Protein 7UNH (pdb70)

Nearest PDB structures (foldseek):
  7unh-assembly1_A  TM=1.004E+00  e=1.248E-28  synthetic construct
  7uni-assembly2_D  TM=9.889E-01  e=2.325E-23  synthetic construct
  8glt-assembly1_1  TM=9.409E-01  e=2.536E-18  synthetic construct
  6xss-assembly1_A  TM=6.495E-01  e=1.409E-03  synthetic construct
  8f6r-assembly1_A  TM=4.201E-01  e=2.517E-03  synthetic construct

B-factor: mean 29.5, std 9.14, range [12.5, 75.9]

Sequence (491 aa):
SSDEEFKFLATEAKMLITAAERLAGTDPELQEMVALIKKELEQAERTFRNGDKSEAQRQLEFVLTAARAVMNVAAAANAAGTDPELIEMVLRILKQLKEAIRTFQNGDQEEAETQLRFVLRAAIAVAVVAAALVLAGTDPELQEMVKQILEELKQAIETFARGDKEKALTQLLFVAWAAHAVAMIAAAANLAGTDPRLQQQVKEILEKLKEAIETFQKGDEEQAFRRQLAEVLAEAALVALRAALTNSSDEEFKFLATEAKMLITAAERLAGTDPELQEMVALIKKELEQAERTFRNGDKSEAQRQLEFVLTAARAVMNVAAAANAAGTDPELIEMVLRILKQLKEAIRTFQNGDQEEAETQLRFVLRAAIAVAVVAAALVLAGTDPELQEMVKQILEELKQAIETFARGDKEKALTQLLFVAWAAHAVAMIAAAANLAGTDPRLQQQVKEILEKLKEAIETFQKGDEEQAFRQLAEVLAEAALVALRAALT

Solvent-accessible surface area: 20345 Å² total; per-residue (Å²): 111,46,80,66,40,6,78,27,17,10,41,4,0,104,3,1,5,22,0,0,60,94,6,5,41,137,59,95,83,4,63,98,5,1,53,33,1,77,68,24,6,61,74,0,43,124,34,32,131,106,46,84,75,67,77,1,12,82,26,0,74,10,2,20,49,2,0,63,0,0,27,21,0,0,30,0,29,51,18,8,44,128,29,104,55,0,84,52,3,11,104,75,2,8,150,28,0,80,47,1,3,102,32,13,77,127,51,78,34,97,55,0,63,56,33,3,93,0,1,39,58,1,0,52,1,0,16,25,0,0,40,0,32,29,39,8,45,125,50,98,81,4,60,64,13,0,64,65,1,0,83,23,0,57,40,0,14,62,12,10,88,175,51,76,67,44,64,0,23,23,22,1,1,4,2,5,15,1,0,73,0,0,15,76,0,0,25,0,17,60,20,8,45,139,47,102,95,17,57,132,54,4,67,57,14,18,80,78,0,53,73,0,2,53,24,28,103,92,52,49,68,102,82,0,9,116,62,0,0,72,5,21,0,54,0,21,31,0,12,28,92,0,9,116,85,104,105,54,76,81,34,8,115,16,11,8,36,2,0,94,3,1,4,24,0,0,64,63,8,10,39,138,46,110,95,3,58,94,4,2,52,57,1,87,99,25,4,76,53,0,50,179,41,39,201,143,45,89,90,62,85,0,16,96,22,0,78,9,2,22,37,2,0,64,0,0,27,21,0,0,31,0,26,54,19,8,45,128,32,97,81,0,73,65,5,10,91,70,2,9,96,26,0,84,96,0,2,44,33,13,89,129,53,73,37,65,73,0,60,57,25,3,100,1,1,36,59,1,0,56,2,0,14,24,0,0,43,0,38,18,42,9,34,128,50,83,106,4,72,106,9,3,49,47,2,7,81,8,0,69,71,0,12,59,13,12,87,167,50,64,66,97,112,0,25,27,18,0,0,2,1,7,13,1,0,80,0,0,17,67,0,0,24,0,19,39,34,9,42,142,45,98,173,6,49,109,44,6,126,104,20,16,93,68,0,49,82,0,0,93,22,21,97,89,54,67,70,108,76,0,10,118,22,0,0,56,6,20,0,49,0,23,20,0,8,37,96,0,20,118,116

Structure (mmCIF, N/CA/C/O backbone):
data_7UNH
#
_entry.id   7UNH
#
_cell.length_a   54.131
_cell.length_b   76.140
_cell.length_c   63.234
_cell.angle_alpha   90.000
_cell.angle_beta   99.060
_cell.angle_gamma   90.000
#
_symmetry.space_group_name_H-M   'P 1 21 1'
#
loop_
_entity.id
_entity.type
_entity.pdbx_description
1 polymer 'SP2 designed chlorophyll dimer protein'
2 non-polymer 1,2-ETHANEDIOL
3 water water
#
loop_
_atom_site.group_PDB
_atom_site.id
_atom_site.type_symbol
_atom_site.label_atom_id
_atom_site.label_alt_id
_atom_site.label_comp_id
_atom_site.label_asym_id
_atom_site.label_entity_id
_atom_site.label_seq_id
_atom_site.pdbx_PDB_ins_code
_atom_site.Cartn_x
_atom_site.Cartn_y
_atom_site.Cartn_z
_atom_site.occupancy
_atom_site.B_iso_or_equiv
_atom_site.auth_seq_id
_atom_site.auth_comp_id
_atom_site.auth_asym_id
_atom_site.auth_atom_id
_atom_site.pdbx_PDB_model_num
ATOM 1 N N . SER A 1 1 ? 1.697 22.737 35.112 1.00 55.77 -1 SER A N 1
ATOM 2 C CA . SER A 1 1 ? 0.599 23.067 34.211 1.00 59.72 -1 SER A CA 1
ATOM 3 C C . SER A 1 1 ? -0.557 22.083 34.371 1.00 60.28 -1 SER A C 1
ATOM 4 O O . SER A 1 1 ? -1.717 22.436 34.151 1.00 65.09 -1 SER A O 1
ATOM 7 N N . SER A 1 2 ? -0.230 20.850 34.759 1.00 52.94 0 SER A N 1
ATOM 8 C CA . SER A 1 2 ? -1.228 19.807 34.966 1.00 43.35 0 SER A CA 1
ATOM 9 C C . SER A 1 2 ? -0.625 18.628 35.720 1.00 41.04 0 SER A C 1
ATOM 10 O O . SER A 1 2 ? 0.452 18.143 35.360 1.00 42.18 0 SER A O 1
ATOM 13 N N . ASP A 1 3 ? -1.306 18.166 36.772 1.00 37.76 1 ASP A N 1
ATOM 14 C CA . ASP A 1 3 ? -0.822 17.003 37.512 1.00 38.51 1 ASP A CA 1
ATOM 15 C C . ASP A 1 3 ? -0.862 15.751 36.650 1.00 40.66 1 ASP A C 1
ATOM 16 O O . ASP A 1 3 ? -0.010 14.865 36.785 1.00 38.67 1 ASP A O 1
ATOM 21 N N . GLU A 1 4 ? -1.851 15.666 35.761 1.00 39.31 2 GLU A N 1
ATOM 22 C CA . GLU A 1 4 ? -2.018 14.484 34.928 1.00 40.62 2 GLU A CA 1
ATOM 23 C C . GLU A 1 4 ? -0.887 14.362 33.916 1.00 33.32 2 GLU A C 1
ATOM 24 O O . GLU A 1 4 ? -0.358 13.267 33.691 1.00 31.05 2 GLU A O 1
ATOM 27 N N . GLU A 1 5 ? -0.504 15.482 33.298 1.00 33.08 3 GLU A N 1
ATOM 28 C CA . GLU A 1 5 ? 0.599 15.471 32.347 1.00 31.16 3 GLU A CA 1
ATOM 29 C C . GLU A 1 5 ? 1.926 15.162 33.030 1.00 32.72 3 GLU A C 1
ATOM 30 O O . GLU A 1 5 ? 2.797 14.529 32.424 1.00 29.83 3 GLU A O 1
ATOM 34 N N . PHE A 1 6 ? 2.095 15.590 34.283 1.00 32.14 4 PHE A N 1
ATOM 35 C CA . PHE A 1 6 ? 3.342 15.323 34.995 1.00 32.60 4 PHE A CA 1
ATOM 36 C C . PHE A 1 6 ? 3.5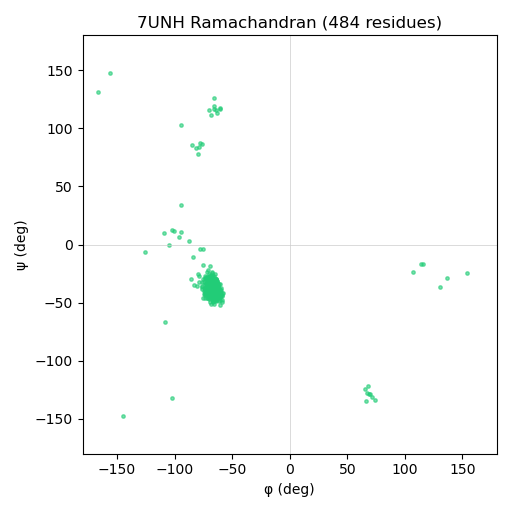41 13.827 35.209 1.00 28.70 4 PHE A C 1
ATOM 37 O O . PHE A 1 6 ? 4.621 13.288 34.936 1.00 26.37 4 PHE A O 1
ATOM 45 N N . LYS A 1 7 ? 2.507 13.139 35.701 1.00 30.13 5 LYS A N 1
ATOM 46 C CA . LYS A 1 7 ? 2.609 11.698 35.906 1.00 26.44 5 LYS A CA 1
ATOM 47 C C . LYS A 1 7 ? 2.841 10.968 34.589 1.00 25.63 5 LYS A C 1
ATOM 48 O O . LYS A 1 7 ? 3.603 9.995 34.535 1.00 26.43 5 LYS A O 1
ATOM 51 N N . PHE A 1 8 ? 2.193 11.427 33.515 1.00 24.26 6 PHE A N 1
ATOM 52 C CA . PHE A 1 8 ? 2.417 10.832 32.201 1.00 24.10 6 PHE A CA 1
ATOM 53 C C . PHE A 1 8 ? 3.856 11.036 31.745 1.00 26.77 6 PHE A C 1
ATOM 54 O O . PHE A 1 8 ? 4.486 10.110 31.220 1.00 25.11 6 PHE A O 1
ATOM 62 N N . LEU A 1 9 ? 4.394 12.242 31.940 1.00 27.07 7 LEU A N 1
ATOM 63 C CA . LEU A 1 9 ? 5.782 12.505 31.576 1.00 23.96 7 LEU A CA 1
ATOM 64 C C . LEU A 1 9 ? 6.742 11.721 32.460 1.00 22.84 7 LEU A C 1
ATOM 65 O O . LEU A 1 9 ? 7.767 11.222 31.983 1.00 21.08 7 LEU A O 1
ATOM 70 N N . ALA A 1 10 ? 6.426 11.602 33.753 1.00 22.03 8 ALA A N 1
ATOM 71 C CA . ALA A 1 10 ? 7.291 10.859 34.662 1.00 23.88 8 ALA A CA 1
ATOM 72 C C . ALA A 1 10 ? 7.314 9.373 34.330 1.00 26.74 8 ALA A C 1
ATOM 73 O O . ALA A 1 10 ? 8.343 8.714 34.518 1.00 23.99 8 ALA A O 1
ATOM 75 N N . THR A 1 11 ? 6.199 8.831 33.837 1.00 22.82 9 THR A N 1
ATOM 76 C CA . THR A 1 11 ? 6.150 7.413 33.498 1.00 22.95 9 THR A CA 1
ATOM 77 C C . THR A 1 11 ? 7.053 7.100 32.310 1.00 19.30 9 THR A C 1
ATOM 78 O O . THR A 1 11 ? 7.821 6.132 32.340 1.00 19.18 9 THR A O 1
ATOM 82 N N . GLU A 1 12 ? 6.977 7.913 31.253 1.00 18.16 10 GLU A N 1
ATOM 83 C CA . GLU A 1 12 ? 7.821 7.675 30.086 1.00 23.16 10 GLU A CA 1
ATOM 84 C C . GLU A 1 12 ? 9.284 7.988 30.376 1.00 19.94 10 GLU A C 1
ATOM 85 O O . GLU A 1 12 ? 10.176 7.329 29.830 1.00 17.51 10 GLU A O 1
ATOM 91 N N . ALA A 1 13 ? 9.549 8.983 31.226 1.00 20.04 11 ALA A N 1
ATOM 92 C CA . ALA A 1 13 ? 10.929 9.313 31.569 1.00 18.92 11 ALA A CA 1
ATOM 93 C C . ALA A 1 13 ? 11.608 8.155 32.289 1.00 18.92 11 ALA A C 1
ATOM 94 O O . ALA A 1 13 ? 12.762 7.822 31.994 1.00 18.14 11 ALA A O 1
ATOM 96 N N . LYS A 1 14 ? 10.909 7.532 33.240 1.00 20.00 12 LYS A N 1
ATOM 97 C CA . LYS A 1 14 ? 11.462 6.363 33.915 1.00 21.33 12 LYS A CA 1
ATOM 98 C C . LYS A 1 14 ? 11.637 5.198 32.954 1.00 20.98 12 LYS A C 1
ATOM 99 O O . LYS A 1 14 ? 12.534 4.368 33.142 1.00 24.47 12 LYS A O 1
ATOM 105 N N . MET A 1 15 ? 10.792 5.123 31.924 1.00 16.72 13 MET A N 1
ATOM 106 C CA . MET A 1 15 ? 10.886 4.026 30.970 1.00 17.85 13 MET A CA 1
ATOM 107 C C . MET A 1 15 ? 12.143 4.170 30.126 1.00 19.32 13 MET A C 1
ATOM 108 O O . MET A 1 15 ? 12.852 3.188 29.876 1.00 18.21 13 MET A O 1
ATOM 113 N N . LEU A 1 16 ? 12.433 5.398 29.683 1.00 21.97 14 LEU A N 1
ATOM 114 C CA . LEU A 1 16 ? 13.651 5.665 28.928 1.00 21.62 14 LEU A CA 1
ATOM 115 C C . LEU A 1 16 ? 14.891 5.431 29.779 1.00 17.49 14 LEU A C 1
ATOM 116 O O . LEU A 1 16 ? 15.913 4.954 29.274 1.00 14.73 14 LEU A O 1
ATOM 121 N N . ILE A 1 17 ? 14.821 5.760 31.070 1.00 19.70 15 ILE A N 1
ATOM 122 C CA . ILE A 1 17 ? 15.963 5.546 31.953 1.00 20.18 15 ILE A CA 1
ATOM 123 C C . ILE A 1 17 ? 16.185 4.057 32.189 1.00 19.70 15 ILE A C 1
ATOM 124 O O . ILE A 1 17 ? 17.325 3.575 32.171 1.00 23.21 15 ILE A O 1
ATOM 129 N N . THR A 1 18 ? 15.103 3.305 32.408 1.00 19.17 16 THR A N 1
ATOM 130 C CA . THR A 1 18 ? 15.226 1.867 32.627 1.00 22.35 16 THR A CA 1
ATOM 131 C C . THR A 1 18 ? 15.886 1.183 31.436 1.00 19.32 16 THR A C 1
ATOM 132 O O . THR A 1 18 ? 16.766 0.331 31.608 1.00 17.62 16 THR A O 1
ATOM 136 N N . ALA A 1 19 ? 15.482 1.553 30.219 1.00 16.46 17 ALA A N 1
ATOM 137 C CA . ALA A 1 19 ? 16.107 0.983 29.031 1.00 20.59 17 ALA A CA 1
ATOM 138 C C . ALA A 1 19 ? 17.536 1.483 28.866 1.00 18.53 17 ALA A C 1
ATOM 139 O O . ALA A 1 19 ? 18.414 0.735 28.421 1.00 18.06 17 ALA A O 1
ATOM 141 N N . ALA A 1 20 ? 17.789 2.746 29.224 1.00 18.05 18 ALA A N 1
ATOM 142 C CA . ALA A 1 20 ? 19.137 3.293 29.106 1.00 15.30 18 ALA A CA 1
ATOM 143 C C . ALA A 1 20 ? 20.095 2.620 30.080 1.00 17.67 18 ALA A C 1
ATOM 144 O O . ALA A 1 20 ? 21.257 2.369 29.740 1.00 18.20 18 ALA A O 1
ATOM 146 N N . GLU A 1 21 ? 19.627 2.324 31.296 1.00 17.80 19 GLU A N 1
ATOM 147 C CA . GLU A 1 21 ? 20.471 1.640 32.271 1.00 22.76 19 GLU A CA 1
ATOM 148 C C . GLU A 1 21 ? 20.911 0.275 31.759 1.00 18.31 19 GLU A C 1
ATOM 149 O O . GLU A 1 21 ? 22.059 -0.136 31.968 1.00 20.74 19 GLU A O 1
ATOM 155 N N . ARG A 1 22 ? 20.012 -0.440 31.081 1.00 15.27 20 ARG A N 1
ATOM 156 C CA . ARG A 1 22 ? 20.359 -1.753 30.550 1.00 22.26 20 ARG A CA 1
ATOM 157 C C . ARG A 1 22 ? 21.267 -1.634 29.331 1.00 20.81 20 ARG A C 1
ATOM 158 O O . ARG A 1 22 ? 22.251 -2.373 29.209 1.00 19.65 20 ARG A O 1
ATOM 166 N N . LEU A 1 23 ? 20.954 -0.708 28.420 1.00 19.40 21 LEU A N 1
ATOM 167 C CA . LEU A 1 23 ? 21.772 -0.545 27.223 1.00 21.12 21 LEU A CA 1
ATOM 168 C C . LEU A 1 23 ? 23.157 -0.003 27.553 1.00 24.13 21 LEU A C 1
ATOM 169 O O . LEU A 1 23 ? 24.118 -0.290 26.831 1.00 24.08 21 LEU A O 1
ATOM 174 N N . ALA A 1 24 ? 23.278 0.780 28.629 1.00 23.18 22 ALA A N 1
ATOM 175 C CA . ALA A 1 24 ? 24.581 1.316 29.009 1.00 21.77 22 ALA A CA 1
ATOM 176 C C . ALA A 1 24 ? 25.571 0.205 29.332 1.00 25.04 22 ALA A C 1
ATOM 177 O O . ALA A 1 24 ? 26.771 0.349 29.070 1.00 27.90 22 ALA A O 1
ATOM 179 N N . GLY A 1 25 ? 25.093 -0.900 29.893 1.00 26.21 23 GLY A N 1
ATOM 180 C CA . GLY A 1 25 ? 25.964 -2.031 30.163 1.00 22.81 23 GLY A CA 1
ATOM 181 C C . GLY A 1 25 ? 27.012 -1.686 31.202 1.00 28.49 23 GLY A C 1
ATOM 182 O O . GLY A 1 25 ? 26.700 -1.246 32.316 1.00 26.90 23 GLY A O 1
ATOM 183 N N . THR A 1 26 ? 28.279 -1.879 30.838 1.00 30.73 24 THR A N 1
ATOM 184 C CA . THR A 1 26 ? 29.400 -1.634 31.734 1.00 34.25 24 THR A CA 1
ATOM 185 C C . THR A 1 26 ? 30.161 -0.358 31.405 1.00 27.46 24 THR A C 1
ATOM 186 O O . THR A 1 26 ? 31.131 -0.038 32.099 1.00 30.22 24 THR A O 1
ATOM 190 N N . ASP A 1 27 ? 29.756 0.372 30.373 1.00 29.44 25 ASP A N 1
ATOM 191 C CA . ASP A 1 27 ? 30.451 1.593 29.986 1.00 35.71 25 ASP A CA 1
ATOM 192 C C . ASP A 1 27 ? 30.309 2.640 31.086 1.00 34.13 25 ASP A C 1
ATOM 193 O O . ASP A 1 27 ? 29.180 3.032 31.415 1.00 31.85 25 ASP A O 1
ATOM 198 N N . PRO A 1 28 ? 31.410 3.108 31.681 1.00 32.52 26 PRO A N 1
ATOM 199 C CA . PRO A 1 28 ? 31.284 4.093 32.768 1.00 36.17 26 PRO A CA 1
ATOM 200 C C . PRO A 1 28 ? 30.752 5.438 32.306 1.00 29.78 26 PRO A C 1
ATOM 201 O O . PRO A 1 28 ? 30.064 6.114 33.080 1.00 31.40 26 PRO A O 1
ATOM 205 N N . GLU A 1 29 ? 31.048 5.850 31.071 1.00 29.31 27 GLU A N 1
ATOM 206 C CA . GLU A 1 29 ? 30.550 7.133 30.586 1.00 29.52 27 GLU A CA 1
ATOM 207 C C . GLU A 1 29 ? 29.043 7.093 30.364 1.00 27.08 27 GLU A C 1
ATOM 208 O O . GLU A 1 29 ? 28.332 8.037 30.726 1.00 18.81 27 GLU A O 1
ATOM 214 N N . LEU A 1 30 ? 28.537 6.010 29.767 1.00 26.70 28 LEU A N 1
ATOM 215 C CA . LEU A 1 30 ? 27.096 5.879 29.580 1.00 24.48 28 LEU A CA 1
ATOM 216 C C . LEU A 1 30 ? 26.376 5.760 30.917 1.00 24.03 28 LEU A C 1
ATOM 217 O O . LEU A 1 30 ? 25.289 6.321 31.095 1.00 25.84 28 LEU A O 1
ATOM 222 N N . GLN A 1 31 ? 26.968 5.036 31.870 1.00 24.45 29 GLN A N 1
ATOM 223 C CA . GLN A 1 31 ? 26.356 4.904 33.189 1.00 25.87 29 GLN A CA 1
ATOM 224 C C . GLN A 1 31 ? 26.342 6.238 33.927 1.00 26.13 29 GLN A C 1
ATOM 225 O O . GLN A 1 31 ? 25.382 6.547 34.642 1.00 26.23 29 GLN A O 1
ATOM 231 N N . GLU A 1 32 ? 27.399 7.040 33.764 1.00 25.90 30 GLU A N 1
ATOM 232 C CA . GLU A 1 32 ? 27.448 8.347 34.412 1.00 27.53 30 GLU A CA 1
ATOM 233 C C . GLU A 1 32 ? 26.356 9.267 33.881 1.00 22.65 30 GLU A C 1
ATOM 234 O O . GLU A 1 32 ? 25.692 9.966 34.655 1.00 19.41 30 GLU A O 1
ATOM 240 N N . MET A 1 33 ? 26.162 9.284 32.560 1.00 16.65 31 MET A N 1
ATOM 241 C CA . MET A 1 33 ? 25.145 10.148 31.970 1.00 20.29 31 MET A CA 1
ATOM 242 C C . MET A 1 33 ? 23.745 9.726 32.396 1.00 20.89 31 MET A C 1
ATOM 243 O O . MET A 1 33 ? 22.897 10.576 32.690 1.00 19.86 31 MET A O 1
ATOM 248 N N . VAL A 1 34 ? 23.484 8.418 32.435 1.00 19.20 32 VAL A N 1
ATOM 249 C CA . VAL A 1 34 ? 22.162 7.936 32.827 1.00 20.68 32 VAL A CA 1
ATOM 250 C C . VAL A 1 34 ? 21.871 8.296 34.278 1.00 20.57 32 VAL A C 1
ATOM 251 O O . VAL A 1 34 ? 20.768 8.745 34.613 1.00 20.08 32 VAL A O 1
ATOM 255 N N . ALA A 1 35 ? 22.855 8.111 35.162 1.00 18.71 33 ALA A N 1
ATOM 256 C CA . ALA A 1 35 ? 22.660 8.458 36.566 1.00 19.95 33 ALA A CA 1
ATOM 257 C C . ALA A 1 35 ? 22.468 9.959 36.740 1.00 20.13 33 ALA A C 1
ATOM 258 O O . ALA A 1 35 ? 21.688 10.398 37.594 1.00 22.46 33 ALA A O 1
ATOM 260 N N . LEU A 1 36 ? 23.168 10.763 35.936 1.00 20.06 34 LEU A N 1
ATOM 261 C CA . LEU A 1 36 ? 23.010 12.213 36.009 1.00 18.51 34 LEU A CA 1
ATOM 262 C C . LEU A 1 36 ? 21.602 12.630 35.605 1.00 21.58 34 LEU A C 1
ATOM 263 O O . LEU A 1 36 ? 20.975 13.468 36.263 1.00 21.74 34 LEU A O 1
ATOM 268 N N . ILE A 1 37 ? 21.088 12.052 34.518 1.00 20.35 35 ILE A N 1
ATOM 269 C CA . ILE A 1 37 ? 19.733 12.365 34.080 1.00 18.10 35 ILE A CA 1
ATOM 270 C C . ILE A 1 37 ? 18.712 11.794 35.056 1.00 21.66 35 ILE A C 1
ATOM 271 O O . ILE A 1 37 ? 17.678 12.416 35.328 1.00 21.20 35 ILE A O 1
ATOM 276 N N . LYS A 1 38 ? 18.988 10.606 35.602 1.00 22.43 36 LYS A N 1
ATOM 277 C CA . LYS A 1 38 ? 18.075 10.004 36.569 1.00 20.29 36 LYS A CA 1
ATOM 278 C C . LYS A 1 38 ? 17.934 10.874 37.812 1.00 22.73 36 LYS A C 1
ATOM 279 O O . LYS A 1 38 ? 16.832 11.022 38.352 1.00 20.09 36 LYS A O 1
ATOM 285 N N . LYS A 1 39 ? 19.040 11.462 38.279 1.00 23.89 37 LYS A N 1
ATOM 286 C CA . LYS A 1 39 ? 18.974 12.340 39.443 1.00 23.32 37 LYS A CA 1
ATOM 287 C C . LYS A 1 39 ? 18.223 13.628 39.134 1.00 21.63 37 LYS A C 1
ATOM 288 O O . LYS A 1 39 ? 17.629 14.228 40.037 1.00 21.88 37 LYS A O 1
ATOM 291 N N . GLU A 1 40 ? 18.241 14.072 37.875 1.00 21.17 38 GLU A N 1
ATOM 292 C CA . GLU A 1 40 ? 17.430 15.222 37.492 1.00 26.28 38 GLU A CA 1
ATOM 293 C C . GLU A 1 40 ? 15.949 14.868 37.446 1.00 26.03 38 GLU A C 1
ATOM 294 O O . GLU A 1 40 ? 15.101 15.718 37.741 1.00 22.06 38 GLU A O 1
ATOM 300 N N . LEU A 1 41 ? 15.623 13.626 37.078 1.00 24.89 39 LEU A N 1
ATOM 301 C CA . LEU A 1 41 ? 14.235 13.173 37.113 1.00 27.08 39 LEU A CA 1
ATOM 302 C C . LEU A 1 41 ? 13.703 13.172 38.540 1.00 25.70 39 LEU A C 1
ATOM 303 O O . LEU A 1 41 ? 12.600 13.666 38.805 1.00 28.60 39 LEU A O 1
ATOM 308 N N . GLU A 1 42 ? 14.480 12.625 39.475 1.00 23.71 40 GLU A N 1
ATOM 309 C CA . GLU A 1 42 ? 14.040 12.570 40.865 1.00 32.04 40 GLU A CA 1
ATOM 310 C C . GLU A 1 42 ? 14.009 13.954 41.503 1.00 33.55 40 GLU A C 1
ATOM 311 O O . GLU A 1 42 ? 13.231 14.186 42.435 1.00 34.08 40 GLU A O 1
ATOM 317 N N . GLN A 1 43 ? 14.836 14.883 41.017 1.00 30.70 41 GLN A N 1
ATOM 318 C CA . GLN A 1 43 ? 14.778 16.253 41.518 1.00 30.83 41 GLN A CA 1
ATOM 319 C C . GLN A 1 43 ? 13.491 16.942 41.083 1.00 32.44 41 GLN A C 1
ATOM 320 O O . GLN A 1 43 ? 12.889 17.694 41.860 1.00 32.49 41 GLN A O 1
ATOM 326 N N . ALA A 1 44 ? 13.049 16.695 39.847 1.00 31.34 42 ALA A N 1
ATOM 327 C CA . ALA A 1 44 ? 11.791 17.269 39.384 1.00 32.11 42 ALA A CA 1
ATOM 328 C C . ALA A 1 44 ? 10.601 16.698 40.142 1.00 31.25 42 ALA A C 1
ATOM 329 O O . ALA A 1 44 ? 9.582 17.380 40.298 1.00 34.21 42 ALA A O 1
ATOM 331 N N . GLU A 1 45 ? 10.708 15.457 40.624 1.00 30.32 43 GLU A N 1
ATOM 332 C CA . GLU A 1 45 ? 9.609 14.864 41.378 1.00 33.35 43 GLU A CA 1
ATOM 333 C C . GLU A 1 45 ? 9.499 15.473 42.770 1.00 35.13 43 GLU A C 1
ATOM 334 O O . GLU A 1 45 ? 8.389 15.669 43.279 1.00 39.40 43 GLU A O 1
ATOM 340 N N . ARG A 1 46 ? 10.635 15.776 43.403 1.00 35.24 44 ARG A N 1
ATOM 341 C CA . ARG A 1 46 ? 10.597 16.413 44.716 1.00 39.07 44 ARG A CA 1
ATOM 342 C C . ARG A 1 46 ? 10.022 17.821 44.629 1.00 38.89 44 ARG A C 1
ATOM 343 O O . ARG A 1 46 ? 9.260 18.241 45.507 1.00 43.27 44 ARG A O 1
ATOM 351 N N . THR A 1 47 ? 10.379 18.565 43.579 1.00 36.67 45 THR A N 1
ATOM 352 C CA . THR A 1 47 ? 9.830 19.905 43.401 1.00 37.93 45 THR A CA 1
ATOM 353 C C . THR A 1 47 ? 8.326 19.853 43.162 1.00 43.12 45 THR A C 1
ATOM 354 O O . THR A 1 47 ? 7.588 20.743 43.600 1.00 40.71 45 THR A O 1
ATOM 358 N N . PHE A 1 48 ? 7.854 18.813 42.471 1.00 41.97 46 PHE A N 1
ATOM 359 C CA . PHE A 1 48 ? 6.420 18.660 42.246 1.00 43.15 46 PHE A CA 1
ATOM 360 C C . PHE A 1 48 ? 5.685 18.381 43.550 1.00 41.94 46 PHE A C 1
ATOM 361 O O . PHE A 1 48 ? 4.569 18.872 43.757 1.00 46.10 46 PHE A O 1
ATOM 369 N N . ARG A 1 49 ? 6.293 17.598 44.441 1.00 44.09 47 ARG A N 1
ATOM 370 C CA . ARG A 1 49 ? 5.657 17.283 45.714 1.00 47.09 47 ARG A CA 1
ATOM 371 C C . ARG A 1 49 ? 5.775 18.424 46.715 1.00 47.50 47 ARG A C 1
ATOM 372 O O . ARG A 1 49 ? 4.916 18.562 47.593 1.00 53.58 47 ARG A O 1
ATOM 376 N N . ASN A 1 50 ? 6.817 19.248 46.602 1.00 50.94 48 ASN A N 1
ATOM 377 C CA . ASN A 1 50 ? 7.103 20.283 47.589 1.00 50.66 48 ASN A CA 1
ATOM 378 C C . ASN A 1 50 ? 6.801 21.676 47.043 1.00 50.40 48 ASN A C 1
ATOM 379 O O . ASN A 1 50 ? 5.887 22.343 47.532 1.00 58.64 48 ASN A O 1
ATOM 382 N N . GLY A 1 51 ? 7.545 22.136 46.040 1.00 47.57 49 GLY A N 1
ATOM 383 C CA . GLY A 1 51 ? 7.431 23.512 45.595 1.00 45.24 49 GLY A CA 1
ATOM 384 C C . GLY A 1 51 ? 6.627 23.725 44.330 1.00 46.70 49 GLY A C 1
ATOM 385 O O . GLY A 1 51 ? 5.513 23.209 44.193 1.00 47.87 49 GLY A O 1
ATOM 386 N N . ASP A 1 52 ? 7.187 24.496 43.399 1.00 45.50 50 ASP A N 1
ATOM 387 C CA . ASP A 1 52 ? 6.479 24.849 42.175 1.00 43.83 50 ASP A CA 1
ATOM 388 C C . ASP A 1 52 ? 6.244 23.609 41.321 1.00 47.32 50 ASP A C 1
ATOM 389 O O . ASP A 1 52 ? 7.184 22.879 40.990 1.00 46.73 50 ASP A O 1
ATOM 394 N N . LYS A 1 53 ? 4.980 23.375 40.961 1.00 56.06 51 LYS A N 1
ATOM 395 C CA . LYS A 1 53 ? 4.647 22.264 40.079 1.00 54.10 51 LYS A CA 1
ATOM 396 C C . LYS A 1 53 ? 4.852 22.622 38.613 1.00 50.65 51 LYS A C 1
ATOM 397 O O . LYS A 1 53 ? 5.247 21.760 37.820 1.00 48.41 51 LYS A O 1
ATOM 402 N N . SER A 1 54 ? 4.588 23.877 38.237 1.00 48.15 52 SER A N 1
ATOM 403 C CA . SER A 1 54 ? 4.803 24.294 36.855 1.00 45.88 52 SER A CA 1
ATOM 404 C C . SER A 1 54 ? 6.285 24.345 36.508 1.00 40.82 52 SER A C 1
ATOM 405 O O . SER A 1 54 ? 6.657 24.110 35.352 1.00 35.87 52 SER A O 1
ATOM 408 N N . GLU A 1 55 ? 7.140 24.655 37.483 1.00 42.08 53 GLU A N 1
ATOM 409 C CA . GLU A 1 55 ? 8.578 24.634 37.240 1.00 39.87 53 GLU A CA 1
ATOM 410 C C . GLU A 1 55 ? 9.115 23.209 37.219 1.00 34.90 53 GLU A C 1
ATOM 411 O O . GLU A 1 55 ? 10.024 22.897 36.441 1.00 33.79 53 GLU A O 1
ATOM 417 N N . ALA A 1 56 ? 8.566 22.334 38.065 1.00 33.19 54 ALA A N 1
ATOM 418 C CA . ALA A 1 56 ? 8.975 20.934 38.045 1.00 35.65 54 ALA A CA 1
ATOM 419 C C . ALA A 1 56 ? 8.604 20.264 36.730 1.00 36.30 54 ALA A C 1
ATOM 420 O O . ALA A 1 56 ? 9.307 19.353 36.277 1.00 26.42 54 ALA A O 1
ATOM 422 N N . GLN A 1 57 ? 7.510 20.701 36.102 1.00 33.73 55 GLN A N 1
ATOM 423 C CA . GLN A 1 57 ? 7.114 20.124 34.821 1.00 33.95 55 GLN A CA 1
ATOM 424 C C . GLN A 1 57 ? 8.084 20.515 33.715 1.00 30.83 55 GLN A C 1
ATOM 425 O O . GLN A 1 57 ? 8.451 19.679 32.881 1.00 29.62 55 GLN A O 1
ATOM 431 N N . ARG A 1 58 ? 8.508 21.782 33.686 1.00 30.05 56 ARG A N 1
ATOM 432 C CA . ARG A 1 58 ? 9.481 22.207 32.685 1.00 30.75 56 ARG A CA 1
ATOM 433 C C . ARG A 1 58 ? 10.799 21.463 32.850 1.00 27.21 56 ARG A C 1
ATOM 434 O O . ARG A 1 58 ? 11.444 21.098 31.859 1.00 27.60 56 ARG A O 1
ATOM 442 N N . GLN A 1 59 ? 11.215 21.227 34.095 1.00 27.96 57 GLN A N 1
ATOM 443 C CA . GLN A 1 59 ? 12.406 20.419 34.329 1.00 26.72 57 GLN A CA 1
ATOM 444 C C . GLN A 1 59 ? 12.184 18.978 33.887 1.00 26.01 57 GLN A C 1
ATOM 445 O O . GLN A 1 59 ? 13.094 18.341 33.345 1.00 25.39 57 GLN A O 1
ATOM 451 N N . LEU A 1 60 ? 10.973 18.454 34.096 1.00 25.18 58 LEU A N 1
ATOM 452 C CA . LEU A 1 60 ? 10.671 17.090 33.674 1.00 22.34 58 LEU A CA 1
ATOM 453 C C . LEU A 1 60 ? 10.650 16.969 32.156 1.00 22.96 58 LEU A C 1
ATOM 454 O O . LEU A 1 60 ? 11.149 15.983 31.601 1.00 21.33 58 LEU A O 1
ATOM 459 N N . GLU A 1 61 ? 10.077 17.959 31.466 1.00 25.38 59 GLU A N 1
ATOM 460 C CA . GLU A 1 61 ? 10.046 17.918 30.008 1.00 26.04 59 GLU A CA 1
ATOM 461 C C . GLU A 1 61 ? 11.453 17.970 29.426 1.00 21.43 59 GLU A C 1
ATOM 462 O O . GLU A 1 61 ? 11.733 17.344 28.397 1.00 23.20 59 GLU A O 1
ATOM 468 N N . PHE A 1 62 ? 12.354 18.711 30.075 1.00 24.75 60 PHE A N 1
ATOM 469 C CA . PHE A 1 62 ? 13.754 18.706 29.667 1.00 21.74 60 PHE A CA 1
ATOM 470 C C . PHE A 1 62 ? 14.408 17.365 29.976 1.00 20.40 60 PHE A C 1
ATOM 471 O O . PHE A 1 62 ? 15.196 16.851 29.174 1.00 19.08 60 PHE A O 1
ATOM 479 N N . VAL A 1 63 ? 14.088 16.784 31.135 1.00 20.34 61 VAL A N 1
ATOM 480 C CA . VAL A 1 63 ? 14.655 15.491 31.513 1.00 19.83 61 VAL A CA 1
ATOM 481 C C . VAL A 1 63 ? 14.201 14.406 30.544 1.00 21.87 61 VAL A C 1
ATOM 482 O O . VAL A 1 63 ? 14.966 13.492 30.209 1.00 21.19 61 VAL A O 1
ATOM 486 N N . LEU A 1 64 ? 12.957 14.499 30.068 1.00 18.65 62 LEU A N 1
ATOM 487 C CA . LEU A 1 64 ? 12.435 13.499 29.143 1.00 16.82 62 LEU A CA 1
ATOM 488 C C . LEU A 1 64 ? 13.244 13.467 27.852 1.00 17.30 62 LEU A C 1
ATOM 489 O O . LEU A 1 64 ? 13.646 12.396 27.383 1.00 19.31 62 LEU A O 1
ATOM 494 N N . THR A 1 65 ? 13.495 14.639 27.260 1.00 18.85 63 THR A N 1
ATOM 495 C CA . THR A 1 65 ? 14.261 14.689 26.018 1.00 19.51 63 THR A CA 1
ATOM 496 C C . THR A 1 65 ? 15.705 14.251 26.229 1.00 16.27 63 THR A C 1
ATOM 497 O O . THR A 1 65 ? 16.314 13.673 25.322 1.00 16.54 63 THR A O 1
ATOM 501 N N . ALA A 1 66 ? 16.269 14.517 27.410 1.00 17.39 64 ALA A N 1
ATOM 502 C CA . ALA A 1 66 ? 17.617 14.045 27.701 1.00 15.98 64 ALA A CA 1
ATOM 503 C C . ALA A 1 66 ? 17.649 12.534 27.887 1.00 18.59 64 ALA A C 1
ATOM 504 O O . ALA A 1 66 ? 18.634 11.886 27.516 1.00 15.99 64 ALA A O 1
ATOM 506 N N . ALA A 1 67 ? 16.585 11.958 28.453 1.00 15.85 65 ALA A N 1
ATOM 507 C CA . ALA A 1 67 ? 16.536 10.512 28.633 1.00 18.35 65 ALA A CA 1
ATOM 508 C C . ALA A 1 67 ? 16.436 9.792 27.294 1.00 17.60 65 ALA A C 1
ATOM 509 O O . ALA A 1 67 ? 17.110 8.778 27.075 1.00 13.14 65 ALA A O 1
ATOM 511 N N . ARG A 1 68 ? 15.598 10.299 26.386 1.00 18.10 66 ARG A N 1
ATOM 512 C CA . ARG A 1 68 ? 15.513 9.706 25.057 1.00 18.69 66 ARG A CA 1
ATOM 513 C C . ARG A 1 68 ? 16.832 9.840 24.308 1.00 16.87 66 ARG A C 1
ATOM 514 O O . ARG A 1 68 ? 17.207 8.944 23.542 1.00 17.13 66 ARG A O 1
ATOM 522 N N . ALA A 1 69 ? 17.556 10.940 24.526 1.00 14.61 67 ALA A N 1
ATOM 523 C CA . ALA A 1 69 ? 18.850 11.117 23.878 1.00 14.29 67 ALA A CA 1
ATOM 524 C C . ALA A 1 69 ? 19.863 10.095 24.380 1.00 15.58 67 ALA A C 1
ATOM 525 O O . ALA A 1 69 ? 20.543 9.439 23.582 1.00 16.77 67 ALA A O 1
ATOM 527 N N . VAL A 1 70 ? 19.972 9.937 25.702 1.00 13.76 68 VAL A N 1
ATOM 528 C CA . VAL A 1 70 ? 20.979 9.033 26.248 1.00 15.09 68 VAL A CA 1
ATOM 529 C C . VAL A 1 70 ? 20.640 7.581 25.932 1.00 18.73 68 VAL A C 1
ATOM 530 O O . VAL A 1 70 ? 21.540 6.738 25.823 1.00 23.10 68 VAL A O 1
ATOM 534 N N . MET A 1 71 ? 19.354 7.259 25.766 1.00 17.12 69 MET A N 1
ATOM 535 C CA . MET A 1 71 ? 18.986 5.893 25.404 1.00 16.95 69 MET A CA 1
ATOM 536 C C . MET A 1 71 ? 19.396 5.580 23.971 1.00 16.00 69 MET A C 1
ATOM 537 O O . MET A 1 71 ? 19.863 4.473 23.680 1.00 17.47 69 MET A O 1
ATOM 542 N N . ASN A 1 72 ? 19.233 6.546 23.064 1.00 15.23 70 ASN A N 1
ATOM 543 C CA . ASN A 1 72 ? 19.675 6.349 21.688 1.00 16.20 70 ASN A CA 1
ATOM 544 C C . ASN A 1 72 ? 21.194 6.284 21.601 1.00 17.53 70 ASN A C 1
ATOM 545 O O . ASN A 1 72 ? 21.743 5.483 20.834 1.00 19.21 70 ASN A O 1
ATOM 550 N N . VAL A 1 73 ? 21.891 7.119 22.376 1.00 14.50 71 VAL A N 1
ATOM 551 C CA . VAL A 1 73 ? 23.351 7.061 22.413 1.00 19.21 71 VAL A CA 1
ATOM 552 C C . VAL A 1 73 ? 23.818 5.708 22.935 1.00 18.06 71 VAL A C 1
ATOM 553 O O . VAL A 1 73 ? 24.742 5.099 22.383 1.00 19.37 71 VAL A O 1
ATOM 557 N N . ALA A 1 74 ? 23.187 5.217 24.005 1.00 14.54 72 ALA A N 1
ATOM 558 C CA . ALA A 1 74 ? 23.552 3.908 24.538 1.00 16.46 72 ALA A CA 1
ATOM 559 C C . ALA A 1 74 ? 23.286 2.807 23.520 1.00 18.72 72 ALA A C 1
ATOM 560 O O . ALA A 1 74 ? 24.117 1.911 23.334 1.00 22.00 72 ALA A O 1
ATOM 562 N N . ALA A 1 75 ? 22.132 2.858 22.850 1.00 17.87 73 ALA A N 1
ATOM 563 C CA . ALA A 1 75 ? 21.848 1.888 21.798 1.00 18.56 73 ALA A CA 1
ATOM 564 C C . ALA A 1 75 ? 22.842 2.017 20.651 1.00 21.33 73 ALA A C 1
ATOM 565 O O . ALA A 1 75 ? 23.248 1.012 20.055 1.00 19.88 73 ALA A O 1
ATOM 567 N N . ALA A 1 76 ? 23.247 3.248 20.330 1.00 17.86 74 ALA A N 1
ATOM 568 C CA . ALA A 1 76 ? 24.250 3.450 19.291 1.00 19.35 74 ALA A CA 1
ATOM 569 C C . ALA A 1 76 ? 25.597 2.872 19.705 1.00 22.19 74 ALA A C 1
ATOM 570 O O . ALA A 1 76 ? 26.305 2.284 18.880 1.00 18.80 74 ALA A O 1
ATOM 572 N N . ALA A 1 77 ? 25.966 3.028 20.980 1.00 20.22 75 ALA A N 1
ATOM 573 C CA . ALA A 1 77 ? 27.249 2.513 21.448 1.00 21.80 75 ALA A CA 1
ATOM 574 C C . ALA A 1 77 ? 27.305 0.994 21.350 1.00 20.65 75 ALA A C 1
ATOM 575 O O . ALA A 1 77 ? 28.364 0.421 21.070 1.00 23.20 75 ALA A O 1
ATOM 577 N N . ASN A 1 78 ? 26.174 0.324 21.577 1.00 22.87 76 ASN A N 1
ATOM 578 C CA . ASN A 1 78 ? 26.138 -1.130 21.462 1.00 22.14 76 ASN A CA 1
ATOM 579 C C . ASN A 1 78 ? 26.310 -1.569 20.013 1.00 22.86 76 ASN A C 1
ATOM 580 O O . ASN A 1 78 ? 27.163 -2.409 19.704 1.00 24.95 76 ASN A O 1
ATOM 585 N N . ALA A 1 79 ? 25.508 -1.005 19.107 1.00 24.27 77 ALA A N 1
ATOM 586 C CA . ALA A 1 79 ? 25.588 -1.391 17.703 1.00 23.56 77 ALA A CA 1
ATOM 587 C C . ALA A 1 79 ? 26.899 -0.948 17.066 1.00 26.06 77 ALA A C 1
ATOM 588 O O . ALA A 1 79 ? 27.351 -1.563 16.093 1.00 20.81 77 ALA A O 1
ATOM 590 N N . ALA A 1 80 ? 27.521 0.109 17.595 1.00 25.60 78 ALA A N 1
ATOM 591 C CA . ALA A 1 80 ? 28.780 0.583 17.029 1.00 24.91 78 ALA A CA 1
ATOM 592 C C . ALA A 1 80 ? 29.884 -0.456 17.165 1.00 28.75 78 ALA A C 1
ATOM 593 O O . ALA A 1 80 ? 30.750 -0.559 16.289 1.00 26.91 78 ALA A O 1
ATOM 595 N N . GLY A 1 81 ? 29.868 -1.231 18.240 1.00 25.33 79 GLY A N 1
ATOM 596 C CA . GLY A 1 81 ? 30.879 -2.260 18.413 1.00 26.41 79 GLY A CA 1
ATOM 597 C C . GLY A 1 81 ? 32.237 -1.636 18.649 1.00 34.15 79 GLY A C 1
ATOM 598 O O . GLY A 1 81 ? 32.434 -0.862 19.594 1.00 36.71 79 GLY A O 1
ATOM 599 N N . THR A 1 82 ? 33.191 -1.959 17.777 1.00 31.18 80 THR A N 1
ATOM 600 C CA . THR A 1 82 ? 34.554 -1.459 17.889 1.00 32.17 80 THR A CA 1
ATOM 601 C C . THR A 1 82 ? 34.902 -0.446 16.804 1.00 28.88 80 THR A C 1
ATOM 602 O O . THR A 1 82 ? 36.073 -0.078 16.671 1.00 33.88 80 THR A O 1
ATOM 606 N N . ASP A 1 83 ? 33.923 0.007 16.030 1.00 29.25 81 ASP A N 1
ATOM 607 C CA . ASP A 1 83 ? 34.174 0.986 14.981 1.00 29.74 81 ASP A CA 1
ATOM 608 C C . ASP A 1 83 ? 34.616 2.306 15.603 1.00 27.09 81 ASP A C 1
ATOM 609 O O . ASP A 1 83 ? 33.834 2.927 16.338 1.00 23.90 81 ASP A O 1
ATOM 614 N N . PRO A 1 84 ? 35.841 2.770 15.339 1.00 29.08 82 PRO A N 1
ATOM 615 C CA . PRO A 1 84 ? 36.305 3.999 16.006 1.00 27.41 82 PRO A CA 1
ATOM 616 C C . PRO A 1 84 ? 35.539 5.238 15.586 1.00 29.73 82 PRO A C 1
ATOM 617 O O . PRO A 1 84 ? 35.316 6.130 16.415 1.00 24.59 82 PRO A O 1
ATOM 621 N N . GLU A 1 85 ? 35.126 5.323 14.318 1.00 27.32 83 GLU A N 1
ATOM 622 C CA . GLU A 1 85 ? 34.407 6.506 13.855 1.00 26.76 83 GLU A CA 1
ATOM 623 C C . GLU A 1 85 ? 33.059 6.643 14.554 1.00 31.10 83 GLU A C 1
ATOM 624 O O . GLU A 1 85 ? 32.656 7.750 14.930 1.00 27.21 83 GLU A O 1
ATOM 628 N N . LEU A 1 86 ? 32.349 5.528 14.741 1.00 26.59 84 LEU A N 1
ATOM 629 C CA . LEU A 1 86 ? 31.082 5.575 15.464 1.00 27.64 84 LEU A CA 1
ATOM 630 C C . LEU A 1 86 ? 31.301 5.842 16.947 1.00 26.40 84 LEU A C 1
ATOM 631 O O . LEU A 1 86 ? 30.552 6.611 17.562 1.00 25.49 84 LEU A O 1
ATOM 636 N N . ILE A 1 87 ? 32.319 5.211 17.540 1.00 24.80 85 ILE A N 1
ATOM 637 C CA . ILE A 1 87 ? 32.621 5.438 18.952 1.00 25.49 85 ILE A CA 1
ATOM 638 C C . ILE A 1 87 ? 32.977 6.899 19.192 1.00 25.57 85 ILE A C 1
ATOM 639 O O . ILE A 1 87 ? 32.556 7.501 20.189 1.00 22.91 85 ILE A O 1
ATOM 644 N N . GLU A 1 88 ? 33.751 7.495 18.281 1.00 25.41 86 GLU A N 1
ATOM 645 C CA . GLU A 1 88 ? 34.113 8.901 18.427 1.00 25.84 86 GLU A CA 1
ATOM 646 C C . GLU A 1 88 ? 32.877 9.791 18.405 1.00 31.04 86 GLU A C 1
ATOM 647 O O . GLU A 1 88 ? 32.754 10.711 19.220 1.00 26.75 86 GLU A O 1
ATOM 653 N N . MET A 1 89 ? 31.940 9.516 17.492 1.00 30.64 87 MET A N 1
ATOM 654 C CA . MET A 1 89 ? 30.717 10.312 17.415 1.00 25.60 87 MET A CA 1
ATOM 655 C C . MET A 1 89 ? 29.885 10.180 18.683 1.00 23.62 87 MET A C 1
ATOM 656 O O . MET A 1 89 ? 29.270 11.153 19.135 1.00 24.44 87 MET A O 1
ATOM 661 N N . VAL A 1 90 ? 29.841 8.978 19.260 1.00 24.18 88 VAL A N 1
ATOM 662 C CA . VAL A 1 90 ? 29.115 8.775 20.510 1.00 25.84 88 VAL A CA 1
ATOM 663 C C . VAL A 1 90 ? 29.692 9.660 21.608 1.00 22.74 88 VAL A C 1
ATOM 664 O O . VAL A 1 90 ? 28.956 10.217 22.431 1.00 20.87 88 VAL A O 1
ATOM 668 N N . LEU A 1 91 ? 31.017 9.827 21.619 1.00 23.93 89 LEU A N 1
ATOM 669 C CA . LEU A 1 91 ? 31.649 10.662 22.635 1.00 23.87 89 LEU A CA 1
ATOM 670 C C . LEU A 1 91 ? 31.314 12.136 22.433 1.00 22.46 89 LEU A C 1
ATOM 671 O O . LEU A 1 91 ? 31.048 12.853 23.405 1.00 24.26 89 LEU A O 1
ATOM 676 N N . ARG A 1 92 ? 31.323 12.608 21.183 1.00 19.50 90 ARG A N 1
ATOM 677 C CA . ARG A 1 92 ? 31.010 14.011 20.918 1.00 22.16 90 ARG A CA 1
ATOM 678 C C . ARG A 1 92 ? 29.576 14.338 21.315 1.00 25.52 90 ARG A C 1
ATOM 679 O O . ARG A 1 92 ? 29.312 15.374 21.938 1.00 26.13 90 ARG A O 1
ATOM 687 N N . ILE A 1 93 ? 28.632 13.465 20.956 1.00 21.53 91 ILE A N 1
ATOM 688 C CA . ILE A 1 93 ? 27.233 13.703 21.296 1.00 18.33 91 ILE A CA 1
ATOM 689 C C . ILE A 1 93 ? 27.032 13.635 22.806 1.00 20.87 91 ILE A C 1
ATOM 690 O O . ILE A 1 93 ? 26.235 14.392 23.374 1.00 20.69 91 ILE A O 1
ATOM 695 N N . LEU A 1 94 ? 27.759 12.741 23.481 1.00 21.71 92 LEU A N 1
ATOM 696 C CA . LEU A 1 94 ? 27.649 12.641 24.933 1.00 18.84 92 LEU A CA 1
ATOM 697 C C . LEU A 1 94 ? 28.133 13.915 25.613 1.00 20.91 92 LEU A C 1
ATOM 698 O O . LEU A 1 94 ? 27.505 14.398 26.563 1.00 22.65 92 LEU A O 1
ATOM 703 N N . LYS A 1 95 ? 29.251 14.473 25.142 1.00 20.72 93 LYS A N 1
ATOM 704 C CA . LYS A 1 95 ? 29.785 15.686 25.752 1.00 23.60 93 LYS A CA 1
ATOM 705 C C . LYS A 1 95 ? 28.831 16.861 25.577 1.00 23.17 93 LYS A C 1
ATOM 706 O O . LYS A 1 95 ? 28.601 17.630 26.518 1.00 27.40 93 LYS A O 1
ATOM 712 N N . GLN A 1 96 ? 28.261 17.014 24.379 1.00 19.02 94 GLN A N 1
ATOM 713 C CA . GLN A 1 96 ? 27.309 18.096 24.153 1.00 21.78 94 GLN A CA 1
ATOM 714 C C . GLN A 1 96 ? 26.039 17.903 24.974 1.00 24.43 94 GLN A C 1
ATOM 715 O O . GLN A 1 96 ? 25.418 18.886 25.394 1.00 22.45 94 GLN A O 1
ATOM 721 N N . LEU A 1 97 ? 25.639 16.651 25.213 1.00 18.71 95 LEU A N 1
ATOM 722 C CA . LEU A 1 97 ? 24.488 16.396 26.073 1.00 20.47 95 LEU A CA 1
ATOM 723 C C . LEU A 1 97 ? 24.793 16.764 27.520 1.00 19.73 95 LEU A C 1
ATOM 724 O O . LEU A 1 97 ? 23.947 17.344 28.210 1.00 16.80 95 LEU A O 1
ATOM 729 N N . LYS A 1 98 ? 25.999 16.436 27.993 1.00 19.85 96 LYS A N 1
ATOM 730 C CA . LYS A 1 98 ? 26.386 16.796 29.354 1.00 20.10 96 LYS A CA 1
ATOM 731 C C . LYS A 1 98 ? 26.430 18.309 29.533 1.00 21.71 96 LYS A C 1
ATOM 732 O O . LYS A 1 98 ? 25.991 18.832 30.564 1.00 21.67 96 LYS A O 1
ATOM 738 N N . GLU A 1 99 ? 26.953 19.029 28.537 1.00 17.58 97 GLU A N 1
ATOM 739 C CA . GLU A 1 99 ? 27.010 20.485 28.628 1.00 20.83 97 GLU A CA 1
ATOM 740 C C . GLU A 1 99 ? 25.613 21.092 28.654 1.00 22.32 97 GLU A C 1
ATOM 741 O O . GLU A 1 99 ? 25.371 22.083 29.353 1.00 24.68 97 GLU A O 1
ATOM 743 N N . ALA A 1 100 ? 24.678 20.510 27.898 1.00 19.47 98 ALA A N 1
ATOM 744 C CA . ALA A 1 100 ? 23.311 21.021 27.891 1.00 22.27 98 ALA A CA 1
ATOM 745 C C . ALA A 1 100 ? 22.633 20.804 29.238 1.00 19.82 98 ALA A C 1
ATOM 746 O O . ALA A 1 100 ? 21.857 21.654 29.692 1.00 20.55 98 ALA A O 1
ATOM 748 N N . ILE A 1 101 ? 22.913 19.675 29.892 1.00 22.89 99 ILE A N 1
ATOM 749 C CA . ILE A 1 101 ? 22.335 19.417 31.207 1.00 19.30 99 ILE A CA 1
ATOM 750 C C . ILE A 1 101 ? 22.887 20.398 32.234 1.00 24.25 99 ILE A C 1
ATOM 751 O O . ILE A 1 101 ? 22.151 20.896 33.094 1.00 22.36 99 ILE A O 1
ATOM 756 N N . ARG A 1 102 ? 24.187 20.696 32.159 1.00 18.72 100 ARG A N 1
ATOM 757 C CA . ARG A 1 102 ? 24.767 21.693 33.054 1.00 23.58 100 ARG A CA 1
ATOM 758 C C . ARG A 1 102 ? 24.159 23.067 32.807 1.00 22.28 100 ARG A C 1
ATOM 759 O O . ARG A 1 102 ? 23.890 23.816 33.755 1.00 20.52 100 ARG A O 1
ATOM 767 N N . THR A 1 103 ? 23.931 23.414 31.538 1.00 24.48 101 THR A N 1
ATOM 768 C CA . THR A 1 103 ? 23.342 24.708 31.209 1.00 22.40 101 THR A CA 1
ATOM 769 C C . THR A 1 103 ? 21.914 24.822 31.731 1.00 23.25 101 THR A C 1
ATOM 770 O O . THR A 1 103 ? 21.484 25.913 32.125 1.00 24.66 101 THR A O 1
ATOM 774 N N . PHE A 1 104 ? 21.170 23.713 31.760 1.00 24.30 102 PHE A N 1
ATOM 775 C CA . PHE A 1 104 ? 19.829 23.744 32.337 1.00 23.43 102 PHE A CA 1
ATOM 776 C C . PHE A 1 104 ? 19.884 23.902 33.851 1.00 21.02 102 PHE A C 1
ATOM 777 O O . PHE A 1 104 ? 19.103 24.668 34.428 1.00 24.52 102 PHE A O 1
ATOM 785 N N . GLN A 1 105 ? 20.794 23.182 34.511 1.00 22.92 103 GLN A N 1
ATOM 786 C CA . GLN A 1 105 ? 20.940 23.322 35.957 1.00 21.70 103 GLN A CA 1
ATOM 787 C C . GLN A 1 105 ? 21.391 24.727 36.331 1.00 23.03 103 GLN A C 1
ATOM 788 O O . GLN A 1 105 ? 20.988 25.261 37.372 1.00 26.86 103 GLN A O 1
ATOM 794 N N . ASN A 1 106 ? 22.227 25.344 35.493 1.00 24.70 104 ASN A N 1
ATOM 795 C CA . ASN A 1 106 ? 22.722 26.684 35.780 1.00 24.20 104 ASN A CA 1
ATOM 796 C C . ASN A 1 106 ? 21.633 27.743 35.678 1.00 24.01 104 ASN A C 1
ATOM 797 O O . ASN A 1 106 ? 21.802 28.841 36.219 1.00 23.53 104 ASN A O 1
ATOM 802 N N . GLY A 1 107 ? 20.526 27.444 35.001 1.00 23.99 105 GLY A N 1
ATOM 803 C CA . GLY A 1 107 ? 19.405 28.357 34.877 1.00 24.36 105 GLY A CA 1
ATOM 804 C C . GLY A 1 107 ? 19.121 28.818 33.463 1.00 27.11 105 GLY A C 1
ATOM 805 O O . GLY A 1 107 ? 18.024 29.330 33.199 1.00 28.94 105 GLY A O 1
ATOM 806 N N . ASP A 1 108 ? 20.072 28.658 32.541 1.00 25.59 106 ASP A N 1
ATOM 807 C CA . ASP A 1 108 ? 19.888 29.070 31.149 1.00 29.34 106 ASP A CA 1
ATOM 808 C C . ASP A 1 108 ? 19.073 27.993 30.436 1.00 27.31 106 ASP A C 1
ATOM 809 O O . ASP A 1 108 ? 19.586 27.166 29.678 1.00 26.70 106 ASP A O 1
ATOM 814 N N . GLN A 1 109 ? 17.761 28.017 30.688 1.00 26.62 107 GLN A N 1
ATOM 815 C CA . GLN A 1 109 ? 16.891 26.946 30.211 1.00 33.17 107 GLN A CA 1
ATOM 816 C C . GLN A 1 109 ? 16.663 27.030 28.706 1.00 27.97 107 GLN A C 1
ATOM 817 O O . GLN A 1 109 ? 16.611 25.998 28.026 1.00 23.87 107 GLN A O 1
ATOM 823 N N . GLU A 1 110 ? 16.516 28.243 28.169 1.00 29.25 108 GLU A N 1
ATOM 824 C CA . GLU A 1 110 ? 16.286 28.397 26.734 1.00 28.36 108 GLU A CA 1
ATOM 825 C C . GLU A 1 110 ? 17.460 27.854 25.929 1.00 27.05 108 GLU A C 1
ATOM 826 O O . GLU A 1 110 ? 17.272 27.123 24.949 1.00 26.04 108 GLU A O 1
ATOM 830 N N . GLU A 1 111 ? 18.684 28.205 26.330 1.00 26.35 109 GLU A N 1
ATOM 831 C CA . GLU A 1 111 ? 19.866 27.698 25.640 1.00 24.77 109 GLU A CA 1
ATOM 832 C C . GLU A 1 111 ? 19.962 26.181 25.750 1.00 26.38 109 GLU A C 1
ATOM 833 O O . GLU A 1 111 ? 20.258 25.497 24.763 1.00 21.43 109 GLU A O 1
ATOM 839 N N . ALA A 1 112 ? 19.702 25.636 26.942 1.00 23.66 110 ALA A N 1
ATOM 840 C CA . ALA A 1 112 ? 19.785 24.191 27.130 1.00 24.11 110 ALA A CA 1
ATOM 841 C C . ALA A 1 112 ? 18.745 23.461 26.288 1.00 22.30 110 ALA A C 1
ATOM 842 O O . ALA A 1 112 ? 19.043 22.426 25.681 1.00 20.48 110 ALA A O 1
ATOM 844 N N . GLU A 1 113 ? 17.517 23.983 26.242 1.00 22.27 111 GLU A N 1
ATOM 845 C CA . GLU A 1 113 ? 16.483 23.360 25.422 1.00 25.67 111 GLU A CA 1
ATOM 846 C C . GLU A 1 113 ? 16.809 23.485 23.939 1.00 20.04 111 GLU A C 1
ATOM 847 O O . GLU A 1 113 ? 16.525 22.571 23.157 1.00 21.58 111 GLU A O 1
ATOM 853 N N . THR A 1 114 ? 17.409 24.608 23.536 1.00 21.35 112 THR A N 1
ATOM 854 C CA . THR A 1 114 ? 17.872 24.744 22.159 1.00 21.61 112 THR A CA 1
ATOM 855 C C . THR A 1 114 ? 18.979 23.741 21.857 1.00 25.40 112 THR A C 1
ATOM 856 O O . THR A 1 114 ? 19.029 23.169 20.761 1.00 26.35 112 THR A O 1
ATOM 860 N N . GLN A 1 115 ? 19.865 23.500 22.826 1.00 19.43 113 GLN A N 1
ATOM 861 C CA . GLN A 1 115 ? 20.941 22.534 22.628 1.00 24.59 113 GLN A CA 1
ATOM 862 C C . GLN A 1 115 ? 20.396 21.115 22.507 1.00 21.69 113 GLN A C 1
ATOM 863 O O . GLN A 1 115 ? 20.800 20.360 21.615 1.00 22.91 113 GLN A O 1
ATOM 869 N N . LEU A 1 116 ? 19.474 20.731 23.396 1.00 21.87 114 LEU A N 1
ATOM 870 C CA . LEU A 1 116 ? 18.972 19.359 23.378 1.00 21.34 114 LEU A CA 1
ATOM 871 C C . LEU A 1 116 ? 18.143 19.063 22.136 1.00 18.66 114 LEU A C 1
ATOM 872 O O . LEU A 1 116 ? 18.060 17.903 21.715 1.00 20.57 114 LEU A O 1
ATOM 877 N N . ARG A 1 117 ? 17.514 20.081 21.545 1.00 23.96 115 ARG A N 1
ATOM 878 C CA . ARG A 1 117 ? 16.811 19.866 20.284 1.00 23.16 115 ARG A CA 1
ATOM 879 C C . ARG A 1 117 ? 17.772 19.372 19.212 1.00 19.60 115 ARG A C 1
ATOM 880 O O . ARG A 1 117 ? 17.426 18.501 18.406 1.00 21.37 115 ARG A O 1
ATOM 888 N N . PHE A 1 118 ? 18.991 19.913 19.198 1.00 18.29 116 PHE A N 1
ATOM 889 C CA . PHE A 1 118 ? 20.023 19.440 18.284 1.00 21.27 116 PHE A CA 1
ATOM 890 C C . PHE A 1 118 ? 20.623 18.122 18.761 1.00 20.84 116 PHE A C 1
ATOM 891 O O . PHE A 1 118 ? 20.912 17.238 17.946 1.00 18.70 116 PHE A O 1
ATOM 899 N N . VAL A 1 119 ? 20.809 17.974 20.075 1.00 17.36 117 VAL A N 1
ATOM 900 C CA . VAL A 1 119 ? 21.445 16.776 20.615 1.00 18.30 117 VAL A CA 1
ATOM 901 C C . VAL A 1 119 ? 20.561 15.553 20.406 1.00 17.91 117 VAL A C 1
ATOM 902 O O . VAL A 1 119 ? 21.048 14.473 20.049 1.00 16.47 117 VAL A O 1
ATOM 906 N N . LEU A 1 120 ? 19.251 15.699 20.623 1.00 14.43 118 LEU A N 1
ATOM 907 C CA . LEU A 1 120 ? 18.344 14.565 20.476 1.00 15.48 118 LEU A CA 1
ATOM 908 C C . LEU A 1 120 ? 18.317 14.059 19.039 1.00 16.05 118 LEU A C 1
ATOM 909 O O . LEU A 1 120 ? 18.317 12.846 18.800 1.00 17.81 118 LEU A O 1
ATOM 914 N N . ARG A 1 121 ? 18.292 14.974 18.068 1.00 18.39 119 ARG A N 1
ATOM 915 C CA . ARG A 1 121 ? 18.276 14.561 16.669 1.00 19.33 119 ARG A CA 1
ATOM 916 C C . ARG A 1 121 ? 19.596 13.910 16.273 1.00 18.13 119 ARG A C 1
ATOM 917 O O . ARG A 1 121 ? 19.615 12.959 15.482 1.00 17.47 119 ARG A O 1
ATOM 925 N N . ALA A 1 122 ? 20.711 14.402 16.818 1.00 15.06 120 ALA A N 1
ATOM 926 C CA . ALA A 1 122 ? 22.003 13.787 16.531 1.00 15.34 120 ALA A CA 1
ATOM 927 C C . ALA A 1 122 ? 22.122 12.419 17.191 1.00 17.04 120 ALA A C 1
ATOM 928 O O . ALA A 1 122 ? 22.724 11.500 16.623 1.00 17.90 120 ALA A O 1
ATOM 930 N N . ALA A 1 123 ? 21.550 12.264 18.388 1.00 13.71 121 ALA A N 1
ATOM 931 C CA . ALA A 1 123 ? 21.604 10.979 19.077 1.00 16.79 121 ALA A CA 1
ATOM 932 C C . ALA A 1 123 ? 20.810 9.916 18.328 1.00 17.08 121 ALA A C 1
ATOM 933 O O . ALA A 1 123 ? 21.237 8.759 18.242 1.00 14.09 121 ALA A O 1
ATOM 935 N N . ILE A 1 124 ? 19.651 10.289 17.786 1.00 16.62 122 ILE A N 1
ATOM 936 C CA . ILE A 1 124 ? 18.853 9.339 17.019 1.00 16.07 122 ILE A CA 1
ATOM 937 C C . ILE A 1 124 ? 19.554 8.988 15.713 1.00 15.92 122 ILE A C 1
ATOM 938 O O . ILE A 1 124 ? 19.548 7.829 15.281 1.00 20.07 122 ILE A O 1
ATOM 943 N N . ALA A 1 125 ? 20.190 9.975 15.077 1.00 16.38 123 ALA A N 1
ATOM 944 C CA . ALA A 1 125 ? 20.845 9.732 13.796 1.00 16.31 123 ALA A CA 1
ATOM 945 C C . ALA A 1 125 ? 22.030 8.784 13.942 1.00 22.57 123 ALA A C 1
ATOM 946 O O . ALA A 1 125 ? 22.236 7.909 13.094 1.00 20.21 123 ALA A O 1
ATOM 948 N N . VAL A 1 126 ? 22.823 8.938 15.007 1.00 17.75 124 VAL A N 1
ATOM 949 C CA . VAL A 1 126 ? 23.968 8.050 15.185 1.00 18.13 124 VAL A CA 1
ATOM 950 C C . VAL A 1 126 ? 23.506 6.640 15.534 1.00 19.94 124 VAL A C 1
ATOM 951 O O . VAL A 1 126 ? 24.184 5.659 15.206 1.00 18.52 124 VAL A O 1
ATOM 955 N N . ALA A 1 127 ? 22.346 6.507 16.182 1.00 16.96 125 ALA A N 1
ATOM 956 C CA . ALA A 1 127 ? 21.803 5.180 16.452 1.00 19.40 125 ALA A CA 1
ATOM 957 C C . ALA A 1 127 ? 21.330 4.512 15.169 1.00 20.04 125 ALA A C 1
ATOM 958 O O . ALA A 1 127 ? 21.560 3.315 14.962 1.00 20.57 125 ALA A O 1
ATOM 960 N N . VAL A 1 128 ? 20.671 5.273 14.294 1.00 19.01 126 VAL A N 1
ATOM 961 C CA . VAL A 1 128 ? 20.212 4.724 13.023 1.00 21.56 126 VAL A CA 1
ATOM 962 C C . VAL A 1 128 ? 21.399 4.402 12.122 1.00 18.78 126 VAL A C 1
ATOM 963 O O . VAL A 1 128 ? 21.412 3.374 11.434 1.00 18.58 126 VAL A O 1
ATOM 967 N N . VAL A 1 129 ? 22.416 5.268 12.118 1.00 16.89 127 VAL A N 1
ATOM 968 C CA . VAL A 1 129 ? 23.615 5.012 11.321 1.00 19.64 127 VAL A CA 1
ATOM 969 C C . VAL A 1 129 ? 24.331 3.762 11.819 1.00 20.72 127 VAL A C 1
ATOM 970 O O . VAL A 1 129 ? 24.795 2.936 11.023 1.00 18.58 127 VAL A O 1
ATOM 974 N N . ALA A 1 130 ? 24.427 3.600 13.141 1.00 22.74 128 ALA A N 1
ATOM 975 C CA . ALA A 1 130 ? 25.097 2.428 13.693 1.00 23.75 128 ALA A CA 1
ATOM 976 C C . ALA A 1 130 ? 24.358 1.147 13.329 1.00 19.10 128 ALA A C 1
ATOM 977 O O . ALA A 1 130 ? 24.983 0.131 13.005 1.00 23.06 128 ALA A O 1
ATOM 979 N N . ALA A 1 131 ? 23.023 1.177 13.376 1.00 21.97 129 ALA A N 1
ATOM 980 C CA . ALA A 1 131 ? 22.246 0.010 12.976 1.00 21.29 129 ALA A CA 1
ATOM 981 C C . ALA A 1 131 ? 22.381 -0.267 11.485 1.00 22.61 129 ALA A C 1
ATOM 982 O O . ALA A 1 131 ? 22.368 -1.430 11.069 1.00 25.96 129 ALA A O 1
ATOM 984 N N . ALA A 1 132 ? 22.516 0.783 10.670 1.00 21.30 130 ALA A N 1
ATOM 985 C CA . ALA A 1 132 ? 22.663 0.592 9.231 1.00 22.06 130 ALA A CA 1
ATOM 986 C C . ALA A 1 132 ? 23.971 -0.114 8.897 1.00 24.55 130 ALA A C 1
ATOM 987 O O . ALA A 1 132 ? 24.000 -1.017 8.052 1.00 23.91 130 ALA A O 1
ATOM 989 N N . LEU A 1 133 ? 25.066 0.288 9.549 1.00 22.83 131 LEU A N 1
ATOM 990 C CA . LEU A 1 133 ? 26.357 -0.341 9.289 1.00 23.83 131 LEU A CA 1
ATOM 991 C C . LEU A 1 133 ? 26.340 -1.815 9.671 1.00 26.28 131 LEU A C 1
ATOM 992 O O . LEU A 1 133 ? 26.934 -2.650 8.980 1.00 30.29 131 LEU A O 1
ATOM 997 N N . VAL A 1 134 ? 25.664 -2.153 10.771 1.00 25.52 132 VAL A N 1
ATOM 998 C CA . VAL A 1 134 ? 25.531 -3.554 11.163 1.00 28.76 132 VAL A CA 1
ATOM 999 C C . VAL A 1 134 ? 24.716 -4.316 10.125 1.00 31.23 132 VAL A C 1
ATOM 1000 O O . VAL A 1 134 ? 25.093 -5.413 9.694 1.00 33.34 132 VAL A O 1
ATOM 1004 N N . LEU A 1 135 ? 23.588 -3.738 9.701 1.00 26.20 133 LEU A N 1
ATOM 1005 C CA . LEU A 1 135 ? 22.762 -4.379 8.682 1.00 31.90 133 LEU A CA 1
ATOM 1006 C C . LEU A 1 135 ? 23.482 -4.462 7.343 1.00 31.48 133 LEU A C 1
ATOM 1007 O O . LEU A 1 135 ? 23.220 -5.379 6.557 1.00 29.80 133 LEU A O 1
ATOM 1012 N N . ALA A 1 136 ? 24.386 -3.519 7.067 1.00 29.11 134 ALA A N 1
ATOM 1013 C CA . ALA A 1 136 ? 25.125 -3.544 5.809 1.00 31.78 134 ALA A CA 1
ATOM 1014 C C . ALA A 1 136 ? 26.007 -4.780 5.700 1.00 41.90 134 ALA A C 1
ATOM 1015 O O . ALA A 1 136 ? 26.258 -5.268 4.591 1.00 41.30 134 ALA A O 1
ATOM 1017 N N . GLY A 1 137 ? 26.482 -5.297 6.828 1.00 39.78 135 GLY A N 1
ATOM 1018 C CA . GLY A 1 137 ? 27.317 -6.486 6.791 1.00 36.70 135 GLY A CA 1
ATOM 1019 C C . GLY A 1 137 ? 28.662 -6.181 6.164 1.00 45.91 135 GLY A C 1
ATOM 1020 O O . GLY A 1 137 ? 29.354 -5.232 6.549 1.00 46.18 135 GLY A O 1
ATOM 1021 N N . THR A 1 138 ? 29.041 -6.992 5.179 1.00 51.13 136 THR A N 1
ATOM 1022 C CA . THR A 1 138 ? 30.313 -6.849 4.487 1.00 50.85 136 THR A CA 1
ATOM 1023 C C . THR A 1 138 ? 30.169 -6.200 3.114 1.00 50.77 136 THR A C 1
ATOM 1024 O O . THR A 1 138 ? 31.124 -6.214 2.330 1.00 57.78 136 THR A O 1
ATOM 1028 N N . ASP A 1 139 ? 29.011 -5.626 2.814 1.00 49.96 137 ASP A N 1
ATOM 1029 C CA . ASP A 1 139 ? 28.799 -4.967 1.530 1.00 50.33 137 ASP A CA 1
ATOM 1030 C C . ASP A 1 139 ? 29.621 -3.686 1.468 1.00 47.60 137 ASP A C 1
ATOM 1031 O O . ASP A 1 139 ? 29.368 -2.763 2.253 1.00 49.07 137 ASP A O 1
ATOM 1036 N N . PRO A 1 140 ? 30.599 -3.580 0.564 1.00 49.01 138 PRO A N 1
ATOM 1037 C CA . PRO A 1 140 ? 31.439 -2.370 0.549 1.00 47.72 138 PRO A CA 1
ATOM 1038 C C . PRO A 1 140 ? 30.685 -1.118 0.141 1.00 48.61 138 PRO A C 1
ATOM 1039 O O . PRO A 1 140 ? 30.936 -0.042 0.698 1.00 48.87 138 PRO A O 1
ATOM 1043 N N . GLU A 1 141 ? 29.768 -1.224 -0.825 1.00 48.05 139 GLU A N 1
ATOM 1044 C CA . GLU A 1 141 ? 29.020 -0.050 -1.264 1.00 45.43 139 GLU A CA 1
ATOM 1045 C C . GLU A 1 141 ? 28.141 0.495 -0.146 1.00 47.58 139 GLU A C 1
ATOM 1046 O O . GLU A 1 141 ? 27.996 1.714 0.003 1.00 42.89 139 GLU A O 1
ATOM 1049 N N . LEU A 1 142 ? 27.548 -0.393 0.654 1.00 47.59 140 LEU A N 1
ATOM 1050 C CA . LEU A 1 142 ? 26.704 0.056 1.756 1.00 44.20 140 LEU A CA 1
ATOM 1051 C C . LEU A 1 142 ? 27.534 0.680 2.872 1.00 43.32 140 LEU A C 1
ATOM 1052 O O . LEU A 1 142 ? 27.143 1.704 3.443 1.00 41.76 140 LEU A O 1
ATOM 1057 N N . GLN A 1 143 ? 28.682 0.078 3.196 1.00 43.52 141 GLN A N 1
ATOM 1058 C CA . GLN A 1 143 ? 29.545 0.639 4.232 1.00 47.76 141 GLN A CA 1
ATOM 1059 C C . GLN A 1 143 ? 30.071 2.010 3.831 1.00 40.83 141 GLN A C 1
ATOM 1060 O O . GLN A 1 143 ? 30.216 2.900 4.678 1.00 37.34 141 GLN A O 1
ATOM 1066 N N . GLU A 1 144 ? 30.371 2.197 2.543 1.00 44.67 142 GLU A N 1
ATOM 1067 C CA . GLU A 1 144 ? 30.873 3.486 2.081 1.00 43.42 142 GLU A CA 1
ATOM 1068 C C . GLU A 1 144 ? 29.827 4.579 2.256 1.00 40.49 142 GLU A C 1
ATOM 1069 O O . GLU A 1 144 ? 30.155 5.708 2.638 1.00 37.01 142 GLU A O 1
ATOM 1071 N N . MET A 1 145 ? 28.559 4.261 1.986 1.00 38.68 143 MET A N 1
ATOM 1072 C CA . MET A 1 145 ? 27.504 5.253 2.157 1.00 37.51 143 MET A CA 1
ATOM 1073 C C . MET A 1 145 ? 27.285 5.577 3.629 1.00 35.72 143 MET A C 1
ATOM 1074 O O . MET A 1 145 ? 27.148 6.750 3.996 1.00 32.35 143 MET A O 1
ATOM 1079 N N . VAL A 1 146 ? 27.252 4.552 4.485 1.00 36.08 144 VAL A N 1
ATOM 1080 C CA . VAL A 1 146 ? 27.097 4.778 5.921 1.00 34.76 144 VAL A CA 1
ATOM 1081 C C . VAL A 1 146 ? 28.233 5.645 6.448 1.00 37.33 144 VAL A C 1
ATOM 1082 O O . VAL A 1 146 ? 28.018 6.555 7.258 1.00 38.72 144 VAL A O 1
ATOM 1086 N N . LYS A 1 147 ? 29.459 5.383 5.990 1.00 35.28 145 LYS A N 1
ATOM 1087 C CA . LYS A 1 147 ? 30.588 6.220 6.380 1.00 35.53 145 LYS A CA 1
ATOM 1088 C C . LYS A 1 147 ? 30.461 7.628 5.814 1.00 33.37 145 LYS A C 1
ATOM 1089 O O . LYS A 1 147 ? 30.938 8.588 6.429 1.00 33.01 145 LYS A O 1
ATOM 1095 N N . GLN A 1 148 ? 29.822 7.771 4.650 1.00 32.05 146 GLN A N 1
ATOM 1096 C CA . GLN A 1 148 ? 29.625 9.097 4.074 1.00 31.96 146 GLN A CA 1
ATOM 1097 C C . GLN A 1 148 ? 28.618 9.905 4.884 1.00 33.66 146 GLN A C 1
ATOM 1098 O O . GLN A 1 148 ? 28.782 11.119 5.054 1.00 32.39 146 GLN A O 1
ATOM 1104 N N . ILE A 1 149 ? 27.571 9.250 5.393 1.00 30.69 147 ILE A N 1
ATOM 1105 C CA . ILE A 1 149 ? 26.611 9.941 6.247 1.00 31.74 147 ILE A CA 1
ATOM 1106 C C . ILE A 1 149 ? 27.257 10.320 7.573 1.00 32.50 147 ILE A C 1
ATOM 1107 O O . ILE A 1 149 ? 26.974 11.384 8.137 1.00 28.24 147 ILE A O 1
ATOM 1112 N N . LEU A 1 150 ? 28.136 9.456 8.088 1.00 32.14 148 LEU A N 1
ATOM 1113 C CA . LEU A 1 150 ? 28.769 9.713 9.377 1.00 33.02 148 LEU A CA 1
ATOM 1114 C C . LEU A 1 150 ? 29.571 11.007 9.352 1.00 31.58 148 LEU A C 1
ATOM 1115 O O . LEU A 1 150 ? 29.487 11.816 10.284 1.00 30.70 148 LEU A O 1
ATOM 1120 N N . GLU A 1 151 ? 30.351 11.227 8.291 1.00 27.63 149 GLU A N 1
ATOM 1121 C CA . GLU A 1 151 ? 31.145 12.447 8.213 1.00 33.17 149 GLU A CA 1
ATOM 1122 C C . GLU A 1 151 ? 30.262 13.679 8.060 1.00 31.87 149 GLU A C 1
ATOM 1123 O O . GLU A 1 151 ? 30.586 14.742 8.603 1.00 37.85 149 GLU A O 1
ATOM 1129 N N . GLU A 1 152 ? 29.142 13.556 7.342 1.00 34.29 150 GLU A N 1
ATOM 1130 C CA . GLU A 1 152 ? 28.201 14.668 7.247 1.00 34.87 150 GLU A CA 1
ATOM 1131 C C . GLU A 1 152 ? 27.647 15.035 8.618 1.00 31.35 150 GLU A C 1
ATOM 1132 O O . GLU A 1 152 ? 27.509 16.219 8.945 1.00 28.50 150 GLU A O 1
ATOM 1138 N N . LEU A 1 153 ? 27.323 14.027 9.434 1.00 30.48 151 LEU A N 1
ATOM 1139 C CA . LEU A 1 153 ? 26.903 14.288 10.807 1.00 28.24 151 LEU A CA 1
ATOM 1140 C C . LEU A 1 153 ? 28.026 14.917 11.620 1.00 29.11 151 LEU A C 1
ATOM 1141 O O . LEU A 1 153 ? 27.768 15.747 12.499 1.00 27.36 151 LEU A O 1
ATOM 1146 N N . LYS A 1 154 ? 29.276 14.540 11.337 1.00 32.14 152 LYS A N 1
ATOM 1147 C CA . LYS A 1 154 ? 30.412 15.138 12.029 1.00 33.49 152 LYS A CA 1
ATOM 1148 C C . LYS A 1 154 ? 30.542 16.620 11.698 1.00 31.33 152 LYS A C 1
ATOM 1149 O O . LYS A 1 154 ? 30.811 17.439 12.586 1.00 28.81 152 LYS A O 1
ATOM 1155 N N . GLN A 1 155 ? 30.350 16.984 10.428 1.00 29.27 153 GLN A N 1
ATOM 1156 C CA . GLN A 1 155 ? 30.419 18.390 10.044 1.00 29.72 153 GLN A CA 1
ATOM 1157 C C . GLN A 1 155 ? 29.278 19.187 10.662 1.00 29.82 153 GLN A C 1
ATOM 1158 O O . GLN A 1 155 ? 29.456 20.355 11.027 1.00 29.11 153 GLN A O 1
ATOM 1161 N N . ALA A 1 156 ? 28.098 18.574 10.790 1.00 26.72 154 ALA A N 1
ATOM 1162 C CA . ALA A 1 156 ? 26.971 19.265 11.406 1.00 30.54 154 ALA A CA 1
ATOM 1163 C C . ALA A 1 156 ? 27.228 19.533 12.884 1.00 31.21 154 ALA A C 1
ATOM 1164 O O . ALA A 1 156 ? 26.902 20.613 13.390 1.00 29.32 154 ALA A O 1
ATOM 1166 N N . ILE A 1 157 ? 27.810 18.563 13.591 1.00 27.85 155 ILE A N 1
ATOM 1167 C CA . ILE A 1 157 ? 28.134 18.763 14.999 1.00 30.45 155 ILE A CA 1
ATOM 1168 C C . ILE A 1 157 ? 29.213 19.829 15.153 1.00 29.60 155 ILE A C 1
ATOM 1169 O O . ILE A 1 157 ? 29.136 20.685 16.043 1.00 30.12 155 ILE A O 1
ATOM 1174 N N . GLU A 1 158 ? 30.227 19.804 14.285 1.00 30.10 156 GLU A N 1
ATOM 1175 C CA . GLU A 1 158 ? 31.296 20.795 14.368 1.00 31.34 156 GLU A CA 1
ATOM 1176 C C . GLU A 1 158 ? 30.792 22.187 14.007 1.00 33.72 156 GLU A C 1
ATOM 1177 O O . GLU A 1 158 ? 31.175 23.175 14.645 1.00 33.86 156 GLU A O 1
ATOM 1183 N N . THR A 1 159 ? 29.936 22.286 12.986 1.00 31.40 157 THR A N 1
ATOM 1184 C CA . THR A 1 159 ? 29.374 23.581 12.614 1.00 34.06 157 THR A CA 1
ATOM 1185 C C . THR A 1 159 ? 28.534 24.158 13.747 1.00 31.02 157 THR A C 1
ATOM 1186 O O . THR A 1 159 ? 28.527 25.375 13.971 1.00 35.08 157 THR A O 1
ATOM 1190 N N . PHE A 1 160 ? 27.829 23.295 14.483 1.00 29.02 158 PHE A N 1
ATOM 1191 C CA . PHE A 1 160 ? 27.052 23.758 15.628 1.00 31.11 158 PHE A CA 1
ATOM 1192 C C . PHE A 1 160 ? 27.956 24.317 16.718 1.00 30.07 158 PHE A C 1
ATOM 1193 O O . PHE A 1 160 ? 27.654 25.359 17.311 1.00 29.90 158 PHE A O 1
ATOM 1201 N N . ALA A 1 161 ? 29.072 23.638 16.995 1.00 28.77 159 ALA A N 1
ATOM 1202 C CA . ALA A 1 161 ? 29.997 24.120 18.014 1.00 34.08 159 ALA A CA 1
ATOM 1203 C C . ALA A 1 161 ? 30.697 25.400 17.580 1.00 36.61 159 ALA A C 1
ATOM 1204 O O . ALA A 1 161 ? 31.070 26.218 18.428 1.00 33.63 159 ALA A O 1
ATOM 1206 N N . ARG A 1 162 ? 30.883 25.592 16.271 1.00 36.78 160 ARG A N 1
ATOM 1207 C CA . ARG A 1 162 ? 31.538 26.802 15.789 1.00 41.36 160 ARG A CA 1
ATOM 1208 C C . ARG A 1 162 ? 30.693 28.043 16.048 1.00 41.31 160 ARG A C 1
ATOM 1209 O O . ARG A 1 162 ? 31.242 29.130 16.261 1.00 46.34 160 ARG A O 1
ATOM 1217 N N . GLY A 1 163 ? 29.369 27.905 16.037 1.00 43.34 161 GLY A N 1
ATOM 1218 C CA . GLY A 1 163 ? 28.500 29.024 16.338 1.00 43.30 161 GLY A CA 1
ATOM 1219 C C . GLY A 1 163 ? 27.304 29.148 15.417 1.00 45.08 161 GLY A C 1
ATOM 1220 O O . GLY A 1 163 ? 26.256 29.662 15.819 1.00 45.74 161 GLY A O 1
ATOM 1221 N N . ASP A 1 164 ? 27.445 28.683 14.175 1.00 49.05 162 ASP A N 1
ATOM 1222 C CA . ASP A 1 164 ? 26.377 28.789 13.182 1.00 49.21 162 ASP A CA 1
ATOM 1223 C C . ASP A 1 164 ? 25.396 27.643 13.420 1.00 44.43 162 ASP A C 1
ATOM 1224 O O . ASP A 1 164 ? 25.441 26.589 12.780 1.00 44.65 162 ASP A O 1
ATOM 1229 N N . LYS A 1 165 ? 24.485 27.867 14.371 1.00 35.63 163 LYS A N 1
ATOM 1230 C CA . LYS A 1 165 ? 23.523 26.833 14.736 1.00 38.63 163 LYS A CA 1
ATOM 1231 C C . LYS A 1 165 ? 22.498 26.608 13.631 1.00 33.25 163 LYS A C 1
ATOM 1232 O O . LYS A 1 165 ? 22.047 25.476 13.418 1.00 29.75 163 LYS A O 1
ATOM 1238 N N . GLU A 1 166 ? 22.119 27.672 12.918 1.00 34.25 164 GLU A N 1
ATOM 1239 C CA . GLU A 1 166 ? 21.101 27.546 11.879 1.00 35.41 164 GLU A CA 1
ATOM 1240 C C . GLU A 1 166 ? 21.581 26.650 10.744 1.00 34.84 164 GLU A C 1
ATOM 1241 O O . GLU A 1 166 ? 20.852 25.761 10.289 1.00 30.04 164 GLU A O 1
ATOM 1243 N N . LYS A 1 167 ? 22.810 26.871 10.271 1.00 35.47 165 LYS A N 1
ATOM 1244 C CA . LYS A 1 167 ? 23.348 26.039 9.199 1.00 36.21 165 LYS A CA 1
ATOM 1245 C C . LYS A 1 167 ? 23.535 24.599 9.659 1.00 32.24 165 LYS A C 1
ATOM 1246 O O . LYS A 1 167 ? 23.287 23.657 8.897 1.00 30.21 165 LYS A O 1
ATOM 1249 N N . ALA A 1 168 ? 23.970 24.408 10.906 1.00 30.96 166 ALA A N 1
ATOM 1250 C CA . ALA A 1 168 ? 24.148 23.056 11.427 1.00 30.99 166 ALA A CA 1
ATOM 1251 C C . ALA A 1 168 ? 22.811 22.342 11.575 1.00 27.25 166 ALA A C 1
ATOM 1252 O O . ALA A 1 168 ? 22.720 21.130 11.344 1.00 27.43 166 ALA A O 1
ATOM 1254 N N . LEU A 1 169 ? 21.765 23.075 11.963 1.00 24.98 167 LEU A N 1
ATOM 1255 C CA . LEU A 1 169 ? 20.438 22.478 12.071 1.00 27.78 167 LEU A CA 1
ATOM 1256 C C . LEU A 1 169 ? 19.946 21.978 10.719 1.00 23.69 167 LEU A C 1
ATOM 1257 O O . LEU A 1 169 ? 19.396 20.875 10.619 1.00 21.29 167 LEU A O 1
ATOM 1262 N N . THR A 1 170 ? 20.134 22.779 9.667 1.00 28.66 168 THR A N 1
ATOM 1263 C CA . THR A 1 170 ? 19.720 22.362 8.331 1.00 27.34 168 THR A CA 1
ATOM 1264 C C . THR A 1 170 ? 20.486 21.125 7.880 1.00 25.37 168 THR A C 1
ATOM 1265 O O . THR A 1 170 ? 19.908 20.212 7.277 1.00 25.54 168 THR A O 1
ATOM 1269 N N . GLN A 1 171 ? 21.787 21.071 8.172 1.00 25.51 169 GLN A N 1
ATOM 1270 C CA . GLN A 1 171 ? 22.580 19.906 7.796 1.00 23.50 169 GLN A CA 1
ATOM 1271 C C . GLN A 1 171 ? 22.173 18.676 8.597 1.00 22.75 169 GLN A C 1
ATOM 1272 O O . GLN A 1 171 ? 22.128 17.565 8.056 1.00 22.64 169 GLN A O 1
ATOM 1278 N N . LEU A 1 172 ? 21.868 18.851 9.887 1.00 19.60 170 LEU A N 1
ATOM 1279 C CA . LEU A 1 172 ? 21.455 17.714 10.704 1.00 22.37 170 LEU A CA 1
ATOM 1280 C C . LEU A 1 172 ? 20.114 17.152 10.248 1.00 21.28 170 LEU A C 1
ATOM 1281 O O . LEU A 1 172 ? 19.896 15.938 10.327 1.00 21.76 170 LEU A O 1
ATOM 1286 N N . LEU A 1 173 ? 19.206 18.011 9.778 1.00 23.44 171 LEU A N 1
ATOM 1287 C CA . LEU A 1 173 ? 17.952 17.524 9.213 1.00 24.45 171 LEU A CA 1
ATOM 1288 C C . LEU A 1 173 ? 18.214 16.621 8.014 1.00 22.13 171 LEU A C 1
ATOM 1289 O O . LEU A 1 173 ? 17.620 15.543 7.890 1.00 23.10 171 LEU A O 1
ATOM 1294 N N . PHE A 1 174 ? 19.110 17.049 7.121 1.00 22.77 172 PHE A N 1
ATOM 1295 C CA . PHE A 1 174 ? 19.477 16.222 5.977 1.00 22.54 172 PHE A CA 1
ATOM 1296 C C . PHE A 1 174 ? 20.140 14.925 6.424 1.00 22.06 172 PHE A C 1
ATOM 1297 O O . PHE A 1 174 ? 19.876 13.857 5.859 1.00 21.52 172 PHE A O 1
ATOM 1305 N N . VAL A 1 175 ? 21.004 15.000 7.439 1.00 20.57 173 VAL A N 1
ATOM 1306 C CA . VAL A 1 175 ? 21.689 13.807 7.929 1.00 20.16 173 VAL A CA 1
ATOM 1307 C C . VAL A 1 175 ? 20.691 12.823 8.526 1.00 20.27 173 VAL A C 1
ATOM 1308 O O . VAL A 1 175 ? 20.791 11.608 8.314 1.00 17.70 173 VAL A O 1
ATOM 1312 N N . ALA A 1 176 ? 19.704 13.333 9.269 1.00 19.64 174 ALA A N 1
ATOM 1313 C CA . ALA A 1 176 ? 18.739 12.457 9.928 1.00 20.62 174 ALA A CA 1
ATOM 1314 C C . ALA A 1 176 ? 17.941 11.642 8.917 1.00 23.57 174 ALA A C 1
ATOM 1315 O O . ALA A 1 176 ? 17.715 10.443 9.116 1.00 22.36 174 ALA A O 1
ATOM 1317 N N . TRP A 1 177 ? 17.507 12.274 7.824 1.00 22.59 175 TRP A N 1
ATOM 1318 C CA . TRP A 1 177 ? 16.730 11.553 6.821 1.00 19.97 175 TRP A CA 1
ATOM 1319 C C . TRP A 1 177 ? 17.611 10.616 6.005 1.00 22.95 175 TRP A C 1
ATOM 1320 O O . TRP A 1 177 ? 17.208 9.489 5.695 1.00 23.84 175 TRP A O 1
ATOM 1331 N N . ALA A 1 178 ? 18.817 11.065 5.645 1.00 22.99 176 ALA A N 1
ATOM 1332 C CA . ALA A 1 178 ? 19.734 10.201 4.911 1.00 20.97 176 ALA A CA 1
ATOM 1333 C C . ALA A 1 178 ? 20.141 8.991 5.739 1.00 20.85 176 ALA A C 1
ATOM 1334 O O . ALA A 1 178 ? 20.404 7.917 5.185 1.00 23.40 176 ALA A O 1
ATOM 1336 N N . ALA A 1 179 ? 20.196 9.143 7.064 1.00 21.60 177 ALA A N 1
ATOM 1337 C CA . ALA A 1 179 ? 20.467 8.003 7.933 1.00 21.62 177 ALA A CA 1
ATOM 1338 C C . ALA A 1 179 ? 19.302 7.023 7.925 1.00 23.16 177 ALA A C 1
ATOM 1339 O O . ALA A 1 179 ? 19.499 5.807 7.823 1.00 22.86 177 ALA A O 1
ATOM 1341 N N . HIS A 1 180 ? 18.074 7.539 8.036 1.00 21.79 178 HIS A N 1
ATOM 1342 C CA . HIS A 1 180 ? 16.900 6.674 7.989 1.00 23.85 178 HIS A CA 1
ATOM 1343 C C . HIS A 1 180 ? 16.766 5.988 6.637 1.00 18.76 178 HIS A C 1
ATOM 1344 O O . HIS A 1 180 ? 16.241 4.871 6.557 1.00 18.26 178 HIS A O 1
ATOM 1351 N N . ALA A 1 181 ? 17.239 6.631 5.568 1.00 19.95 179 ALA A N 1
ATOM 1352 C CA . ALA A 1 181 ? 17.148 6.031 4.241 1.00 20.81 179 ALA A CA 1
ATOM 1353 C C . ALA A 1 181 ? 18.147 4.891 4.081 1.00 24.42 179 ALA A C 1
ATOM 1354 O O . ALA A 1 181 ? 17.795 3.810 3.595 1.00 25.49 179 ALA A O 1
ATOM 1356 N N . VAL A 1 182 ? 19.399 5.112 4.490 1.00 21.84 180 VAL A N 1
ATOM 1357 C CA . VAL A 1 182 ? 20.422 4.086 4.310 1.00 22.18 180 VAL A CA 1
ATOM 1358 C C . VAL A 1 182 ? 20.159 2.887 5.215 1.00 24.79 180 VAL A C 1
ATOM 1359 O O . VAL A 1 182 ? 20.517 1.753 4.871 1.00 25.16 180 VAL A O 1
ATOM 1363 N N . ALA A 1 183 ? 19.521 3.102 6.368 1.00 22.55 181 ALA A N 1
ATOM 1364 C CA . ALA A 1 183 ? 19.195 1.981 7.243 1.00 20.66 181 ALA A CA 1
ATOM 1365 C C . ALA A 1 183 ? 18.131 1.086 6.626 1.00 25.07 181 ALA A C 1
ATOM 1366 O O . ALA A 1 183 ? 18.145 -0.132 6.839 1.00 27.04 181 ALA A O 1
ATOM 1368 N N . MET A 1 184 ? 17.206 1.666 5.860 1.00 27.16 182 MET A N 1
ATOM 1369 C CA . MET A 1 184 ? 16.194 0.867 5.181 1.00 25.88 182 MET A CA 1
ATOM 1370 C C . MET A 1 184 ? 16.742 0.213 3.921 1.00 25.49 182 MET A C 1
ATOM 1371 O O . MET A 1 184 ? 16.317 -0.894 3.570 1.00 27.59 182 MET A O 1
ATOM 1376 N N . ILE A 1 185 ? 17.680 0.870 3.233 1.00 26.00 183 ILE A N 1
ATOM 1377 C CA . ILE A 1 185 ? 18.336 0.242 2.091 1.00 28.82 183 ILE A CA 1
ATOM 1378 C C . ILE A 1 185 ? 19.175 -0.945 2.549 1.00 30.81 183 ILE A C 1
ATOM 1379 O O . ILE A 1 185 ? 19.177 -2.005 1.911 1.00 27.84 183 ILE A O 1
ATOM 1384 N N . ALA A 1 186 ? 19.897 -0.788 3.661 1.00 31.09 184 ALA A N 1
ATOM 1385 C CA . ALA A 1 186 ? 20.690 -1.891 4.191 1.00 29.84 184 ALA A CA 1
ATOM 1386 C C . ALA A 1 186 ? 19.799 -3.038 4.649 1.00 25.52 184 ALA A C 1
ATOM 1387 O O . ALA A 1 186 ? 20.116 -4.210 4.415 1.00 28.30 184 ALA A O 1
ATOM 1389 N N . ALA A 1 187 ? 18.680 -2.721 5.305 1.00 25.90 185 ALA A N 1
ATOM 1390 C CA . ALA A 1 187 ? 17.732 -3.761 5.690 1.00 27.89 185 ALA A CA 1
ATOM 1391 C C . ALA A 1 187 ? 17.128 -4.430 4.464 1.00 31.99 185 ALA A C 1
ATOM 1392 O O . ALA A 1 187 ? 16.873 -5.640 4.469 1.00 31.19 185 ALA A O 1
ATOM 1394 N N . ALA A 1 188 ? 16.898 -3.658 3.399 1.00 30.73 186 ALA A N 1
ATOM 1395 C CA . ALA A 1 188 ? 16.369 -4.231 2.166 1.00 27.16 186 ALA A CA 1
ATOM 1396 C C . ALA A 1 188 ? 17.360 -5.209 1.548 1.00 32.88 186 ALA A C 1
ATOM 1397 O O . ALA A 1 188 ? 16.990 -6.320 1.151 1.00 33.79 186 ALA A O 1
ATOM 1399 N N . ALA A 1 189 ? 18.632 -4.809 1.458 1.00 32.26 187 ALA A N 1
ATOM 1400 C CA . ALA A 1 189 ? 19.648 -5.698 0.905 1.00 35.24 187 ALA A CA 1
ATOM 1401 C C . ALA A 1 189 ? 19.827 -6.943 1.763 1.00 31.43 187 ALA A C 1
ATOM 1402 O O . ALA A 1 189 ? 20.152 -8.016 1.241 1.00 32.77 187 ALA A O 1
ATOM 1404 N N . ASN A 1 190 ? 19.621 -6.821 3.075 1.00 30.06 188 ASN A N 1
ATOM 1405 C CA . ASN A 1 190 ? 19.703 -7.984 3.950 1.00 31.55 188 ASN A CA 1
ATOM 1406 C C . ASN A 1 190 ? 18.518 -8.914 3.720 1.00 36.64 188 ASN A C 1
ATOM 1407 O O . ASN A 1 190 ? 18.686 -10.133 3.588 1.00 35.06 188 ASN A O 1
ATOM 1412 N N . LEU A 1 191 ? 17.308 -8.353 3.651 1.00 36.82 189 LEU A N 1
ATOM 1413 C CA . LEU A 1 191 ? 16.114 -9.159 3.426 1.00 35.53 189 LEU A CA 1
ATOM 1414 C C . LEU A 1 191 ? 16.033 -9.698 2.004 1.00 37.19 189 LEU A C 1
ATOM 1415 O O . LEU A 1 191 ? 15.370 -10.716 1.779 1.00 33.10 189 LEU A O 1
ATOM 1420 N N . ALA A 1 192 ? 16.689 -9.043 1.043 1.00 36.70 190 ALA A N 1
ATOM 1421 C CA . ALA A 1 192 ? 16.635 -9.504 -0.341 1.00 34.62 190 ALA A CA 1
ATOM 1422 C C . ALA A 1 192 ? 17.330 -10.850 -0.500 1.00 41.34 190 ALA A C 1
ATOM 1423 O O . ALA A 1 192 ? 16.798 -11.764 -1.142 1.00 43.54 190 ALA A O 1
ATOM 1425 N N . GLY A 1 193 ? 18.519 -10.991 0.076 1.00 44.48 191 GLY A N 1
ATOM 1426 C CA . GLY A 1 193 ? 19.240 -12.249 -0.045 1.00 42.40 191 GLY A CA 1
ATOM 1427 C C . GLY A 1 193 ? 19.813 -12.408 -1.438 1.00 44.58 191 GLY A C 1
ATOM 1428 O O . GLY A 1 193 ? 20.412 -11.483 -1.998 1.00 43.62 191 GLY A O 1
ATOM 1429 N N . THR A 1 194 ? 19.626 -13.593 -2.014 1.00 47.90 192 THR A N 1
ATOM 1430 C CA . THR A 1 194 ? 20.140 -13.903 -3.341 1.00 50.38 192 THR A CA 1
ATOM 1431 C C . THR A 1 194 ? 19.185 -13.507 -4.459 1.00 54.25 192 THR A C 1
ATOM 1432 O O . THR A 1 194 ? 19.485 -13.769 -5.628 1.00 57.35 192 THR A O 1
ATOM 1436 N N . ASP A 1 195 ? 18.053 -12.891 -4.135 1.00 55.03 193 ASP A N 1
ATOM 1437 C CA . ASP A 1 195 ? 17.090 -12.476 -5.146 1.00 50.27 193 ASP A CA 1
ATOM 1438 C C . ASP A 1 195 ? 17.714 -11.413 -6.044 1.00 44.89 193 ASP A C 1
ATOM 1439 O O . ASP A 1 195 ? 18.045 -10.319 -5.560 1.00 41.33 193 ASP A O 1
ATOM 1444 N N . PRO A 1 196 ? 17.897 -11.682 -7.339 1.00 49.23 194 PRO A N 1
ATOM 1445 C CA . PRO A 1 196 ? 18.549 -10.681 -8.198 1.00 47.73 194 PRO A CA 1
ATOM 1446 C C . PRO A 1 196 ? 17.657 -9.497 -8.516 1.00 44.61 194 PRO A C 1
ATOM 1447 O O . PRO A 1 196 ? 18.172 -8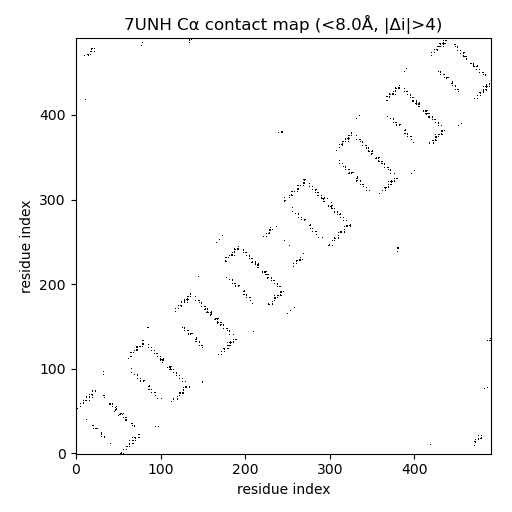.401 -8.774 1.00 44.02 194 PRO A O 1
ATOM 1451 N N . ARG A 1 197 ? 16.335 -9.683 -8.513 1.00 47.61 195 ARG A N 1
ATOM 1452 C CA . ARG A 1 197 ? 15.431 -8.583 -8.832 1.00 45.30 195 ARG A CA 1
ATOM 1453 C C . ARG A 1 197 ? 15.482 -7.501 -7.761 1.00 42.78 195 ARG A C 1
ATOM 1454 O O . ARG A 1 197 ? 15.614 -6.310 -8.070 1.00 36.68 195 ARG A O 1
ATOM 1457 N N . LEU A 1 198 ? 15.381 -7.897 -6.490 1.00 42.25 196 LEU A N 1
ATOM 1458 C CA . LEU A 1 198 ? 15.398 -6.917 -5.410 1.00 40.21 196 LEU A CA 1
ATOM 1459 C C . LEU A 1 198 ? 16.791 -6.332 -5.214 1.00 42.98 196 LEU A C 1
ATOM 1460 O O . LEU A 1 198 ? 16.931 -5.147 -4.891 1.00 37.94 196 LEU A O 1
ATOM 1465 N N . GLN A 1 199 ? 17.833 -7.146 -5.407 1.00 41.04 197 GLN A N 1
ATOM 1466 C CA . GLN A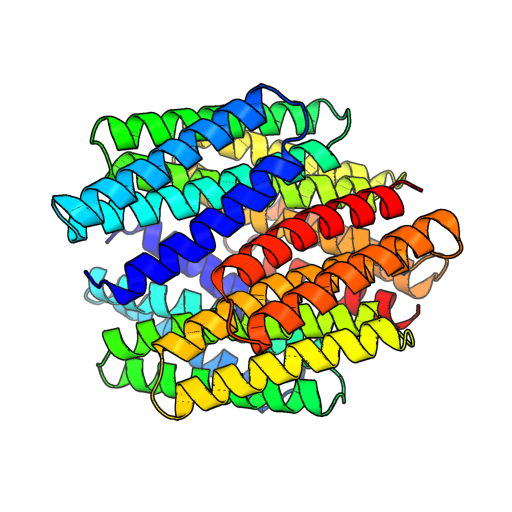 1 199 ? 19.196 -6.653 -5.235 1.00 42.93 197 GLN A CA 1
ATOM 1467 C C . GLN A 1 199 ? 19.551 -5.607 -6.284 1.00 40.36 197 GLN A C 1
ATOM 1468 O O . GLN A 1 199 ? 20.406 -4.749 -6.037 1.00 40.07 197 GLN A O 1
ATOM 1474 N N . GLN A 1 200 ? 18.912 -5.660 -7.455 1.00 39.89 198 GLN A N 1
ATOM 1475 C CA . GLN A 1 200 ? 19.131 -4.626 -8.460 1.00 41.35 198 GLN A CA 1
ATOM 1476 C C . GLN A 1 200 ? 18.426 -3.332 -8.078 1.00 39.82 198 GLN A C 1
ATOM 1477 O O . GLN A 1 200 ? 18.977 -2.240 -8.260 1.00 41.92 198 GLN A O 1
ATOM 1483 N N . GLN A 1 201 ? 17.205 -3.433 -7.545 1.00 38.46 199 GLN A N 1
ATOM 1484 C CA . GLN A 1 201 ? 16.488 -2.246 -7.098 1.00 40.92 199 GLN A CA 1
ATOM 1485 C C . GLN A 1 201 ? 17.183 -1.565 -5.926 1.00 37.85 199 GLN A C 1
ATOM 1486 O O . GLN A 1 201 ? 17.007 -0.358 -5.731 1.00 37.84 199 GLN A O 1
ATOM 1489 N N . VAL A 1 202 ? 17.968 -2.310 -5.147 1.00 37.76 200 VAL A N 1
ATOM 1490 C CA . VAL A 1 202 ? 18.693 -1.709 -4.032 1.00 38.52 200 VAL A CA 1
ATOM 1491 C C . VAL A 1 202 ? 19.821 -0.821 -4.545 1.00 39.34 200 VAL A C 1
ATOM 1492 O O . VAL A 1 202 ? 20.032 0.289 -4.042 1.00 36.76 200 VAL A O 1
ATOM 1496 N N . LYS A 1 203 ? 20.555 -1.289 -5.558 1.00 36.13 201 LYS A N 1
ATOM 1497 C CA . LYS A 1 203 ? 21.645 -0.491 -6.113 1.00 35.17 201 LYS A CA 1
ATOM 1498 C C . LYS A 1 203 ? 21.122 0.785 -6.760 1.00 38.29 201 LYS A C 1
ATOM 1499 O O . LYS A 1 203 ? 21.741 1.849 -6.639 1.00 41.10 201 LYS A O 1
ATOM 1502 N N . GLU A 1 204 ? 19.982 0.700 -7.450 1.00 37.56 202 GLU A N 1
ATOM 1503 C CA . GLU A 1 204 ? 19.427 1.874 -8.117 1.00 36.38 202 GLU A CA 1
ATOM 1504 C C . GLU A 1 204 ? 19.012 2.936 -7.105 1.00 34.47 202 GLU A C 1
ATOM 1505 O O . GLU A 1 204 ? 19.293 4.127 -7.285 1.00 36.47 202 GLU A O 1
ATOM 1507 N N . ILE A 1 205 ? 18.338 2.522 -6.030 1.00 34.67 203 ILE A N 1
ATOM 1508 C CA . ILE A 1 205 ? 17.938 3.470 -4.994 1.00 33.73 203 ILE A CA 1
ATOM 1509 C C . ILE A 1 205 ? 19.162 3.998 -4.255 1.00 36.19 203 ILE A C 1
ATOM 1510 O O . ILE A 1 205 ? 19.212 5.173 -3.869 1.00 32.56 203 ILE A O 1
ATOM 1515 N N . LEU A 1 206 ? 20.171 3.146 -4.054 1.00 34.26 204 LEU A N 1
ATOM 1516 C CA . LEU A 1 206 ? 21.403 3.597 -3.414 1.00 35.47 204 LEU A CA 1
ATOM 1517 C C . LEU A 1 206 ? 22.113 4.653 -4.251 1.00 37.91 204 LEU A C 1
ATOM 1518 O O . LEU A 1 206 ? 22.764 5.547 -3.698 1.00 38.55 204 LEU A O 1
ATOM 1523 N N . GLU A 1 207 ? 21.998 4.572 -5.579 1.00 35.95 205 GLU A N 1
ATOM 1524 C CA . GLU A 1 207 ? 22.572 5.608 -6.431 1.00 35.81 205 GLU A CA 1
ATOM 1525 C C . GLU A 1 207 ? 21.798 6.914 -6.306 1.00 35.82 205 GLU A C 1
ATOM 1526 O O . GLU A 1 207 ? 22.393 7.998 -6.330 1.00 34.90 205 GLU A O 1
ATOM 1529 N N . LYS A 1 208 ? 20.471 6.832 -6.172 1.00 34.69 206 LYS A N 1
ATOM 1530 C CA . LYS A 1 208 ? 19.668 8.039 -6.006 1.00 36.00 206 LYS A CA 1
ATOM 1531 C C . LYS A 1 208 ? 19.977 8.742 -4.691 1.00 33.91 206 LYS A C 1
ATOM 1532 O O . LYS A 1 208 ? 19.889 9.973 -4.612 1.00 35.09 206 LYS A O 1
ATOM 1536 N N . LEU A 1 209 ? 20.335 7.984 -3.651 1.00 31.72 207 LEU A N 1
ATOM 1537 C CA . LEU A 1 209 ? 20.700 8.600 -2.380 1.00 33.05 207 LEU A CA 1
ATOM 1538 C C . LEU A 1 209 ? 22.006 9.376 -2.500 1.00 37.23 207 LEU A C 1
ATOM 1539 O O . LEU A 1 209 ? 22.131 10.479 -1.955 1.00 36.46 207 LEU A O 1
ATOM 1544 N N . LYS A 1 210 ? 22.990 8.815 -3.209 1.00 36.52 208 LYS A N 1
ATOM 1545 C CA . LYS A 1 210 ? 24.256 9.515 -3.400 1.00 36.23 208 LYS A CA 1
ATOM 1546 C C . LYS A 1 210 ? 24.064 10.789 -4.212 1.00 35.43 208 LYS A C 1
ATOM 1547 O O . LYS A 1 210 ? 24.723 11.804 -3.957 1.00 35.57 208 LYS A O 1
ATOM 1550 N N . GLU A 1 211 ? 23.161 10.757 -5.196 1.00 33.22 209 GLU A N 1
ATOM 1551 C CA . GLU A 1 211 ? 22.879 11.956 -5.978 1.00 36.49 209 GLU A CA 1
ATOM 1552 C C . GLU A 1 211 ? 22.222 13.031 -5.120 1.00 36.91 209 GLU A C 1
ATOM 1553 O O . GLU A 1 211 ? 22.495 14.225 -5.294 1.00 33.70 209 GLU A O 1
ATOM 1556 N N . ALA A 1 212 ? 21.353 12.628 -4.190 1.00 32.57 210 ALA A N 1
ATOM 1557 C CA . ALA A 1 212 ? 20.729 13.597 -3.295 1.00 31.26 210 ALA A CA 1
ATOM 1558 C C . ALA A 1 212 ? 21.761 14.248 -2.384 1.00 35.41 210 ALA A C 1
ATOM 1559 O O . ALA A 1 212 ? 21.672 15.445 -2.087 1.00 30.83 210 ALA A O 1
ATOM 1561 N N . ILE A 1 213 ? 22.750 13.475 -1.929 1.00 32.13 211 ILE A N 1
ATOM 1562 C CA . ILE A 1 213 ? 23.820 14.042 -1.114 1.00 32.19 211 ILE A CA 1
ATOM 1563 C C . ILE A 1 213 ? 24.652 15.017 -1.936 1.00 36.56 211 ILE A C 1
ATOM 1564 O O . ILE A 1 213 ? 24.997 16.109 -1.467 1.00 33.64 211 ILE A O 1
ATOM 1569 N N . GLU A 1 214 ? 24.978 14.644 -3.178 1.00 35.38 212 GLU A N 1
ATOM 1570 C CA . GLU A 1 214 ? 25.762 15.526 -4.036 1.00 32.66 212 GLU A CA 1
ATOM 1571 C C . GLU A 1 214 ? 25.017 16.819 -4.342 1.00 37.63 212 GLU A C 1
ATOM 1572 O O . GLU A 1 214 ? 25.642 17.876 -4.477 1.00 44.30 212 GLU A O 1
ATOM 1574 N N . THR A 1 215 ? 23.688 16.756 -4.458 1.00 35.62 213 THR A N 1
ATOM 1575 C CA . THR A 1 215 ? 22.907 17.969 -4.679 1.00 39.75 213 THR A CA 1
ATOM 1576 C C . THR A 1 215 ? 22.986 18.900 -3.474 1.00 38.52 213 THR A C 1
ATOM 1577 O O . THR A 1 215 ? 23.068 20.124 -3.631 1.00 41.27 213 THR A O 1
ATOM 1581 N N . PHE A 1 216 ? 22.974 18.336 -2.264 1.00 33.80 214 PHE A N 1
ATOM 1582 C CA . PHE A 1 216 ? 23.076 19.158 -1.062 1.00 39.29 214 PHE A CA 1
ATOM 1583 C C . PHE A 1 216 ? 24.454 19.795 -0.943 1.00 42.93 214 PHE A C 1
ATOM 1584 O O . PHE A 1 216 ? 24.574 20.954 -0.528 1.00 44.44 214 PHE A O 1
ATOM 1592 N N . GLN A 1 217 ? 25.505 19.055 -1.302 1.00 38.84 215 GLN A N 1
ATOM 1593 C CA . GLN A 1 217 ? 26.856 19.595 -1.205 1.00 46.55 215 GLN A CA 1
ATOM 1594 C C . GLN A 1 217 ? 27.115 20.660 -2.262 1.00 51.08 215 GLN A C 1
ATOM 1595 O O . GLN A 1 217 ? 27.916 21.574 -2.035 1.00 48.48 215 GLN A O 1
ATOM 1601 N N . LYS A 1 218 ? 26.451 20.563 -3.416 1.00 60.96 216 LYS A N 1
ATOM 1602 C CA . LYS A 1 218 ? 26.659 21.544 -4.477 1.00 60.96 216 LYS A CA 1
ATOM 1603 C C . LYS A 1 218 ? 26.100 22.907 -4.083 1.00 70.27 216 LYS A C 1
ATOM 1604 O O . LYS A 1 218 ? 26.785 23.929 -4.205 1.00 70.11 216 LYS A O 1
ATOM 1606 N N . GLY A 1 219 ? 24.856 22.943 -3.610 1.00 75.90 217 GLY A N 1
ATOM 1607 C CA . GLY A 1 219 ? 24.264 24.192 -3.172 1.00 73.25 217 GLY A CA 1
ATOM 1608 C C . GLY A 1 219 ? 22.752 24.235 -3.253 1.00 71.35 217 GLY A C 1
ATOM 1609 O O . GLY A 1 219 ? 22.111 25.008 -2.535 1.00 72.19 217 GLY A O 1
ATOM 1610 N N . ASP A 1 220 ? 22.167 23.414 -4.123 1.00 55.49 218 ASP A N 1
ATOM 1611 C CA . ASP A 1 220 ? 20.717 23.390 -4.316 1.00 50.56 218 ASP A CA 1
ATOM 1612 C C . ASP A 1 220 ? 20.082 22.661 -3.138 1.00 45.13 218 ASP A C 1
ATOM 1613 O O . ASP A 1 220 ? 19.838 21.455 -3.180 1.00 41.43 218 ASP A O 1
ATOM 1615 N N . GLU A 1 221 ? 19.803 23.411 -2.069 1.00 42.43 219 GLU A N 1
ATOM 1616 C CA . GLU A 1 221 ? 19.226 22.806 -0.872 1.00 38.93 219 GLU A CA 1
ATOM 1617 C C . GLU A 1 221 ? 17.782 22.379 -1.104 1.00 36.70 219 GLU A C 1
ATOM 1618 O O . GLU A 1 221 ? 17.381 21.284 -0.692 1.00 29.45 219 GLU A O 1
ATOM 1624 N N . GLU A 1 222 ? 16.988 23.228 -1.762 1.00 38.50 220 GLU A N 1
ATOM 1625 C CA . GLU A 1 222 ? 15.572 22.928 -1.952 1.00 33.52 220 GLU A CA 1
ATOM 1626 C C . GLU A 1 222 ? 15.377 21.654 -2.764 1.00 35.31 220 GLU A C 1
ATOM 1627 O O . GLU A 1 222 ? 14.523 20.822 -2.432 1.00 34.40 220 GLU A O 1
ATOM 1630 N N . GLN A 1 223 ? 16.160 21.479 -3.830 1.00 34.93 221 GLN A N 1
ATOM 1631 C CA . GLN A 1 223 ? 16.049 20.265 -4.629 1.00 36.32 221 GLN A CA 1
ATOM 1632 C C . GLN A 1 223 ? 16.629 19.058 -3.903 1.00 31.50 221 GLN A C 1
ATOM 1633 O O . GLN A 1 223 ? 16.127 17.940 -4.065 1.00 33.55 221 GLN A O 1
ATOM 1639 N N . ALA A 1 224 ? 17.676 19.262 -3.102 1.00 32.47 222 ALA A N 1
ATOM 1640 C CA . ALA A 1 224 ? 18.280 18.147 -2.380 1.00 29.42 222 ALA A CA 1
ATOM 1641 C C . ALA A 1 224 ? 17.317 17.568 -1.353 1.00 27.71 222 ALA A C 1
ATOM 1642 O O . ALA A 1 224 ? 17.198 16.344 -1.225 1.00 30.37 222 ALA A O 1
ATOM 1644 N N . PHE A 1 225 ? 16.622 18.432 -0.608 1.00 24.62 223 PHE A N 1
ATOM 1645 C CA . PHE A 1 225 ? 15.676 17.946 0.391 1.00 28.80 223 PHE A CA 1
ATOM 1646 C C . PHE A 1 225 ? 14.520 17.203 -0.261 1.00 27.40 223 PHE A C 1
ATOM 1647 O O . PHE A 1 225 ? 14.005 16.225 0.296 1.00 25.23 223 PHE A O 1
ATOM 1655 N N A ARG A 1 226 ? 14.094 17.647 -1.447 0.50 31.24 224 ARG A N 1
ATOM 1656 N N B ARG A 1 226 ? 14.089 17.653 -1.443 0.50 31.07 224 ARG A N 1
ATOM 1657 C CA A ARG A 1 226 ? 13.036 16.939 -2.159 0.50 30.03 224 ARG A CA 1
ATOM 1658 C CA B ARG A 1 226 ? 13.038 16.944 -2.164 0.50 30.78 224 ARG A CA 1
ATOM 1659 C C A ARG A 1 226 ? 13.519 15.581 -2.653 0.50 28.60 224 ARG A C 1
ATOM 1660 C C B ARG A 1 226 ? 13.522 15.582 -2.646 0.50 29.23 224 ARG A C 1
ATOM 1661 O O A ARG A 1 226 ? 12.780 14.592 -2.588 0.50 30.32 224 ARG A O 1
ATOM 1662 O O B ARG A 1 226 ? 12.786 14.592 -2.569 0.50 29.93 224 ARG A O 1
ATOM 1677 N N . GLN A 1 227 ? 14.759 15.514 -3.146 1.00 29.16 225 GLN A N 1
ATOM 1678 C CA . GLN A 1 227 ? 15.300 14.243 -3.615 1.00 33.76 225 GLN A CA 1
ATOM 1679 C C . GLN A 1 227 ? 15.450 13.250 -2.470 1.00 30.30 225 GLN A C 1
ATOM 1680 O O . GLN A 1 227 ? 15.179 12.055 -2.635 1.00 26.18 225 GLN A O 1
ATOM 1686 N N . LEU A 1 228 ? 15.871 13.729 -1.296 1.00 27.02 226 LEU A N 1
ATOM 1687 C CA . LEU A 1 228 ? 16.052 12.838 -0.154 1.00 25.40 226 LEU A CA 1
ATOM 1688 C C . LEU A 1 228 ? 14.718 12.277 0.327 1.00 23.45 226 LEU A C 1
ATOM 1689 O O . LEU A 1 228 ? 14.621 11.088 0.654 1.00 22.78 226 LEU A O 1
ATOM 1694 N N . ALA A 1 229 ? 13.681 13.119 0.382 1.00 24.50 227 ALA A N 1
ATOM 1695 C CA . ALA A 1 229 ? 12.365 12.640 0.790 1.00 25.13 227 ALA A CA 1
ATOM 1696 C C . ALA A 1 229 ? 11.845 11.564 -0.154 1.00 27.61 227 ALA A C 1
ATOM 1697 O O . ALA A 1 229 ? 11.153 10.638 0.282 1.00 20.24 227 ALA A O 1
ATOM 1699 N N . GLU A 1 230 ? 12.170 11.665 -1.445 1.00 23.86 228 GLU A N 1
ATOM 1700 C CA . GLU A 1 230 ? 11.778 10.624 -2.389 1.00 26.41 228 GLU A CA 1
ATOM 1701 C C . GLU A 1 230 ? 12.585 9.350 -2.173 1.00 22.63 228 GLU A C 1
ATOM 1702 O O . GLU A 1 230 ? 12.044 8.242 -2.275 1.00 25.04 228 GLU A O 1
ATOM 1708 N N . VAL A 1 231 ? 13.880 9.487 -1.877 1.00 24.43 229 VAL A N 1
ATOM 1709 C CA . VAL A 1 231 ? 14.723 8.316 -1.650 1.00 24.92 229 VAL A CA 1
ATOM 1710 C C . VAL A 1 231 ? 14.253 7.547 -0.422 1.00 24.46 229 VAL A C 1
ATOM 1711 O O . VAL A 1 231 ? 14.216 6.310 -0.422 1.00 25.84 229 VAL A O 1
ATOM 1715 N N . LEU A 1 232 ? 13.877 8.264 0.640 1.00 21.44 230 LEU A N 1
ATOM 1716 C CA . LEU A 1 232 ? 13.426 7.599 1.858 1.00 25.45 230 LEU A CA 1
ATOM 1717 C C . LEU A 1 232 ? 12.153 6.798 1.613 1.00 22.49 230 LEU A C 1
ATOM 1718 O O . LEU A 1 232 ? 11.993 5.694 2.147 1.00 19.11 230 LEU A O 1
ATOM 1723 N N . ALA A 1 233 ? 11.235 7.339 0.809 1.00 22.49 231 ALA A N 1
ATOM 1724 C CA . ALA A 1 233 ? 10.010 6.610 0.497 1.00 25.23 231 ALA A CA 1
ATOM 1725 C C . ALA A 1 233 ? 10.311 5.349 -0.303 1.00 24.56 231 ALA A C 1
ATOM 1726 O O . ALA A 1 233 ? 9.748 4.282 -0.031 1.00 23.44 231 ALA A O 1
ATOM 1728 N N . GLU A 1 234 ? 11.200 5.451 -1.294 1.00 23.05 232 GLU A N 1
ATOM 1729 C CA . GLU A 1 234 ? 11.556 4.282 -2.092 1.00 25.11 232 GLU A CA 1
ATOM 1730 C C . GLU A 1 234 ? 12.311 3.253 -1.260 1.00 27.22 232 GLU A C 1
ATOM 1731 O O . GLU A 1 234 ? 12.130 2.044 -1.444 1.00 25.72 232 GLU A O 1
ATOM 1737 N N . ALA A 1 235 ? 13.162 3.715 -0.340 1.00 24.80 233 ALA A N 1
ATOM 1738 C CA . ALA A 1 235 ? 13.901 2.793 0.515 1.00 25.64 233 ALA A CA 1
ATOM 1739 C C . ALA A 1 235 ? 12.962 2.007 1.420 1.00 24.17 233 ALA A C 1
ATOM 1740 O O . ALA A 1 235 ? 13.188 0.820 1.682 1.00 24.99 233 ALA A O 1
ATOM 1742 N N . ALA A 1 236 ? 11.903 2.653 1.911 1.00 22.38 234 ALA A N 1
ATOM 1743 C CA . ALA A 1 236 ? 10.929 1.949 2.737 1.00 26.52 234 ALA A CA 1
ATOM 1744 C C . ALA A 1 236 ? 10.137 0.940 1.916 1.00 24.85 234 ALA A C 1
ATOM 1745 O O . ALA A 1 236 ? 9.814 -0.150 2.403 1.00 21.50 234 ALA A O 1
ATOM 1747 N N . LEU A 1 237 ? 9.819 1.284 0.667 1.00 23.05 235 LEU A N 1
ATOM 1748 C CA . LEU A 1 237 ? 9.032 0.381 -0.166 1.00 27.87 235 LEU A CA 1
ATOM 1749 C C . LEU A 1 237 ? 9.852 -0.826 -0.605 1.00 29.66 235 LEU A C 1
ATOM 1750 O O . LEU A 1 237 ? 9.333 -1.947 -0.658 1.00 26.14 235 LEU A O 1
ATOM 1755 N N . VAL A 1 238 ? 11.133 -0.621 -0.921 1.00 26.87 236 VAL A N 1
ATOM 1756 C CA . VAL A 1 238 ? 11.968 -1.749 -1.322 1.00 28.67 236 VAL A CA 1
ATOM 1757 C C . VAL A 1 238 ? 12.277 -2.639 -0.123 1.00 28.25 236 VAL A C 1
ATOM 1758 O O . VAL A 1 238 ? 12.467 -3.853 -0.275 1.00 28.98 236 VAL A O 1
ATOM 1762 N N . ALA A 1 239 ? 12.318 -2.067 1.083 1.00 25.38 237 ALA A N 1
ATOM 1763 C CA . ALA A 1 239 ? 12.481 -2.886 2.278 1.00 26.62 237 ALA A CA 1
ATOM 1764 C C . ALA A 1 239 ? 11.216 -3.684 2.565 1.00 30.06 237 ALA A C 1
ATOM 1765 O O . ALA A 1 239 ? 11.287 -4.831 3.020 1.00 23.34 237 ALA A O 1
ATOM 1767 N N . LEU A 1 240 ? 10.050 -3.090 2.302 1.00 27.47 238 LEU A N 1
ATOM 1768 C CA . LEU A 1 240 ? 8.795 -3.818 2.451 1.00 29.64 238 LEU A CA 1
ATOM 1769 C C . LEU A 1 240 ? 8.699 -4.958 1.445 1.00 27.49 238 LEU A C 1
ATOM 1770 O O . LEU A 1 240 ? 8.271 -6.065 1.791 1.00 32.71 238 LEU A O 1
ATOM 1775 N N . ARG A 1 241 ? 9.098 -4.706 0.195 1.00 25.32 239 ARG A N 1
ATOM 1776 C CA . ARG A 1 241 ? 9.050 -5.749 -0.825 1.00 29.01 239 ARG A CA 1
ATOM 1777 C C . ARG A 1 241 ? 9.974 -6.908 -0.474 1.00 31.08 239 ARG A C 1
ATOM 1778 O O . ARG A 1 241 ? 9.600 -8.078 -0.624 1.00 30.39 239 ARG A O 1
ATOM 1784 N N . ALA A 1 242 ? 11.186 -6.603 -0.007 1.00 29.96 240 ALA A N 1
ATOM 1785 C CA . ALA A 1 242 ? 12.138 -7.658 0.325 1.00 30.13 240 ALA A CA 1
ATOM 1786 C C . ALA A 1 242 ? 11.672 -8.468 1.529 1.00 34.02 240 ALA A C 1
ATOM 1787 O O . ALA A 1 242 ? 11.849 -9.691 1.566 1.00 36.11 240 ALA A O 1
ATOM 1789 N N . ALA A 1 243 ? 11.072 -7.805 2.521 1.00 31.32 241 ALA A N 1
ATOM 1790 C CA . ALA A 1 243 ? 10.604 -8.514 3.706 1.00 31.25 241 ALA A CA 1
ATOM 1791 C C . ALA A 1 243 ? 9.448 -9.453 3.385 1.00 33.02 241 ALA A C 1
ATOM 1792 O O . ALA A 1 243 ? 9.282 -10.480 4.053 1.00 35.61 241 ALA A O 1
ATOM 1794 N N . LEU A 1 244 ? 8.644 -9.124 2.371 1.00 35.28 242 LEU A N 1
ATOM 1795 C CA . LEU A 1 244 ? 7.507 -9.966 2.019 1.00 33.50 242 LEU A CA 1
ATOM 1796 C C . LEU A 1 244 ? 7.932 -11.283 1.384 1.00 38.56 242 LEU A C 1
ATOM 1797 O O . LEU A 1 244 ? 7.158 -12.246 1.411 1.00 36.64 242 LEU A O 1
ATOM 1802 N N . THR A 1 245 ? 9.140 -11.352 0.818 1.00 37.40 243 THR A N 1
ATOM 1803 C CA . THR A 1 245 ? 9.598 -12.598 0.213 1.00 42.52 243 THR A CA 1
ATOM 1804 C C . THR A 1 245 ? 9.972 -1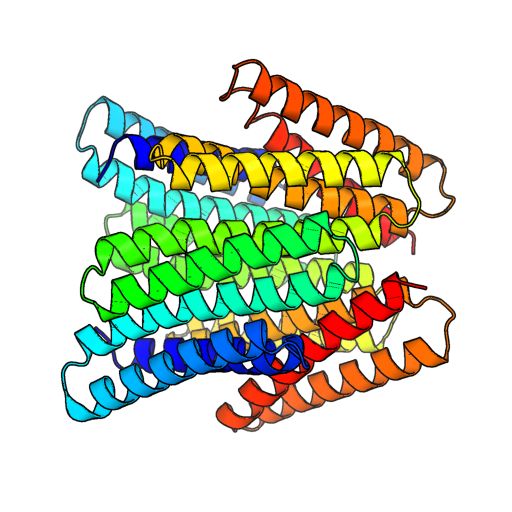3.633 1.267 1.00 43.18 243 THR A C 1
ATOM 1805 O O . THR A 1 245 ? 9.844 -14.838 1.022 1.00 44.58 243 THR A O 1
ATOM 1809 N N . ASN A 1 246 ? 10.432 -13.190 2.433 1.00 41.30 244 ASN A N 1
ATOM 1810 C CA . ASN A 1 246 ? 10.811 -14.104 3.504 1.00 47.54 244 ASN A CA 1
ATOM 1811 C C . ASN A 1 246 ? 9.583 -14.764 4.123 1.00 49.40 244 ASN A C 1
ATOM 1812 O O . ASN A 1 246 ? 9.687 -15.804 4.773 1.00 54.74 244 ASN A O 1
ATOM 1817 N N . SER B 1 1 ? 8.998 32.675 17.848 1.00 36.88 -1 SER B N 1
ATOM 1818 C CA . SER B 1 1 ? 8.852 33.180 16.488 1.00 34.31 -1 SER B CA 1
ATOM 1819 C C . SER B 1 1 ? 10.208 33.526 15.885 1.00 40.66 -1 SER B C 1
ATOM 1820 O O . SER B 1 1 ? 10.947 34.347 16.428 1.00 48.34 -1 SER B O 1
ATOM 1822 N N . SER B 1 2 ? 10.530 32.897 14.757 1.00 39.10 0 SER B N 1
ATOM 1823 C CA . SER B 1 2 ? 11.803 33.132 14.092 1.00 37.23 0 SER B CA 1
ATOM 1824 C C . SER B 1 2 ? 11.665 32.789 12.617 1.00 34.48 0 SER B C 1
ATOM 1825 O O . SER B 1 2 ? 10.913 31.886 12.244 1.00 33.87 0 SER B O 1
ATOM 1828 N N . ASP B 1 3 ? 12.405 33.524 11.784 1.00 34.20 1 ASP B N 1
ATOM 1829 C CA . ASP B 1 3 ? 12.388 33.255 10.350 1.00 34.39 1 ASP B CA 1
ATOM 1830 C C . ASP B 1 3 ? 13.163 31.987 10.016 1.00 36.60 1 ASP B C 1
ATOM 1831 O O . ASP B 1 3 ? 12.720 31.181 9.189 1.00 35.93 1 ASP B O 1
ATOM 1836 N N . GLU B 1 4 ? 14.325 31.795 10.646 1.00 32.42 2 GLU B N 1
ATOM 1837 C CA . GLU B 1 4 ? 15.112 30.592 10.394 1.00 36.18 2 GLU B CA 1
ATOM 1838 C C . GLU B 1 4 ? 14.377 29.345 10.868 1.00 32.16 2 GLU B C 1
ATOM 1839 O O . GLU B 1 4 ? 14.462 28.286 10.235 1.00 30.73 2 GLU B O 1
ATOM 1843 N N . GLU B 1 5 ? 13.648 29.451 11.982 1.00 31.31 3 GLU B N 1
ATOM 1844 C CA . GLU B 1 5 ? 12.870 28.316 12.464 1.00 32.43 3 GLU B CA 1
ATOM 1845 C C . GLU B 1 5 ? 11.711 28.004 11.526 1.00 32.60 3 GLU B C 1
ATOM 1846 O O . GLU B 1 5 ? 11.418 26.832 11.262 1.00 27.40 3 GLU B O 1
ATOM 1852 N N . PHE B 1 6 ? 11.043 29.039 11.008 1.00 29.02 4 PHE B N 1
ATOM 1853 C CA . PHE B 1 6 ? 9.951 28.814 10.067 1.00 29.88 4 PHE B CA 1
ATOM 1854 C C . PHE B 1 6 ? 10.453 28.145 8.794 1.00 31.10 4 PHE B C 1
ATOM 1855 O O . PHE B 1 6 ? 9.819 27.216 8.280 1.00 22.31 4 PHE B O 1
ATOM 1863 N N . LYS B 1 7 ? 11.589 28.609 8.267 1.00 29.47 5 LYS B N 1
ATOM 1864 C CA . LYS B 1 7 ? 12.163 27.985 7.080 1.00 26.85 5 LYS B CA 1
ATOM 1865 C C . LYS B 1 7 ? 12.586 26.548 7.359 1.00 27.73 5 LYS B C 1
ATOM 1866 O O . LYS B 1 7 ? 12.459 25.682 6.485 1.00 30.19 5 LYS B O 1
ATOM 1872 N N . PHE B 1 8 ? 13.072 26.273 8.571 1.00 26.98 6 PHE B N 1
ATOM 1873 C CA . PHE B 1 8 ? 13.444 24.910 8.934 1.00 26.68 6 PHE B CA 1
ATOM 1874 C C . PHE B 1 8 ? 12.216 24.009 9.012 1.00 22.52 6 PHE B C 1
ATOM 1875 O O . PHE B 1 8 ? 12.224 22.885 8.497 1.00 23.29 6 PHE B O 1
ATOM 1883 N N . LEU B 1 9 ? 11.150 24.488 9.656 1.00 21.11 7 LEU B N 1
ATOM 1884 C CA . LEU B 1 9 ? 9.934 23.690 9.778 1.00 21.68 7 LEU B CA 1
ATOM 1885 C C . LEU B 1 9 ? 9.280 23.465 8.420 1.00 21.80 7 LEU B C 1
ATOM 1886 O O . LEU B 1 9 ? 8.743 22.384 8.157 1.00 18.05 7 LEU B O 1
ATOM 1891 N N . ALA B 1 10 ? 9.317 24.474 7.546 1.00 20.56 8 ALA B N 1
ATOM 1892 C CA . ALA B 1 10 ? 8.696 24.340 6.232 1.00 23.06 8 ALA B CA 1
ATOM 1893 C C . ALA B 1 10 ? 9.428 23.315 5.375 1.00 22.19 8 ALA B C 1
ATOM 1894 O O . ALA B 1 10 ? 8.793 22.528 4.662 1.00 20.40 8 ALA B O 1
ATOM 1896 N N . THR B 1 11 ? 10.761 23.309 5.428 1.00 23.70 9 THR B N 1
ATOM 1897 C CA . THR B 1 11 ? 11.533 22.337 4.660 1.00 24.46 9 THR B CA 1
ATOM 1898 C C . THR B 1 11 ? 11.240 20.917 5.129 1.00 22.96 9 THR B C 1
ATOM 1899 O O . THR B 1 11 ? 11.015 20.014 4.315 1.00 21.04 9 THR B O 1
ATOM 1903 N N . GLU B 1 12 ? 11.227 20.705 6.447 1.00 21.14 10 GLU B N 1
ATOM 1904 C CA . GLU B 1 12 ? 10.947 19.376 6.982 1.00 23.71 10 GLU B CA 1
ATOM 1905 C C . GLU B 1 12 ? 9.509 18.956 6.707 1.00 21.15 10 GLU B C 1
ATOM 1906 O O . GLU B 1 12 ? 9.243 17.784 6.419 1.00 21.05 10 GLU B O 1
ATOM 1912 N N . ALA B 1 13 ? 8.566 19.897 6.794 1.00 20.95 11 ALA B N 1
ATOM 1913 C CA . ALA B 1 13 ? 7.164 19.557 6.573 1.00 22.07 11 ALA B CA 1
ATOM 1914 C C . ALA B 1 13 ? 6.910 19.165 5.123 1.00 20.98 11 ALA B C 1
ATOM 1915 O O . ALA B 1 13 ? 6.088 18.283 4.848 1.00 18.39 11 ALA B O 1
ATOM 1917 N N . LYS B 1 14 ? 7.605 19.807 4.181 1.00 19.93 12 LYS B N 1
ATOM 1918 C CA . LYS B 1 14 ? 7.484 19.407 2.783 1.00 22.94 12 LYS B CA 1
ATOM 1919 C C . LYS B 1 14 ? 8.095 18.034 2.541 1.00 23.46 12 LYS B C 1
ATOM 1920 O O . LYS B 1 14 ? 7.625 17.294 1.669 1.00 24.09 12 LYS B O 1
ATOM 1926 N N . MET B 1 15 ? 9.141 17.679 3.294 1.00 21.31 13 MET B N 1
ATOM 1927 C CA . MET B 1 15 ? 9.718 16.343 3.178 1.00 22.94 13 MET B CA 1
ATOM 1928 C C . MET B 1 15 ? 8.712 15.276 3.587 1.00 22.32 13 MET B C 1
ATOM 1929 O O . MET B 1 15 ? 8.596 14.234 2.930 1.00 21.05 13 MET B O 1
ATOM 1934 N N . LEU B 1 16 ? 7.976 15.518 4.675 1.00 18.10 14 LEU B N 1
ATOM 1935 C CA . LEU B 1 16 ? 6.979 14.554 5.127 1.00 18.41 14 LEU B CA 1
ATOM 1936 C C . LEU B 1 16 ? 5.833 14.436 4.131 1.00 20.57 14 LEU B C 1
ATOM 1937 O O . LEU B 1 16 ? 5.320 13.336 3.894 1.00 20.14 14 LEU B O 1
ATOM 1942 N N . ILE B 1 17 ? 5.416 15.559 3.540 1.00 21.53 15 ILE B N 1
ATOM 1943 C CA . ILE B 1 17 ? 4.348 15.523 2.545 1.00 19.07 15 ILE B CA 1
ATOM 1944 C C . ILE B 1 17 ? 4.799 14.745 1.315 1.00 21.67 15 ILE B C 1
ATOM 1945 O O . ILE B 1 17 ? 4.070 13.890 0.800 1.00 20.94 15 ILE B O 1
ATOM 1950 N N . THR B 1 18 ? 6.017 15.020 0.840 1.00 20.58 16 THR B N 1
ATOM 1951 C CA . THR B 1 18 ? 6.538 14.330 -0.338 1.00 23.43 16 THR B CA 1
ATOM 1952 C C . THR B 1 18 ? 6.583 12.822 -0.119 1.00 23.14 16 THR B C 1
ATOM 1953 O O . THR B 1 18 ? 6.137 12.045 -0.972 1.00 22.02 16 THR B O 1
ATOM 1957 N N . ALA B 1 19 ? 7.117 12.390 1.026 1.00 21.05 17 ALA B N 1
ATOM 1958 C CA . ALA B 1 19 ? 7.198 10.961 1.309 1.00 23.02 17 ALA B CA 1
ATOM 1959 C C . ALA B 1 19 ? 5.813 10.349 1.470 1.00 20.40 17 ALA B C 1
ATOM 1960 O O . ALA B 1 19 ? 5.585 9.203 1.064 1.00 21.95 17 ALA B O 1
ATOM 1962 N N . ALA B 1 20 ? 4.873 11.098 2.052 1.00 19.43 18 ALA B N 1
ATOM 1963 C CA . ALA B 1 20 ? 3.526 10.572 2.248 1.00 20.02 18 ALA B CA 1
ATOM 1964 C C . ALA B 1 20 ? 2.808 10.366 0.919 1.00 25.81 18 ALA B C 1
ATOM 1965 O O . ALA B 1 20 ? 2.017 9.426 0.777 1.00 24.01 18 ALA B O 1
ATOM 1967 N N . GLU B 1 21 ? 3.069 11.233 -0.064 1.00 21.60 19 GLU B N 1
ATOM 1968 C CA . GLU B 1 21 ? 2.429 11.086 -1.369 1.00 27.28 19 GLU B CA 1
ATOM 1969 C C . GLU B 1 21 ? 2.833 9.779 -2.040 1.00 27.81 19 GLU B C 1
ATOM 1970 O O . GLU B 1 21 ? 1.996 9.100 -2.646 1.00 24.72 19 GLU B O 1
ATOM 1976 N N . ARG B 1 22 ? 4.111 9.408 -1.939 1.00 23.41 20 ARG B N 1
ATOM 1977 C CA . ARG B 1 22 ? 4.571 8.174 -2.569 1.00 24.40 20 ARG B CA 1
ATOM 1978 C C . ARG B 1 22 ? 4.072 6.947 -1.816 1.00 28.05 20 ARG B C 1
ATOM 1979 O O . ARG B 1 22 ? 3.670 5.954 -2.433 1.00 27.83 20 ARG B O 1
ATOM 1984 N N . LEU B 1 23 ? 4.090 6.998 -0.481 1.00 26.56 21 LEU B N 1
ATOM 1985 C CA . LEU B 1 23 ? 3.658 5.851 0.311 1.00 28.16 21 LEU B CA 1
ATOM 1986 C C . LEU B 1 23 ? 2.164 5.592 0.168 1.00 25.11 21 LEU B C 1
ATOM 1987 O O . LEU B 1 23 ? 1.729 4.437 0.231 1.00 26.86 21 LEU B O 1
ATOM 1992 N N . ALA B 1 24 ? 1.367 6.646 -0.023 1.00 28.48 22 ALA B N 1
ATOM 1993 C CA . ALA B 1 24 ? -0.080 6.474 -0.102 1.00 29.97 22 ALA B CA 1
ATOM 1994 C C . ALA B 1 24 ? -0.496 5.737 -1.368 1.00 28.12 22 ALA B C 1
ATOM 1995 O O . ALA B 1 24 ? -1.535 5.067 -1.379 1.00 35.18 22 ALA B O 1
ATOM 1997 N N . GLY B 1 25 ? 0.294 5.842 -2.432 1.00 25.42 23 GLY B N 1
ATOM 1998 C CA . GLY B 1 25 ? -0.050 5.157 -3.666 1.00 33.94 23 GLY B CA 1
ATOM 1999 C C . GLY B 1 25 ? -1.318 5.726 -4.271 1.00 39.21 23 GLY B C 1
ATOM 2000 O O . GLY B 1 25 ? -1.506 6.945 -4.348 1.00 39.39 23 GLY B O 1
ATOM 2001 N N . THR B 1 26 ? -2.207 4.834 -4.705 1.00 34.31 24 THR B N 1
ATOM 2002 C CA . THR B 1 26 ? -3.477 5.218 -5.303 1.00 39.50 24 THR B CA 1
ATOM 2003 C C . THR B 1 26 ? -4.621 5.262 -4.295 1.00 37.94 24 THR B C 1
ATOM 2004 O O . THR B 1 26 ? -5.783 5.361 -4.701 1.00 46.82 24 THR B O 1
ATOM 2008 N N . ASP B 1 27 ? -4.321 5.183 -3.003 1.00 40.49 25 ASP B N 1
ATOM 2009 C CA . ASP B 1 27 ? -5.346 5.274 -1.971 1.00 43.70 25 ASP B CA 1
ATOM 2010 C C . ASP B 1 27 ? -6.048 6.625 -2.067 1.00 48.82 25 ASP B C 1
ATOM 2011 O O . ASP B 1 27 ? -5.396 7.666 -1.894 1.00 49.49 25 ASP B O 1
ATOM 2016 N N . PRO B 1 28 ? -7.355 6.661 -2.340 1.00 42.62 26 PRO B N 1
ATOM 2017 C CA . PRO B 1 28 ? -8.033 7.954 -2.503 1.00 40.67 26 PRO B CA 1
ATOM 2018 C C . PRO B 1 28 ? -8.266 8.665 -1.179 1.00 37.90 26 PRO B C 1
ATOM 2019 O O . PRO B 1 28 ? -8.300 9.899 -1.132 1.00 39.68 26 PRO B O 1
ATOM 2023 N N . GLU B 1 29 ? -8.427 7.901 -0.098 1.00 36.11 27 GLU B N 1
ATOM 2024 C CA . GLU B 1 29 ? -8.608 8.510 1.215 1.00 38.07 27 GLU B CA 1
ATOM 2025 C C . GLU B 1 29 ? -7.297 9.033 1.786 1.00 39.13 27 GLU B C 1
ATOM 2026 O O . GLU B 1 29 ? -7.296 10.039 2.504 1.00 35.61 27 GLU B O 1
ATOM 2032 N N . LEU B 1 30 ? -6.179 8.372 1.481 1.00 35.25 28 LEU B N 1
ATOM 2033 C CA . LEU B 1 30 ? -4.887 8.836 1.974 1.00 34.50 28 LEU B CA 1
ATOM 2034 C C . LEU B 1 30 ? -4.415 10.062 1.201 1.00 36.08 28 LEU B C 1
ATOM 2035 O O . LEU B 1 30 ? -3.963 11.047 1.797 1.00 32.53 28 LEU B O 1
ATOM 2040 N N . GLN B 1 31 ? -4.512 10.018 -0.131 1.00 33.55 29 GLN B N 1
ATOM 2041 C CA . GLN B 1 31 ? -4.073 11.149 -0.943 1.00 34.08 29 GLN B CA 1
ATOM 2042 C C . GLN B 1 31 ? -4.897 12.397 -0.657 1.00 32.98 29 GLN B C 1
ATOM 2043 O O . GLN B 1 31 ? -4.374 13.516 -0.725 1.00 27.97 29 GLN B O 1
ATOM 2049 N N . GLU B 1 32 ? -6.183 12.228 -0.336 1.00 30.70 30 GLU B N 1
ATOM 2050 C CA . GLU B 1 32 ? -7.016 13.376 0.008 1.00 32.76 30 GLU B CA 1
ATOM 2051 C C . GLU B 1 32 ? -6.544 14.031 1.300 1.00 29.59 30 GLU B C 1
ATOM 2052 O O . GLU B 1 32 ? -6.477 15.263 1.393 1.00 25.93 30 GLU B O 1
ATOM 2058 N N . MET B 1 33 ? -6.207 13.221 2.308 1.00 26.77 31 MET B N 1
ATOM 2059 C CA . MET B 1 33 ? -5.713 13.768 3.567 1.00 26.69 31 MET B CA 1
ATOM 2060 C C . MET B 1 33 ? -4.370 14.461 3.378 1.00 25.14 31 MET B C 1
ATOM 2061 O O . MET B 1 33 ? -4.116 15.508 3.986 1.00 24.81 31 MET B O 1
ATOM 2066 N N . VAL B 1 34 ? -3.499 13.894 2.540 1.00 21.14 32 VAL B N 1
ATOM 2067 C CA . VAL B 1 34 ? -2.215 14.531 2.260 1.00 24.60 32 VAL B CA 1
ATOM 2068 C C . VAL B 1 34 ? -2.430 15.871 1.568 1.00 22.68 32 VAL B C 1
ATOM 2069 O O . VAL B 1 34 ? -1.750 16.860 1.871 1.00 19.26 32 VAL B O 1
ATOM 2073 N N . ALA B 1 35 ? -3.390 15.929 0.641 1.00 22.42 33 ALA B N 1
ATOM 2074 C CA . ALA B 1 35 ? -3.661 17.173 -0.070 1.00 24.51 33 ALA B CA 1
ATOM 2075 C C . ALA B 1 35 ? -4.211 18.248 0.859 1.00 24.64 33 ALA B C 1
ATOM 2076 O O . ALA B 1 35 ? -3.918 19.433 0.670 1.00 25.14 33 ALA B O 1
ATOM 2078 N N . LEU B 1 36 ? -5.007 17.862 1.858 1.00 22.58 34 LEU B N 1
ATOM 2079 C CA . LEU B 1 36 ? -5.526 18.845 2.804 1.00 23.93 34 LEU B CA 1
ATOM 2080 C C . LEU B 1 36 ? -4.404 19.415 3.663 1.00 24.73 34 LEU B C 1
ATOM 2081 O O . LEU B 1 36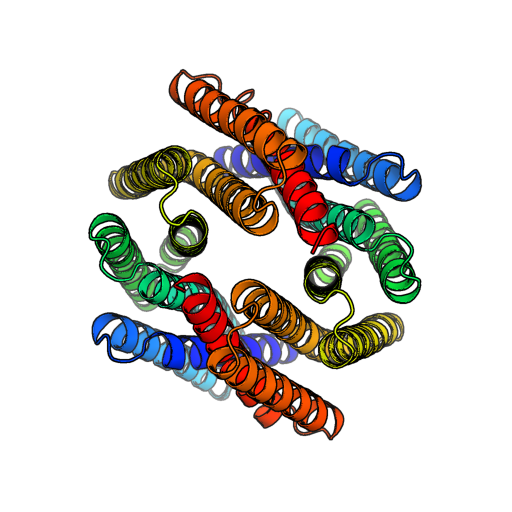 ? -4.322 20.631 3.871 1.00 26.30 34 LEU B O 1
ATOM 2086 N N . ILE B 1 37 ? -3.528 18.545 4.170 1.00 24.37 35 ILE B N 1
ATOM 2087 C CA . ILE B 1 37 ? -2.401 19.004 4.976 1.00 22.73 35 ILE B CA 1
ATOM 2088 C C . ILE B 1 37 ? -1.451 19.842 4.131 1.00 25.04 35 ILE B C 1
ATOM 2089 O O . ILE B 1 37 ? -0.873 20.827 4.609 1.00 20.57 35 ILE B O 1
ATOM 2094 N N . LYS B 1 38 ? -1.283 19.472 2.859 1.00 22.46 36 LYS B N 1
ATOM 2095 C CA . LYS B 1 38 ? -0.419 20.244 1.973 1.00 22.72 36 LYS B CA 1
ATOM 2096 C C . LYS B 1 38 ? -0.970 21.648 1.752 1.00 25.26 36 LYS B C 1
ATOM 2097 O O . LYS B 1 38 ? -0.206 22.616 1.662 1.00 25.21 36 LYS B O 1
ATOM 2103 N N . LYS B 1 39 ? -2.296 21.779 1.665 1.00 21.36 37 LYS B N 1
ATOM 2104 C CA . LYS B 1 39 ? -2.895 23.100 1.508 1.00 26.44 37 LYS B CA 1
ATOM 2105 C C . LYS B 1 39 ? -2.761 23.932 2.777 1.00 28.38 37 LYS B C 1
ATOM 2106 O O . LYS B 1 39 ? -2.632 25.160 2.699 1.00 26.20 37 LYS B O 1
ATOM 2110 N N . GLU B 1 40 ? -2.792 23.291 3.948 1.00 25.98 38 GLU B N 1
ATOM 2111 C CA . GLU B 1 40 ? -2.533 24.014 5.189 1.00 24.07 38 GLU B CA 1
ATOM 2112 C C . GLU B 1 40 ? -1.091 24.498 5.247 1.00 24.76 38 GLU B C 1
ATOM 2113 O O . GLU B 1 40 ? -0.813 25.581 5.776 1.00 23.75 38 GLU B O 1
ATOM 2119 N N . LEU B 1 41 ? -0.161 23.705 4.710 1.00 24.12 39 LEU B N 1
ATOM 2120 C CA . LEU B 1 41 ? 1.235 24.122 4.638 1.00 22.59 39 LEU B CA 1
ATOM 2121 C C . LEU B 1 41 ? 1.383 25.387 3.802 1.00 23.51 39 LEU B C 1
ATOM 2122 O O . LEU B 1 41 ? 1.993 26.370 4.239 1.00 23.27 39 LEU B O 1
ATOM 2127 N N . GLU B 1 42 ? 0.829 25.375 2.587 1.00 22.04 40 GLU B N 1
ATOM 2128 C CA . GLU B 1 42 ? 0.914 26.545 1.720 1.00 27.80 40 GLU B CA 1
ATOM 2129 C C . GLU B 1 42 ? 0.203 27.744 2.333 1.00 23.12 40 GLU B C 1
ATOM 2130 O O . GLU B 1 42 ? 0.634 28.887 2.139 1.00 25.69 40 GLU B O 1
ATOM 2136 N N . GLN B 1 43 ? -0.881 27.505 3.077 1.00 23.25 41 GLN B N 1
ATOM 2137 C CA . GLN B 1 43 ? -1.560 28.596 3.769 1.00 23.45 41 GLN B CA 1
ATOM 2138 C C . GLN B 1 43 ? -0.645 29.244 4.800 1.00 23.18 41 GLN B C 1
ATOM 2139 O O . GLN B 1 43 ? -0.612 30.474 4.926 1.00 23.98 41 GLN B O 1
ATOM 2142 N N . ALA B 1 44 ? 0.109 28.431 5.545 1.00 22.16 42 ALA B N 1
ATOM 2143 C CA . ALA B 1 44 ? 1.060 28.980 6.506 1.00 25.33 42 ALA B CA 1
ATOM 2144 C C . ALA B 1 44 ? 2.165 29.757 5.804 1.00 23.53 42 ALA B C 1
ATOM 2145 O O . ALA B 1 44 ? 2.622 30.791 6.304 1.00 23.74 42 ALA B O 1
ATOM 2147 N N . GLU B 1 45 ? 2.607 29.275 4.639 1.00 22.50 43 GLU B N 1
ATOM 2148 C CA . GLU B 1 45 ? 3.629 29.989 3.882 1.00 24.26 43 GLU B CA 1
ATOM 2149 C C . GLU B 1 45 ? 3.113 31.325 3.364 1.00 26.88 43 GLU B C 1
ATOM 2150 O O . GLU B 1 45 ? 3.877 32.294 3.281 1.00 27.62 43 GLU B O 1
ATOM 2156 N N . ARG B 1 46 ? 1.827 31.397 3.011 1.00 27.25 44 ARG B N 1
ATOM 2157 C CA . ARG B 1 46 ? 1.261 32.657 2.542 1.00 26.16 44 ARG B CA 1
ATOM 2158 C C . ARG B 1 46 ? 1.131 33.660 3.681 1.00 26.48 44 ARG B C 1
ATOM 2159 O O . ARG B 1 46 ? 1.365 34.859 3.489 1.00 27.53 44 ARG B O 1
ATOM 2167 N N . THR B 1 47 ? 0.757 33.190 4.873 1.00 25.70 45 THR B N 1
ATOM 2168 C CA . THR B 1 47 ? 0.680 34.079 6.029 1.00 28.86 45 THR B CA 1
ATOM 2169 C C . THR B 1 47 ? 2.060 34.599 6.415 1.00 27.49 45 THR B C 1
ATOM 2170 O O . THR B 1 47 ? 2.202 35.755 6.831 1.00 26.88 45 THR B O 1
ATOM 2174 N N . PHE B 1 48 ? 3.090 33.759 6.276 1.00 26.71 46 PHE B N 1
ATOM 2175 C CA . PHE B 1 48 ? 4.449 34.186 6.591 1.00 28.54 46 PHE B CA 1
ATOM 2176 C C . PHE B 1 48 ? 4.914 35.307 5.672 1.00 30.47 46 PHE B C 1
ATOM 2177 O O . PHE B 1 48 ? 5.731 36.142 6.076 1.00 29.92 46 PHE B O 1
ATOM 2185 N N . ARG B 1 49 ? 4.408 35.344 4.441 1.00 28.00 47 ARG B N 1
ATOM 2186 C CA . ARG B 1 49 ? 4.812 36.361 3.480 1.00 31.61 47 ARG B CA 1
ATOM 2187 C C . ARG B 1 49 ? 4.012 37.650 3.606 1.00 32.93 47 ARG B C 1
ATOM 2188 O O . ARG B 1 49 ? 4.541 38.727 3.305 1.00 44.33 47 ARG B O 1
ATOM 2196 N N . ASN B 1 50 ? 2.755 37.571 4.047 1.00 38.40 48 ASN B N 1
ATOM 2197 C CA . ASN B 1 50 ? 1.848 38.707 3.971 1.00 38.49 48 ASN B CA 1
ATOM 2198 C C . ASN B 1 50 ? 1.201 39.104 5.290 1.00 37.53 48 ASN B C 1
ATOM 2199 O O . ASN B 1 50 ? 0.508 40.128 5.321 1.00 36.23 48 ASN B O 1
ATOM 2204 N N . GLY B 1 51 ? 1.390 38.352 6.364 1.00 31.21 49 GLY B N 1
ATOM 2205 C CA . GLY B 1 51 ? 0.700 38.614 7.615 1.00 29.76 49 GLY B CA 1
ATOM 2206 C C . GLY B 1 51 ? 1.543 38.305 8.832 1.00 31.95 49 GLY B C 1
ATOM 2207 O O . GLY B 1 51 ? 2.769 38.455 8.815 1.00 28.77 49 GLY B O 1
ATOM 2208 N N . ASP B 1 52 ? 0.872 37.875 9.898 1.00 28.42 50 ASP B N 1
ATOM 2209 C CA . ASP B 1 52 ? 1.514 37.629 11.185 1.00 34.08 50 ASP B CA 1
ATOM 2210 C C . ASP B 1 52 ? 2.435 36.419 11.074 1.00 34.22 50 ASP B C 1
ATOM 2211 O O . ASP B 1 52 ? 1.968 35.286 10.918 1.00 29.64 50 ASP B O 1
ATOM 2216 N N . LYS B 1 53 ? 3.747 36.656 11.161 1.00 26.27 51 LYS B N 1
ATOM 2217 C CA . LYS B 1 53 ? 4.704 35.558 11.087 1.00 33.12 51 LYS B CA 1
ATOM 2218 C C . LYS B 1 53 ? 4.620 34.652 12.308 1.00 35.99 51 LYS B C 1
ATOM 2219 O O . LYS B 1 53 ? 4.904 33.452 12.207 1.00 35.30 51 LYS B O 1
ATOM 2225 N N . SER B 1 54 ? 4.238 35.200 13.464 1.00 34.61 52 SER B N 1
ATOM 2226 C CA . SER B 1 54 ? 4.126 34.382 14.667 1.00 35.32 52 SER B CA 1
ATOM 2227 C C . SER B 1 54 ? 2.966 33.399 14.558 1.00 31.86 52 SER B C 1
ATOM 2228 O O . SER B 1 54 ? 3.089 32.238 14.964 1.00 34.85 52 SER B O 1
ATOM 2231 N N . GLU B 1 55 ? 1.832 33.846 14.014 1.00 35.39 53 GLU B N 1
ATOM 2232 C CA . GLU B 1 55 ? 0.702 32.943 13.825 1.00 31.19 53 GLU B CA 1
ATOM 2233 C C . GLU B 1 55 ? 0.964 31.950 12.700 1.00 32.60 53 GLU B C 1
ATOM 2234 O O . GLU B 1 55 ? 0.457 30.822 12.740 1.00 29.26 53 GLU B O 1
ATOM 2240 N N . ALA B 1 56 ? 1.747 32.346 11.695 1.00 30.78 54 ALA B N 1
ATOM 2241 C CA . ALA B 1 56 ? 2.088 31.424 10.617 1.00 31.74 54 ALA B CA 1
ATOM 2242 C C . ALA B 1 56 ? 2.958 30.281 11.124 1.00 31.38 54 ALA B C 1
ATOM 2243 O O . ALA B 1 56 ? 2.792 29.131 10.700 1.00 25.17 54 ALA B O 1
ATOM 2245 N N . GLN B 1 57 ? 3.891 30.579 12.032 1.00 29.40 55 GLN B N 1
ATOM 2246 C CA . GLN B 1 57 ? 4.740 29.530 12.588 1.00 30.87 55 GLN B CA 1
ATOM 2247 C C . GLN B 1 57 ? 3.936 28.570 13.456 1.00 27.02 55 GLN B C 1
ATOM 2248 O O . GLN B 1 57 ? 4.143 27.352 13.398 1.00 29.28 55 GLN B O 1
ATOM 2254 N N . ARG B 1 58 ? 3.018 29.100 14.268 1.00 27.40 56 ARG B N 1
ATOM 2255 C CA . ARG B 1 58 ? 2.163 28.240 15.081 1.00 30.45 56 ARG B CA 1
ATOM 2256 C C . ARG B 1 58 ? 1.333 27.309 14.206 1.00 28.80 56 ARG B C 1
ATOM 2257 O O . ARG B 1 58 ? 1.142 26.134 14.541 1.00 28.33 56 ARG B O 1
ATOM 2265 N N . GLN B 1 59 ? 0.840 27.815 13.074 1.00 24.89 57 GLN B N 1
ATOM 2266 C CA . GLN B 1 59 ? 0.121 26.960 12.136 1.00 26.05 57 GLN B CA 1
ATOM 2267 C C . GLN B 1 59 ? 1.054 25.941 11.493 1.00 24.38 57 GLN B C 1
ATOM 2268 O O . GLN B 1 59 ? 0.677 24.779 11.304 1.00 22.60 57 GLN B O 1
ATOM 2274 N N . LEU B 1 60 ? 2.278 26.357 11.156 1.00 24.74 58 LEU B N 1
ATOM 2275 C CA . LEU B 1 60 ? 3.222 25.442 10.521 1.00 22.13 58 LEU B CA 1
ATOM 2276 C C . LEU B 1 60 ? 3.671 24.350 11.485 1.00 23.58 58 LEU B C 1
ATOM 2277 O O . LEU B 1 60 ? 3.881 23.202 11.075 1.00 21.93 58 LEU B O 1
ATOM 2282 N N . GLU B 1 61 ? 3.828 24.686 12.768 1.00 24.47 59 GLU B N 1
ATOM 2283 C CA . GLU B 1 61 ? 4.187 23.669 13.751 1.00 25.50 59 GLU B CA 1
ATOM 2284 C C . GLU B 1 61 ? 3.072 22.647 13.927 1.00 24.59 59 GLU B C 1
ATOM 2285 O O . GLU B 1 61 ? 3.344 21.482 14.239 1.00 25.20 59 GLU B O 1
ATOM 2291 N N . PHE B 1 62 ? 1.819 23.058 13.727 1.00 24.96 60 PHE B N 1
ATOM 2292 C CA . PHE B 1 62 ? 0.727 22.092 13.703 1.00 24.64 60 PHE B CA 1
ATOM 2293 C C . PHE B 1 62 ? 0.745 21.284 12.412 1.00 23.34 60 PHE B C 1
ATOM 2294 O O . PHE B 1 62 ? 0.450 20.083 12.420 1.00 22.15 60 PHE B O 1
ATOM 2302 N N . VAL B 1 63 ? 1.090 21.928 11.294 1.00 20.16 61 VAL B N 1
ATOM 2303 C CA . VAL B 1 63 ? 1.161 21.229 10.014 1.00 19.98 61 VAL B CA 1
ATOM 2304 C C . VAL B 1 63 ? 2.238 20.153 10.054 1.00 23.27 61 VAL B C 1
ATOM 2305 O O . VAL B 1 63 ? 2.043 19.038 9.553 1.00 18.59 61 VAL B O 1
ATOM 2309 N N . LEU B 1 64 ? 3.388 20.466 10.659 1.00 22.47 62 LEU B N 1
ATOM 2310 C CA . LEU B 1 64 ? 4.477 19.498 10.745 1.00 22.50 62 LEU B CA 1
ATOM 2311 C C . LEU B 1 64 ? 4.043 18.239 11.486 1.00 22.25 62 LEU B C 1
ATOM 2312 O O . LEU B 1 64 ? 4.349 17.120 11.058 1.00 18.65 62 LEU B O 1
ATOM 2317 N N . THR B 1 65 ? 3.325 18.402 12.599 1.00 23.55 63 THR B N 1
ATOM 2318 C CA . THR B 1 65 ? 2.843 17.243 13.343 1.00 21.12 63 THR B CA 1
ATOM 2319 C C . THR B 1 65 ? 1.804 16.469 12.539 1.00 20.83 63 THR B C 1
ATOM 2320 O O . THR B 1 65 ? 1.792 15.232 12.556 1.00 20.05 63 THR B O 1
ATOM 2324 N N . ALA B 1 66 ? 0.929 17.179 11.823 1.00 19.95 64 ALA B N 1
ATOM 2325 C CA . ALA B 1 66 ? -0.074 16.508 11.003 1.00 19.26 64 ALA B CA 1
ATOM 2326 C C . ALA B 1 66 ? 0.564 15.810 9.808 1.00 17.82 64 ALA B C 1
ATOM 2327 O O . ALA B 1 66 ? 0.129 14.722 9.413 1.00 16.90 64 ALA B O 1
ATOM 2329 N N . ALA B 1 67 ? 1.598 16.418 9.221 1.00 19.53 65 ALA B N 1
ATOM 2330 C CA . ALA B 1 67 ? 2.255 15.811 8.068 1.00 16.41 65 ALA B CA 1
ATOM 2331 C C . ALA B 1 67 ? 3.027 14.558 8.465 1.00 19.49 65 ALA B C 1
ATOM 2332 O O . ALA B 1 67 ? 3.096 13.595 7.692 1.00 18.09 65 ALA B O 1
ATOM 2334 N N . ARG B 1 68 ? 3.617 14.551 9.663 1.00 17.28 66 ARG B N 1
ATOM 2335 C CA . ARG B 1 68 ? 4.311 13.355 10.127 1.00 20.20 66 ARG B CA 1
ATOM 2336 C C . ARG B 1 68 ? 3.333 12.234 10.451 1.00 17.95 66 ARG B C 1
ATOM 2337 O O . ARG B 1 68 ? 3.664 11.055 10.282 1.00 17.48 66 ARG B O 1
ATOM 2345 N N . ALA B 1 69 ? 2.130 12.579 10.914 1.00 16.11 67 ALA B N 1
ATOM 2346 C CA . ALA B 1 69 ? 1.133 11.555 11.205 1.00 15.42 67 ALA B CA 1
ATOM 2347 C C . ALA B 1 69 ? 0.594 10.929 9.925 1.00 16.72 67 ALA B C 1
ATOM 2348 O O . ALA B 1 69 ? 0.415 9.707 9.855 1.00 14.88 67 ALA B O 1
ATOM 2350 N N . VAL B 1 70 ? 0.336 11.745 8.900 1.00 15.17 68 VAL B N 1
ATOM 2351 C CA . VAL B 1 70 ? -0.202 11.203 7.656 1.00 17.12 68 VAL B CA 1
ATOM 2352 C C . VAL B 1 70 ? 0.850 10.382 6.919 1.00 16.98 68 VAL B C 1
ATOM 2353 O O . VAL B 1 70 ? 0.509 9.476 6.148 1.00 18.94 68 VAL B O 1
ATOM 2357 N N . MET B 1 71 ? 2.135 10.667 7.142 1.00 17.31 69 MET B N 1
ATOM 2358 C CA . MET B 1 71 ? 3.179 9.849 6.535 1.00 18.93 69 MET B CA 1
ATOM 2359 C C . MET B 1 71 ? 3.228 8.466 7.171 1.00 19.33 69 MET B C 1
ATOM 2360 O O . MET B 1 71 ? 3.339 7.455 6.467 1.00 18.86 69 MET B O 1
ATOM 2365 N N . ASN B 1 72 ? 3.144 8.402 8.502 1.00 16.21 70 ASN B N 1
ATOM 2366 C CA . ASN B 1 72 ? 3.144 7.111 9.181 1.00 18.45 70 ASN B CA 1
ATOM 2367 C C . ASN B 1 72 ? 1.871 6.326 8.892 1.00 19.26 70 ASN B C 1
ATOM 2368 O O . ASN B 1 72 ? 1.908 5.092 8.827 1.00 20.47 70 ASN B O 1
ATOM 2373 N N . VAL B 1 73 ? 0.742 7.017 8.715 1.00 19.17 71 VAL B N 1
ATOM 2374 C CA . VAL B 1 73 ? -0.493 6.335 8.340 1.00 17.94 71 VAL B CA 1
ATOM 2375 C C . VAL B 1 73 ? -0.373 5.749 6.938 1.00 19.36 71 VAL B C 1
ATOM 2376 O O . VAL B 1 73 ? -0.799 4.615 6.686 1.00 19.24 71 VAL B O 1
ATOM 2380 N N . ALA B 1 74 ? 0.212 6.506 6.007 1.00 18.53 72 ALA B N 1
ATOM 2381 C CA . ALA B 1 74 ? 0.402 5.995 4.653 1.00 20.33 72 ALA B CA 1
ATOM 2382 C C . ALA B 1 74 ? 1.354 4.806 4.641 1.00 20.40 72 ALA B C 1
ATOM 2383 O O . ALA B 1 74 ? 1.120 3.821 3.930 1.00 22.22 72 ALA B O 1
ATOM 2385 N N . ALA B 1 75 ? 2.434 4.879 5.423 1.00 18.13 73 ALA B N 1
ATOM 2386 C CA . ALA B 1 75 ? 3.351 3.748 5.519 1.00 19.47 73 ALA B CA 1
ATOM 2387 C C . ALA B 1 75 ? 2.677 2.550 6.176 1.00 19.34 73 ALA B C 1
ATOM 2388 O O . ALA B 1 75 ? 2.955 1.399 5.816 1.00 17.66 73 ALA B O 1
ATOM 2390 N N . ALA B 1 76 ? 1.788 2.800 7.139 1.00 19.18 74 ALA B N 1
ATOM 2391 C CA . ALA B 1 76 ? 1.065 1.710 7.784 1.00 18.49 74 ALA B CA 1
ATOM 2392 C C . ALA B 1 76 ? 0.121 1.026 6.805 1.00 24.00 74 ALA B C 1
ATOM 2393 O O . ALA B 1 76 ? 0.120 -0.204 6.685 1.00 21.64 74 ALA B O 1
ATOM 2395 N N . ALA B 1 77 ? -0.689 1.813 6.090 1.00 20.26 75 ALA B N 1
ATOM 2396 C CA . ALA B 1 77 ? -1.633 1.239 5.137 1.00 23.09 75 ALA B CA 1
ATOM 2397 C C . ALA B 1 77 ? -0.910 0.507 4.014 1.00 22.52 75 ALA B C 1
ATOM 2398 O O . ALA B 1 77 ? -1.393 -0.519 3.519 1.00 26.48 75 ALA B O 1
ATOM 2400 N N . ASN B 1 78 ? 0.249 1.020 3.596 1.00 21.02 76 ASN B N 1
ATOM 2401 C CA . ASN B 1 78 ? 1.016 0.356 2.548 1.00 23.67 76 ASN B CA 1
ATOM 2402 C C . ASN B 1 78 ? 1.540 -0.994 3.020 1.00 25.32 76 ASN B C 1
ATOM 2403 O O . ASN B 1 78 ? 1.476 -1.985 2.283 1.00 23.88 76 ASN B O 1
ATOM 2408 N N . ALA B 1 79 ? 2.055 -1.055 4.249 1.00 24.21 77 ALA B N 1
ATOM 2409 C CA . ALA B 1 79 ? 2.584 -2.308 4.773 1.00 26.53 77 ALA B CA 1
ATOM 2410 C C . ALA B 1 79 ? 1.483 -3.237 5.266 1.00 26.49 77 ALA B C 1
ATOM 2411 O O . ALA B 1 79 ? 1.676 -4.458 5.293 1.00 25.92 77 ALA B O 1
ATOM 2413 N N . ALA B 1 80 ? 0.330 -2.686 5.655 1.00 26.00 78 ALA B N 1
ATOM 2414 C CA . ALA B 1 80 ? -0.749 -3.519 6.177 1.00 25.30 78 ALA B CA 1
ATOM 2415 C C . ALA B 1 80 ? -1.332 -4.431 5.108 1.00 31.47 78 ALA B C 1
ATOM 2416 O O . ALA B 1 80 ? -1.768 -5.546 5.419 1.00 27.42 78 ALA B O 1
ATOM 2418 N N . GLY B 1 81 ? -1.352 -3.984 3.857 1.00 29.72 79 GLY B N 1
ATOM 2419 C CA . GLY B 1 81 ? -1.944 -4.797 2.807 1.00 28.00 79 GLY B CA 1
ATOM 2420 C C . GLY B 1 81 ? -3.439 -4.929 3.016 1.00 31.71 79 GLY B C 1
ATOM 2421 O O . GLY B 1 81 ? -4.155 -3.936 3.192 1.00 32.91 79 GLY B O 1
ATOM 2422 N N . THR B 1 82 ? -3.923 -6.170 3.008 1.00 31.28 80 THR B N 1
ATOM 2423 C CA . THR B 1 82 ? -5.339 -6.460 3.182 1.00 34.83 80 THR B CA 1
ATOM 2424 C C . THR B 1 82 ? -5.680 -6.910 4.597 1.00 33.28 80 THR B C 1
ATOM 2425 O O . THR B 1 82 ? -6.790 -7.400 4.828 1.00 36.98 80 THR B O 1
ATOM 2429 N N . ASP B 1 83 ? -4.756 -6.764 5.541 1.00 33.94 81 ASP B N 1
ATOM 2430 C CA . ASP B 1 83 ? -5.011 -7.146 6.924 1.00 31.70 81 ASP B CA 1
ATOM 2431 C C . ASP B 1 83 ? -6.182 -6.338 7.474 1.00 34.02 81 ASP B C 1
ATOM 2432 O O . ASP B 1 83 ? -6.082 -5.105 7.568 1.00 34.31 81 ASP B O 1
ATOM 2437 N N . PRO B 1 84 ? -7.296 -6.977 7.844 1.00 33.39 82 PRO B N 1
ATOM 2438 C CA . PRO B 1 84 ? -8.478 -6.190 8.235 1.00 36.21 82 PRO B CA 1
ATOM 2439 C C . PRO B 1 84 ? -8.300 -5.451 9.549 1.00 30.06 82 PRO B C 1
ATOM 2440 O O . PRO B 1 84 ? -8.802 -4.329 9.691 1.00 27.98 82 PRO B O 1
ATOM 2444 N N . GLU B 1 85 ? -7.601 -6.047 10.517 1.00 25.72 83 GLU B N 1
ATOM 2445 C CA . GLU B 1 85 ? -7.383 -5.373 11.794 1.00 31.10 83 GLU B CA 1
ATOM 2446 C C . GLU B 1 85 ? -6.541 -4.116 11.612 1.00 29.21 83 GLU B C 1
ATOM 2447 O O . GLU B 1 85 ? -6.883 -3.045 12.126 1.00 26.09 83 GLU B O 1
ATOM 2453 N N . LEU B 1 86 ? -5.430 -4.230 10.880 1.00 29.17 84 LEU B N 1
ATOM 2454 C CA . LEU B 1 86 ? -4.589 -3.064 10.629 1.00 28.57 84 LEU B CA 1
ATOM 2455 C C . LEU B 1 86 ? -5.320 -2.029 9.784 1.00 27.26 84 LEU B C 1
ATOM 2456 O O . LEU B 1 86 ? -5.201 -0.823 10.032 1.00 26.67 84 LEU B O 1
ATOM 2461 N N . ILE B 1 87 ? -6.076 -2.480 8.779 1.00 27.68 85 ILE B N 1
ATOM 2462 C CA . ILE B 1 87 ? -6.867 -1.558 7.967 1.00 30.49 85 ILE B CA 1
ATOM 2463 C C . ILE B 1 87 ? -7.838 -0.783 8.847 1.00 29.12 85 ILE B C 1
ATOM 2464 O O . ILE B 1 87 ? -7.987 0.437 8.715 1.00 27.02 85 ILE B O 1
ATOM 2469 N N . GLU B 1 88 ? -8.498 -1.484 9.775 1.00 30.90 86 GLU B N 1
ATOM 2470 C CA . GLU B 1 88 ? -9.489 -0.843 10.633 1.00 29.21 86 GLU B CA 1
ATOM 2471 C C . GLU B 1 88 ? -8.867 0.268 11.470 1.00 27.84 86 GLU B C 1
ATOM 2472 O O . GLU B 1 88 ? -9.459 1.342 11.628 1.00 28.23 86 GLU B O 1
ATOM 2478 N N . MET B 1 89 ? -7.671 0.032 12.012 1.00 28.08 87 MET B N 1
ATOM 2479 C CA . MET B 1 89 ? -7.015 1.066 12.804 1.00 27.75 87 MET B CA 1
ATOM 2480 C C . MET B 1 89 ? -6.529 2.216 11.935 1.00 26.40 87 MET B C 1
ATOM 2481 O O . MET B 1 89 ? -6.454 3.356 12.405 1.00 24.91 87 MET B O 1
ATOM 2486 N N . VAL B 1 90 ? -6.209 1.946 10.668 1.00 28.37 88 VAL B N 1
ATOM 2487 C CA . VAL B 1 90 ? -5.702 2.995 9.790 1.00 25.63 88 VAL B CA 1
ATOM 2488 C C . VAL B 1 90 ? -6.777 4.043 9.527 1.00 26.92 88 VAL B C 1
ATOM 2489 O O . VAL B 1 90 ? -6.521 5.249 9.625 1.00 26.44 88 VAL B O 1
ATOM 2493 N N . LEU B 1 91 ? -8.000 3.609 9.200 1.00 28.68 89 LEU B N 1
ATOM 2494 C CA . LEU B 1 91 ? -9.044 4.589 8.911 1.00 26.53 89 LEU B CA 1
ATOM 2495 C C . LEU B 1 91 ? -9.544 5.269 10.181 1.00 29.36 89 LEU B C 1
ATOM 2496 O O . LEU B 1 91 ? -9.984 6.424 10.128 1.00 26.01 89 LEU B O 1
ATOM 2501 N N . ARG B 1 92 ? -9.493 4.581 11.325 1.00 25.74 90 ARG B N 1
ATOM 2502 C CA . ARG B 1 92 ? -9.877 5.216 12.582 1.00 22.69 90 ARG B CA 1
ATOM 2503 C C . ARG B 1 92 ? -8.909 6.335 12.942 1.00 22.83 90 ARG B C 1
ATOM 2504 O O . ARG B 1 92 ? -9.327 7.434 13.323 1.00 22.73 90 ARG B O 1
ATOM 2512 N N . ILE B 1 93 ? -7.605 6.071 12.826 1.00 21.24 91 ILE B N 1
ATOM 2513 C CA . ILE B 1 93 ? -6.613 7.113 13.069 1.00 22.76 91 ILE B CA 1
ATOM 2514 C C . ILE B 1 93 ? -6.707 8.194 12.000 1.00 26.77 91 ILE B C 1
ATOM 2515 O O . ILE B 1 93 ? -6.606 9.391 12.297 1.00 23.20 91 ILE B O 1
ATOM 2520 N N . LEU B 1 94 ? -6.906 7.792 10.741 1.00 27.51 92 LEU B N 1
ATOM 2521 C CA . LEU B 1 94 ? -7.081 8.766 9.668 1.00 25.44 92 LEU B CA 1
ATOM 2522 C C . LEU B 1 94 ? -8.308 9.634 9.910 1.00 27.28 92 LEU B C 1
ATOM 2523 O O . LEU B 1 94 ? -8.296 10.836 9.617 1.00 26.07 92 LEU B O 1
ATOM 2528 N N . LYS B 1 95 ? -9.377 9.043 10.447 1.00 27.77 93 LYS B N 1
ATOM 2529 C CA . LYS B 1 95 ? -10.574 9.819 10.751 1.00 27.82 93 LYS B CA 1
ATOM 2530 C C . LYS B 1 95 ? -10.306 10.831 11.858 1.00 28.13 93 LYS B C 1
ATOM 2531 O O . LYS B 1 95 ? -10.736 11.986 11.765 1.00 28.16 93 LYS B O 1
ATOM 2535 N N . GLN B 1 96 ? -9.588 10.420 12.907 1.00 29.79 94 GLN B N 1
ATOM 2536 C CA . GLN B 1 96 ? -9.292 11.331 14.009 1.00 28.35 94 GLN B CA 1
ATOM 2537 C C . GLN B 1 96 ? -8.380 12.467 13.563 1.00 27.57 94 GLN B C 1
ATOM 2538 O O . GLN B 1 96 ? -8.521 13.603 14.030 1.00 29.51 94 GLN B O 1
ATOM 2544 N N . LEU B 1 97 ? -7.433 12.179 12.666 1.00 24.78 95 LEU B N 1
ATOM 2545 C CA . LEU B 1 97 ? -6.570 13.232 12.142 1.00 26.67 95 LEU B CA 1
ATOM 2546 C C . LEU B 1 97 ? -7.379 14.267 11.372 1.00 28.33 95 LEU B C 1
ATOM 2547 O O . LEU B 1 97 ? -7.074 15.465 11.416 1.00 26.12 95 LEU B O 1
ATOM 2552 N N . LYS B 1 98 ? -8.425 13.823 10.670 1.00 28.26 96 LYS B N 1
ATOM 2553 C CA . LYS B 1 98 ? -9.257 14.748 9.908 1.00 30.81 96 LYS B CA 1
ATOM 2554 C C . LYS B 1 98 ? -10.020 15.697 10.826 1.00 29.43 96 LYS B C 1
ATOM 2555 O O . LYS B 1 98 ? -10.094 16.901 10.555 1.00 33.51 96 LYS B O 1
ATOM 2560 N N . GLU B 1 99 ? -10.597 15.176 11.913 1.00 31.62 97 GLU B N 1
ATOM 2561 C CA . GLU B 1 99 ? -11.339 16.032 12.835 1.00 34.46 97 GLU B CA 1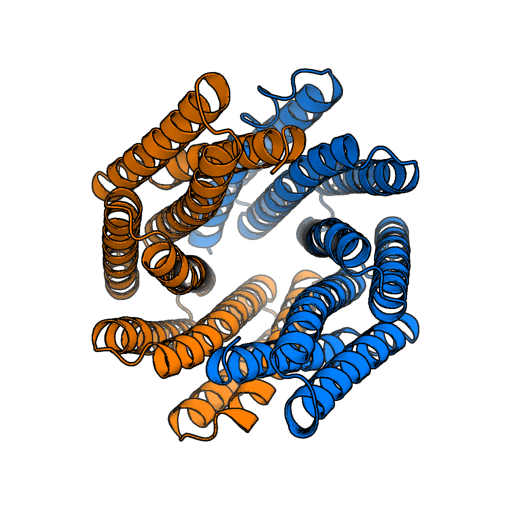
ATOM 2562 C C . GLU B 1 99 ? -10.420 17.042 13.508 1.00 30.48 97 GLU B C 1
ATOM 2563 O O . GLU B 1 99 ? -10.809 18.194 13.731 1.00 32.92 97 GLU B O 1
ATOM 2569 N N . ALA B 1 100 ? -9.196 16.627 13.841 1.00 31.45 98 ALA B N 1
ATOM 2570 C CA . ALA B 1 100 ? -8.261 17.536 14.492 1.00 32.78 98 ALA B CA 1
ATOM 2571 C C . ALA B 1 100 ? -7.827 18.660 13.561 1.00 30.28 98 ALA B C 1
ATOM 2572 O O . ALA B 1 100 ? -7.560 19.776 14.021 1.00 32.12 98 ALA B O 1
ATOM 2574 N N . ILE B 1 101 ? -7.747 18.389 12.258 1.00 30.87 99 ILE B N 1
ATOM 2575 C CA . ILE B 1 101 ? -7.411 19.437 11.299 1.00 31.10 99 ILE B CA 1
ATOM 2576 C C . ILE B 1 101 ? -8.560 20.430 11.180 1.00 36.60 99 ILE B C 1
ATOM 2577 O O . ILE B 1 101 ? -8.355 21.650 11.219 1.00 32.40 99 ILE B O 1
ATOM 2582 N N . ARG B 1 102 ? -9.787 19.922 11.034 1.00 33.51 100 ARG B N 1
ATOM 2583 C CA . ARG B 1 102 ? -10.949 20.803 10.974 1.00 33.69 100 ARG B CA 1
ATOM 2584 C C . ARG B 1 102 ? -11.125 21.582 12.271 1.00 38.07 100 ARG B C 1
ATOM 2585 O O . ARG B 1 102 ? -11.618 22.716 12.251 1.00 45.15 100 ARG B O 1
ATOM 2587 N N . THR B 1 103 ? -10.729 20.996 13.403 1.00 35.28 101 THR B N 1
ATOM 2588 C CA . THR B 1 103 ? -10.786 21.718 14.670 1.00 38.43 101 THR B CA 1
ATOM 2589 C C . THR B 1 103 ? -9.803 22.883 14.681 1.00 42.56 101 THR B C 1
ATOM 2590 O O . THR B 1 103 ? -10.138 23.983 15.138 1.00 41.29 101 THR B O 1
ATOM 2594 N N . PHE B 1 104 ? -8.588 22.663 14.172 1.00 37.78 102 PHE B N 1
ATOM 2595 C CA . PHE B 1 104 ? -7.605 23.740 14.102 1.00 37.90 102 PHE B CA 1
ATOM 2596 C C . PHE B 1 104 ? -8.072 24.852 13.172 1.00 38.57 102 PHE B C 1
ATOM 2597 O O . PHE B 1 104 ? -7.831 26.036 13.436 1.00 36.73 102 PHE B O 1
ATOM 2605 N N . GLN B 1 105 ? -8.742 24.490 12.075 1.00 40.72 103 GLN B N 1
ATOM 2606 C CA . GLN B 1 105 ? -9.216 25.497 11.132 1.00 38.36 103 GLN B CA 1
ATOM 2607 C C . GLN B 1 105 ? -10.341 26.337 11.721 1.00 43.93 103 GLN B C 1
ATOM 2608 O O . GLN B 1 105 ? -10.503 27.503 11.345 1.00 49.07 103 GLN B O 1
ATOM 2614 N N . ASN B 1 106 ? -11.123 25.770 12.639 1.00 46.80 104 ASN B N 1
ATOM 2615 C CA . ASN B 1 106 ? -12.222 26.494 13.265 1.00 44.38 104 ASN B CA 1
ATOM 2616 C C . ASN B 1 106 ? -11.756 27.498 14.311 1.00 47.74 104 ASN B C 1
ATOM 2617 O O . ASN B 1 106 ? -12.590 28.228 14.857 1.00 46.45 104 ASN B O 1
ATOM 2622 N N . GLY B 1 107 ? -10.458 27.556 14.604 1.00 45.93 105 GLY B N 1
ATOM 2623 C CA . GLY B 1 107 ? -9.903 28.499 15.551 1.00 43.71 105 GLY B CA 1
ATOM 2624 C C . GLY B 1 107 ? -9.470 27.887 16.865 1.00 45.13 105 GLY B C 1
ATOM 2625 O O . GLY B 1 107 ? -8.609 28.462 17.545 1.00 48.43 105 GLY B O 1
ATOM 2626 N N . ASP B 1 108 ? -10.037 26.744 17.243 1.00 45.28 106 ASP B N 1
ATOM 2627 C CA . ASP B 1 108 ? -9.693 26.081 18.500 1.00 45.55 106 ASP B CA 1
ATOM 2628 C C . ASP B 1 108 ? -8.367 25.356 18.300 1.00 44.79 106 ASP B C 1
ATOM 2629 O O . ASP B 1 108 ? -8.319 24.177 17.946 1.00 42.62 106 ASP B O 1
ATOM 2634 N N . GLN B 1 109 ? -7.270 26.080 18.534 1.00 41.92 107 GLN B N 1
ATOM 2635 C CA . GLN B 1 109 ? -5.943 25.531 18.274 1.00 40.85 107 GLN B CA 1
ATOM 2636 C C . GLN B 1 109 ? -5.468 24.630 19.408 1.00 45.24 107 GLN B C 1
ATOM 2637 O O . GLN B 1 109 ? -4.793 23.624 19.159 1.00 44.30 107 GLN B O 1
ATOM 2643 N N . GLU B 1 110 ? -5.807 24.971 20.654 1.00 46.81 108 GLU B N 1
ATOM 2644 C CA . GLU B 1 110 ? -5.347 24.176 21.790 1.00 41.01 108 GLU B CA 1
ATOM 2645 C C . GLU B 1 110 ? -5.936 22.771 21.758 1.00 42.25 108 GLU B C 1
ATOM 2646 O O . GLU B 1 110 ? -5.224 21.787 21.990 1.00 40.24 108 GLU B O 1
ATOM 2648 N N . GLU B 1 111 ? -7.237 22.658 21.475 1.00 46.09 109 GLU B N 1
ATOM 2649 C CA . GLU B 1 111 ? -7.865 21.343 21.389 1.00 44.79 109 GLU B CA 1
ATOM 2650 C C . GLU B 1 111 ? -7.324 20.539 20.213 1.00 43.81 109 GLU B C 1
ATOM 2651 O O . GLU B 1 111 ? -7.231 19.309 20.294 1.00 42.70 109 GLU B O 1
ATOM 2657 N N . ALA B 1 112 ? -6.952 21.212 19.122 1.00 38.41 110 ALA B N 1
ATOM 2658 C CA . ALA B 1 112 ? -6.406 20.502 17.970 1.00 34.98 110 ALA B CA 1
ATOM 2659 C C . ALA B 1 112 ? -4.997 19.994 18.250 1.00 35.97 110 ALA B C 1
ATOM 2660 O O . ALA B 1 112 ? -4.639 18.884 17.838 1.00 31.64 110 ALA B O 1
ATOM 2662 N N . GLU B 1 113 ? -4.181 20.792 18.943 1.00 36.78 111 GLU B N 1
ATOM 2663 C CA . GLU B 1 113 ? -2.832 20.352 19.280 1.00 32.12 111 GLU B CA 1
ATOM 2664 C C . GLU B 1 113 ? -2.851 19.197 20.274 1.00 34.97 111 GLU B C 1
ATOM 2665 O O . GLU B 1 113 ? -1.998 18.305 20.200 1.00 28.48 111 GLU B O 1
ATOM 2671 N N . THR B 1 114 ? -3.809 19.194 21.204 1.00 35.73 112 THR B N 1
ATOM 2672 C CA . THR B 1 114 ? -3.944 18.066 22.117 1.00 33.05 112 THR B CA 1
ATOM 2673 C C . THR B 1 114 ? -4.422 16.817 21.387 1.00 32.07 112 THR B C 1
ATOM 2674 O O . THR B 1 114 ? -4.053 15.698 21.765 1.00 27.89 112 THR B O 1
ATOM 2678 N N . GLN B 1 115 ? -5.233 16.987 20.341 1.00 33.05 113 GLN B N 1
ATOM 2679 C CA . GLN B 1 115 ? -5.659 15.845 19.539 1.00 28.93 113 GLN B CA 1
ATOM 2680 C C . GLN B 1 115 ? -4.485 15.231 18.786 1.00 26.32 113 GLN B C 1
ATOM 2681 O O . GLN B 1 115 ? -4.372 14.003 18.700 1.00 25.43 113 GLN B O 1
ATOM 2687 N N . LEU B 1 116 ? -3.599 16.068 18.239 1.00 25.98 114 LEU B N 1
ATOM 2688 C CA . LEU B 1 116 ? -2.481 15.552 17.454 1.00 25.81 114 LEU B CA 1
ATOM 2689 C C . LEU B 1 116 ? -1.471 14.814 18.322 1.00 25.80 114 LEU B C 1
ATOM 2690 O O . LEU B 1 116 ? -0.765 13.928 17.826 1.00 22.19 114 LEU B O 1
ATOM 2695 N N . ARG B 1 117 ? -1.374 15.171 19.605 1.00 26.27 115 ARG B N 1
ATOM 2696 C CA . ARG B 1 117 ? -0.504 14.429 20.512 1.00 29.97 115 ARG B CA 1
ATOM 2697 C C . ARG B 1 117 ? -0.896 12.959 20.562 1.00 22.49 115 ARG B C 1
ATOM 2698 O O . ARG B 1 117 ? -0.033 12.074 20.556 1.00 20.33 115 ARG B O 1
ATOM 2706 N N . PHE B 1 118 ? -2.200 12.683 20.607 1.00 22.04 116 PHE B N 1
ATOM 2707 C CA . PHE B 1 118 ? -2.674 11.305 20.575 1.00 21.54 116 PHE B CA 1
ATOM 2708 C C . PHE B 1 118 ? -2.554 10.714 19.174 1.00 21.94 116 PHE B C 1
ATOM 2709 O O . PHE B 1 118 ? -2.123 9.567 19.013 1.00 20.76 116 PHE B O 1
ATOM 2717 N N . VAL B 1 119 ? -2.917 11.490 18.150 1.00 17.02 117 VAL B N 1
ATOM 2718 C CA . VAL B 1 119 ? -2.984 10.958 16.791 1.00 21.07 117 VAL B CA 1
ATOM 2719 C C . VAL B 1 119 ? -1.591 10.630 16.264 1.00 17.93 117 VAL B C 1
ATOM 2720 O O . VAL B 1 119 ? -1.378 9.571 15.661 1.00 17.67 117 VAL B O 1
ATOM 2724 N N . LEU B 1 120 ? -0.626 11.529 16.475 1.00 18.01 118 LEU B N 1
ATOM 2725 C CA . LEU B 1 120 ? 0.725 11.298 15.969 1.00 17.64 118 LEU B CA 1
ATOM 2726 C C . LEU B 1 120 ? 1.328 10.033 16.564 1.00 16.76 118 LEU B C 1
ATOM 2727 O O . LEU B 1 120 ? 1.883 9.196 15.844 1.00 13.65 118 LEU B O 1
ATOM 2732 N N . ARG B 1 121 ? 1.229 9.879 17.885 1.00 16.06 119 ARG B N 1
ATOM 2733 C CA . ARG B 1 121 ? 1.789 8.698 18.533 1.00 20.20 119 ARG B CA 1
ATOM 2734 C C . ARG B 1 121 ? 1.063 7.432 18.091 1.00 17.59 119 ARG B C 1
ATOM 2735 O O . ARG B 1 121 ? 1.689 6.385 17.890 1.00 16.69 119 ARG B O 1
ATOM 2743 N N . ALA B 1 122 ? -0.259 7.513 17.918 1.00 15.66 120 ALA B N 1
ATOM 2744 C CA . ALA B 1 122 ? -1.008 6.360 17.432 1.00 16.24 120 ALA B CA 1
ATOM 2745 C C . ALA B 1 122 ? -0.632 6.025 15.995 1.00 18.09 120 ALA B C 1
ATOM 2746 O O . ALA B 1 122 ? -0.537 4.846 15.631 1.00 14.85 120 ALA B O 1
ATOM 2748 N N . ALA B 1 123 ? -0.410 7.047 15.164 1.00 16.93 121 ALA B N 1
ATOM 2749 C CA . ALA B 1 123 ? -0.019 6.805 13.779 1.00 17.17 121 ALA B CA 1
ATOM 2750 C C . ALA B 1 123 ? 1.338 6.118 13.700 1.00 16.17 121 ALA B C 1
ATOM 2751 O O . ALA B 1 123 ? 1.523 5.182 12.914 1.00 18.13 121 ALA B O 1
ATOM 2753 N N . ILE B 1 124 ? 2.302 6.574 14.504 1.00 18.18 122 ILE B N 1
ATOM 2754 C CA . ILE B 1 124 ? 3.609 5.923 14.543 1.00 16.42 122 ILE B CA 1
ATOM 2755 C C . ILE B 1 124 ? 3.471 4.487 15.031 1.00 16.94 122 ILE B C 1
ATOM 2756 O O . ILE B 1 124 ? 4.129 3.574 14.517 1.00 18.90 122 ILE B O 1
ATOM 2761 N N . ALA B 1 125 ? 2.604 4.264 16.020 1.00 13.71 123 ALA B N 1
ATOM 2762 C CA . ALA B 1 125 ? 2.431 2.925 16.573 1.00 14.02 123 ALA B CA 1
ATOM 2763 C C . ALA B 1 125 ? 1.878 1.963 15.528 1.00 16.51 123 ALA B C 1
ATOM 2764 O O . ALA B 1 125 ? 2.393 0.853 15.358 1.00 16.28 123 ALA B O 1
ATOM 2766 N N . VAL B 1 126 ? 0.830 2.376 14.809 1.00 14.85 124 VAL B N 1
ATOM 2767 C CA . VAL B 1 126 ? 0.223 1.483 13.826 1.00 16.66 124 VAL B CA 1
ATOM 2768 C C . VAL B 1 126 ? 1.171 1.233 12.659 1.00 18.47 124 VAL B C 1
ATOM 2769 O O . VAL B 1 126 ? 1.109 0.177 12.016 1.00 17.25 124 VAL B O 1
ATOM 2773 N N . ALA B 1 127 ? 2.072 2.177 12.372 1.00 17.23 125 ALA B N 1
ATOM 2774 C CA . ALA B 1 127 ? 3.063 1.948 11.328 1.00 17.59 125 ALA B CA 1
ATOM 2775 C C . ALA B 1 127 ? 4.124 0.953 11.779 1.00 19.13 125 ALA B C 1
ATOM 2776 O O . ALA B 1 127 ? 4.624 0.169 10.964 1.00 19.08 125 ALA B O 1
ATOM 2778 N N . VAL B 1 128 ? 4.474 0.968 13.066 1.00 16.76 126 VAL B N 1
ATOM 2779 C CA . VAL B 1 128 ? 5.476 0.039 13.576 1.00 15.86 126 VAL B CA 1
ATOM 2780 C C . VAL B 1 128 ? 4.900 -1.370 13.663 1.00 17.13 126 VAL B C 1
ATOM 2781 O O . VAL B 1 128 ? 5.569 -2.351 13.314 1.00 17.25 126 VAL B O 1
ATOM 2785 N N . VAL B 1 129 ? 3.652 -1.495 14.122 1.00 15.52 127 VAL B N 1
ATOM 2786 C CA . VAL B 1 129 ? 3.003 -2.803 14.176 1.00 19.64 127 VAL B CA 1
ATOM 2787 C C . VAL B 1 129 ? 2.857 -3.383 12.776 1.00 22.30 127 VAL B C 1
ATOM 2788 O O . VAL B 1 129 ? 3.070 -4.583 12.559 1.00 20.86 127 VAL B O 1
ATOM 2792 N N . ALA B 1 130 ? 2.491 -2.542 11.804 1.00 20.77 128 ALA B N 1
ATOM 2793 C CA . ALA B 1 130 ? 2.347 -3.014 10.430 1.00 20.32 128 ALA B CA 1
ATOM 2794 C C . ALA B 1 130 ? 3.672 -3.528 9.884 1.00 19.77 128 ALA B C 1
ATOM 2795 O O . ALA B 1 130 ? 3.709 -4.537 9.170 1.00 22.44 128 ALA B O 1
ATOM 2797 N N . ALA B 1 131 ? 4.773 -2.847 10.208 1.00 20.31 129 ALA B N 1
ATOM 2798 C CA . ALA B 1 131 ? 6.085 -3.350 9.821 1.00 19.15 129 ALA B CA 1
ATOM 2799 C C . ALA B 1 131 ? 6.447 -4.610 10.596 1.00 23.54 129 ALA B C 1
ATOM 2800 O O . ALA B 1 131 ? 7.126 -5.493 10.060 1.00 25.86 129 ALA B O 1
ATOM 2802 N N . ALA B 1 132 ? 6.000 -4.712 11.850 1.00 24.42 130 ALA B N 1
ATOM 2803 C CA . ALA B 1 132 ? 6.270 -5.910 12.639 1.00 22.91 130 ALA B CA 1
ATOM 2804 C C . ALA B 1 132 ? 5.526 -7.117 12.082 1.00 23.33 130 ALA B C 1
ATOM 2805 O O . ALA B 1 132 ? 6.050 -8.237 12.098 1.00 24.81 130 ALA B O 1
ATOM 2807 N N . LEU B 1 133 ? 4.304 -6.910 11.586 1.00 27.12 131 LEU B N 1
ATOM 2808 C CA . LEU B 1 133 ? 3.539 -8.014 11.015 1.00 25.19 131 LEU B CA 1
ATOM 2809 C C . LEU B 1 133 ? 4.201 -8.549 9.752 1.00 22.78 131 LEU B C 1
ATOM 2810 O O . LEU B 1 133 ? 4.231 -9.765 9.528 1.00 27.14 131 LEU B O 1
ATOM 2815 N N . VAL B 1 134 ? 4.735 -7.658 8.915 1.00 24.23 132 VAL B N 1
ATOM 2816 C CA . VAL B 1 134 ? 5.429 -8.094 7.705 1.00 28.39 132 VAL B CA 1
ATOM 2817 C C . VAL B 1 134 ? 6.665 -8.907 8.070 1.00 25.66 132 VAL B C 1
ATOM 2818 O O . VAL B 1 134 ? 6.928 -9.968 7.490 1.00 27.07 132 VAL B O 1
ATOM 2822 N N . LEU B 1 135 ? 7.438 -8.424 9.046 1.00 28.75 133 LEU B N 1
ATOM 2823 C CA . LEU B 1 135 ? 8.626 -9.150 9.480 1.00 24.59 133 LEU B CA 1
ATOM 2824 C C . LEU B 1 135 ? 8.265 -10.461 10.166 1.00 23.49 133 LEU B C 1
ATOM 2825 O O . LEU B 1 135 ? 9.079 -11.391 10.190 1.00 26.81 133 LEU B O 1
ATOM 2830 N N . ALA B 1 136 ? 7.057 -10.554 10.728 1.00 25.46 134 ALA B N 1
ATOM 2831 C CA . ALA B 1 136 ? 6.648 -11.777 11.410 1.00 26.28 134 ALA B CA 1
ATOM 2832 C C . ALA B 1 136 ? 6.486 -12.933 10.431 1.00 30.37 134 ALA B C 1
ATOM 2833 O O . ALA B 1 136 ? 6.852 -14.073 10.742 1.00 30.72 134 ALA B O 1
ATOM 2835 N N . GLY B 1 137 ? 5.942 -12.662 9.250 1.00 30.09 135 GLY B N 1
ATOM 2836 C CA . GLY B 1 137 ? 5.722 -13.732 8.290 1.00 28.01 135 GLY B CA 1
ATOM 2837 C C . GLY B 1 137 ? 4.590 -14.630 8.744 1.00 29.45 135 GLY B C 1
ATOM 2838 O O . GLY B 1 137 ? 3.509 -14.162 9.120 1.00 30.75 135 GLY B O 1
ATOM 2839 N N . THR B 1 138 ? 4.834 -15.940 8.718 1.00 29.51 136 THR B N 1
ATOM 2840 C CA . THR B 1 138 ? 3.846 -16.931 9.119 1.00 28.89 136 THR B CA 1
ATOM 2841 C C . THR B 1 138 ? 4.012 -17.378 10.567 1.00 34.07 136 THR B C 1
ATOM 2842 O O . THR B 1 138 ? 3.316 -18.302 11.000 1.00 37.06 136 THR B O 1
ATOM 2846 N N . ASP B 1 139 ? 4.914 -16.748 11.322 1.00 30.94 137 ASP B N 1
ATOM 2847 C CA . ASP B 1 139 ? 5.162 -17.111 12.712 1.00 32.08 137 ASP B CA 1
ATOM 2848 C C . ASP B 1 139 ? 3.908 -16.878 13.545 1.00 33.65 137 ASP B C 1
ATOM 2849 O O . ASP B 1 139 ? 3.490 -15.728 13.731 1.00 31.83 137 ASP B O 1
ATOM 2854 N N . PRO B 1 140 ? 3.287 -17.938 14.071 1.00 34.60 138 PRO B N 1
ATOM 2855 C CA . PRO B 1 140 ? 2.024 -17.744 14.803 1.00 35.11 138 PRO B CA 1
ATOM 2856 C C . PRO B 1 140 ? 2.193 -16.978 16.102 1.00 35.62 138 PRO B C 1
ATOM 2857 O O . PRO B 1 140 ? 1.318 -16.180 16.461 1.00 33.33 138 PRO B O 1
ATOM 2861 N N . GLU B 1 141 ? 3.296 -17.199 16.822 1.00 34.91 139 GLU B N 1
ATOM 2862 C CA . GLU B 1 141 ? 3.512 -16.488 18.079 1.00 34.01 139 GLU B CA 1
ATOM 2863 C C . GLU B 1 141 ? 3.699 -14.995 17.844 1.00 31.14 139 GLU B C 1
ATOM 2864 O O . GLU B 1 141 ? 3.170 -14.170 18.599 1.00 30.65 139 GLU B O 1
ATOM 2870 N N . LEU B 1 142 ? 4.449 -14.627 16.803 1.00 26.35 140 LEU B N 1
ATOM 2871 C CA . LEU B 1 142 ? 4.632 -13.215 16.488 1.00 26.84 140 LEU B CA 1
ATOM 2872 C C . LEU B 1 142 ? 3.341 -12.596 15.966 1.00 27.07 140 LEU B C 1
ATOM 2873 O O . LEU B 1 142 ? 3.044 -11.431 16.256 1.00 22.63 140 LEU B O 1
ATOM 2878 N N . GLN B 1 143 ? 2.562 -13.359 15.194 1.00 29.59 141 GLN B N 1
ATOM 2879 C CA . GLN B 1 143 ? 1.281 -12.855 14.708 1.00 26.80 141 GLN B CA 1
ATOM 2880 C C . GLN B 1 143 ? 0.299 -12.648 15.854 1.00 25.44 141 GLN B C 1
ATOM 2881 O O . GLN B 1 143 ? -0.408 -11.633 15.897 1.00 24.45 141 GLN B O 1
ATOM 2887 N N . GLU B 1 144 ? 0.238 -13.600 16.789 1.00 25.97 142 GLU B N 1
ATOM 2888 C CA . GLU B 1 144 ? -0.650 -13.456 17.938 1.00 26.68 142 GLU B CA 1
ATOM 2889 C C . GLU B 1 144 ? -0.266 -12.249 18.783 1.00 22.76 142 GLU B C 1
ATOM 2890 O O . GLU B 1 144 ? -1.138 -11.518 19.270 1.00 22.62 142 GLU B O 1
ATOM 2894 N N . MET B 1 145 ? 1.035 -12.024 18.968 1.00 22.04 143 MET B N 1
ATOM 2895 C CA . MET B 1 145 ? 1.487 -10.884 19.755 1.00 22.92 143 MET B CA 1
ATOM 2896 C C . MET B 1 145 ? 1.140 -9.568 19.069 1.00 26.07 143 MET B C 1
ATOM 2897 O O . MET B 1 145 ? 0.700 -8.616 19.726 1.00 21.64 143 MET B O 1
ATOM 2902 N N . VAL B 1 146 ? 1.320 -9.501 17.748 1.00 22.93 144 VAL B N 1
ATOM 2903 C CA . VAL B 1 146 ? 0.954 -8.303 16.996 1.00 21.92 144 VAL B CA 1
ATOM 2904 C C . VAL B 1 146 ? -0.535 -8.015 17.143 1.00 22.88 144 VAL B C 1
ATOM 2905 O O . VAL B 1 146 ? -0.945 -6.861 17.326 1.00 22.30 144 VAL B O 1
ATOM 2909 N N . LYS B 1 147 ? -1.366 -9.058 17.077 1.00 22.72 145 LYS B N 1
ATOM 2910 C CA . LYS B 1 147 ? -2.802 -8.872 17.257 1.00 27.67 145 LYS B CA 1
ATOM 2911 C C . LYS B 1 147 ? -3.121 -8.380 18.664 1.00 27.39 145 LYS B C 1
ATOM 2912 O O . LYS B 1 147 ? -4.040 -7.575 18.855 1.00 23.26 145 LYS B O 1
ATOM 2915 N N . GLN B 1 148 ? -2.367 -8.849 19.661 1.00 27.01 146 GLN B N 1
ATOM 2916 C CA . GLN B 1 148 ? -2.591 -8.402 21.032 1.00 23.17 146 GLN B CA 1
ATOM 2917 C C . GLN B 1 148 ? -2.272 -6.919 21.188 1.00 25.75 146 GLN B C 1
ATOM 2918 O O . GLN B 1 148 ? -2.973 -6.202 21.912 1.00 24.39 146 GLN B O 1
ATOM 2924 N N . ILE B 1 149 ? -1.222 -6.442 20.515 1.00 25.33 147 ILE B N 1
ATOM 2925 C CA . ILE B 1 149 ? -0.908 -5.015 20.542 1.00 22.89 147 ILE B CA 1
ATOM 2926 C C . ILE B 1 149 ? -2.019 -4.216 19.875 1.00 19.68 147 ILE B C 1
ATOM 2927 O O . ILE B 1 149 ? -2.414 -3.148 20.359 1.00 18.31 147 ILE B O 1
ATOM 2932 N N . LEU B 1 150 ? -2.540 -4.722 18.754 1.00 21.79 148 LEU B N 1
ATOM 2933 C CA . LEU B 1 150 ? -3.576 -4.000 18.025 1.00 23.96 148 LEU B CA 1
ATOM 2934 C C . LEU B 1 150 ? -4.860 -3.888 18.834 1.00 24.04 148 LEU B C 1
ATOM 2935 O O . LEU B 1 150 ? -5.581 -2.891 18.719 1.00 25.13 148 LEU B O 1
ATOM 2940 N N . GLU B 1 151 ? -5.165 -4.895 19.656 1.00 21.35 149 GLU B N 1
ATOM 2941 C CA . GLU B 1 151 ? -6.356 -4.820 20.495 1.00 24.63 149 GLU B CA 1
ATOM 2942 C C . GLU B 1 151 ? -6.213 -3.737 21.557 1.00 25.60 149 GLU B C 1
ATOM 2943 O O . GLU B 1 151 ? -7.164 -2.991 21.822 1.00 26.43 149 GLU B O 1
ATOM 2949 N N . GLU B 1 152 ? -5.032 -3.631 22.172 1.00 23.85 150 GLU B N 1
ATOM 2950 C CA . GLU B 1 152 ? -4.797 -2.567 23.144 1.00 23.39 150 GLU B CA 1
ATOM 2951 C C . GLU B 1 152 ? -4.881 -1.195 22.487 1.00 22.79 150 GLU B C 1
ATOM 2952 O O . GLU B 1 152 ? -5.392 -0.241 23.085 1.00 22.67 150 GLU B O 1
ATOM 2958 N N . LEU B 1 153 ? -4.384 -1.078 21.253 1.00 18.72 151 LEU B N 1
ATOM 2959 C CA . LEU B 1 153 ? -4.496 0.181 20.524 1.00 22.38 151 LEU B CA 1
ATOM 2960 C C . LEU B 1 153 ? -5.950 0.502 20.202 1.00 26.98 151 LEU B C 1
ATOM 2961 O O . LEU B 1 153 ? -6.359 1.669 20.243 1.00 19.63 151 LEU B O 1
ATOM 2966 N N . LYS B 1 154 ? -6.745 -0.522 19.881 1.00 25.28 152 LYS B N 1
ATOM 2967 C CA . LYS B 1 154 ? -8.166 -0.308 19.630 1.00 22.52 152 LYS B CA 1
ATOM 2968 C C . LYS B 1 154 ? -8.871 0.215 20.874 1.00 24.74 152 LYS B C 1
ATOM 2969 O O . LYS B 1 154 ? -9.686 1.142 20.792 1.00 26.51 152 LYS B O 1
ATOM 2975 N N . GLN B 1 155 ? -8.568 -0.366 22.039 1.00 22.17 153 GLN B N 1
ATOM 2976 C CA . GLN B 1 155 ? -9.154 0.121 23.284 1.00 24.94 153 GLN B CA 1
ATOM 2977 C C . GLN B 1 155 ? -8.726 1.555 23.570 1.00 25.50 153 GLN B C 1
ATOM 2978 O O . GLN B 1 155 ? -9.523 2.361 24.063 1.00 23.89 153 GLN B O 1
ATOM 2984 N N . ALA B 1 156 ? -7.469 1.890 23.267 1.00 21.35 154 ALA B N 1
ATOM 2985 C CA . ALA B 1 156 ? -6.982 3.244 23.514 1.00 25.55 154 ALA B CA 1
ATOM 2986 C C . ALA B 1 156 ? -7.703 4.260 22.639 1.00 26.00 154 ALA B C 1
ATOM 2987 O O . ALA B 1 156 ? -8.052 5.351 23.104 1.00 22.72 154 ALA B O 1
ATOM 2989 N N . ILE B 1 157 ? -7.935 3.920 21.370 1.00 24.97 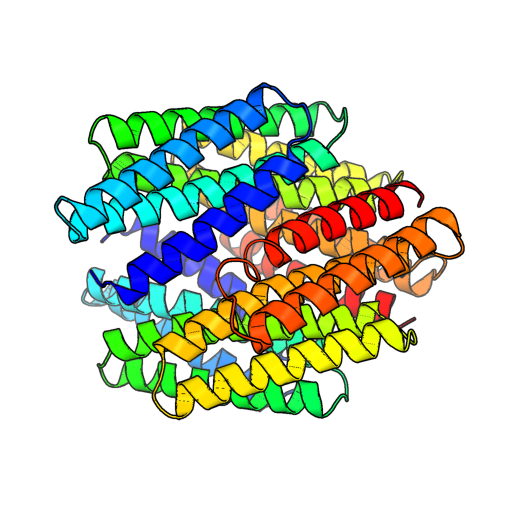155 ILE B N 1
ATOM 2990 C CA . ILE B 1 157 ? -8.661 4.821 20.481 1.00 22.61 155 ILE B CA 1
ATOM 2991 C C . ILE B 1 157 ? -10.102 4.982 20.946 1.00 25.08 155 ILE B C 1
ATOM 2992 O O . ILE B 1 157 ? -10.649 6.092 20.947 1.00 26.51 155 ILE B O 1
ATOM 2997 N N . GLU B 1 158 ? -10.737 3.884 21.364 1.00 24.86 156 GLU B N 1
ATOM 2998 C CA . GLU B 1 158 ? -12.128 3.954 21.799 1.00 27.13 156 GLU B CA 1
ATOM 2999 C C . GLU B 1 158 ? -12.258 4.668 23.139 1.00 26.14 156 GLU B C 1
ATOM 3000 O O . GLU B 1 158 ? -13.221 5.412 23.359 1.00 27.75 156 GLU B O 1
ATOM 3006 N N . THR B 1 159 ? -11.306 4.450 24.049 1.00 28.30 157 THR B N 1
ATOM 3007 C CA . THR B 1 159 ? -11.339 5.150 25.329 1.00 30.83 157 THR B CA 1
ATOM 3008 C C . THR B 1 159 ? -11.132 6.647 25.139 1.00 27.71 157 THR B C 1
ATOM 3009 O O . THR B 1 159 ? -11.782 7.461 25.807 1.00 28.30 157 THR B O 1
ATOM 3013 N N . PHE B 1 160 ? -10.234 7.027 24.228 1.00 23.05 158 PHE B N 1
ATOM 3014 C CA . PHE B 1 160 ? -10.056 8.438 23.907 1.00 25.64 158 PHE B CA 1
ATOM 3015 C C . PHE B 1 160 ? -11.330 9.032 23.321 1.00 30.46 158 PHE B C 1
ATOM 3016 O O . PHE B 1 160 ? -11.686 10.178 23.619 1.00 29.79 158 PHE B O 1
ATOM 3024 N N . ALA B 1 161 ? -12.035 8.262 22.489 1.00 28.08 159 ALA B N 1
ATOM 3025 C CA . ALA B 1 161 ? -13.267 8.758 21.886 1.00 29.30 159 ALA B CA 1
ATOM 3026 C C . ALA B 1 161 ? -14.390 8.871 22.908 1.00 27.89 159 ALA B C 1
ATOM 3027 O O . ALA B 1 161 ? -15.289 9.703 22.746 1.00 30.98 159 ALA B O 1
ATOM 3029 N N . ARG B 1 162 ? -14.358 8.054 23.961 1.00 25.71 160 ARG B N 1
ATOM 3030 C CA . ARG B 1 162 ? -15.424 8.065 24.954 1.00 29.20 160 ARG B CA 1
ATOM 3031 C C . ARG B 1 162 ? -15.237 9.139 26.020 1.00 31.72 160 ARG B C 1
ATOM 3032 O O . ARG B 1 162 ? -16.170 9.389 26.791 1.00 34.54 160 ARG B O 1
ATOM 3040 N N . GLY B 1 163 ? -14.075 9.788 26.075 1.00 32.76 161 GLY B N 1
ATOM 3041 C CA . GLY B 1 163 ? -13.904 10.928 26.955 1.00 37.86 161 GLY B CA 1
ATOM 3042 C C . GLY B 1 163 ? -12.673 10.888 27.837 1.00 35.36 161 GLY B C 1
ATOM 3043 O O . GLY B 1 163 ? -12.059 11.928 28.097 1.00 37.16 161 GLY B O 1
ATOM 3044 N N . ASP B 1 164 ? -12.302 9.698 28.309 1.00 28.24 162 ASP B N 1
ATOM 3045 C CA . ASP B 1 164 ? -11.192 9.546 29.250 1.00 35.91 162 ASP B CA 1
ATOM 3046 C C . ASP B 1 164 ? -9.879 9.618 28.473 1.00 32.07 162 ASP B C 1
ATOM 3047 O O . ASP B 1 164 ? -9.272 8.609 28.103 1.00 29.85 162 ASP B O 1
ATOM 3052 N N . LYS B 1 165 ? -9.432 10.852 28.227 1.00 28.74 163 LYS B N 1
ATOM 3053 C CA . LYS B 1 165 ? -8.196 11.058 27.478 1.00 31.75 163 LYS B CA 1
ATOM 3054 C C . LYS B 1 165 ? -6.969 10.658 28.287 1.00 31.17 163 LYS B C 1
ATOM 3055 O O . LYS B 1 165 ? -5.966 10.221 27.711 1.00 25.94 163 LYS B O 1
ATOM 3060 N N . GLU B 1 166 ? -7.028 10.796 29.613 1.00 29.54 164 GLU B N 1
ATOM 3061 C CA . GLU B 1 166 ? -5.885 10.450 30.451 1.00 33.30 164 GLU B CA 1
ATOM 3062 C C . GLU B 1 166 ? -5.592 8.957 30.391 1.00 28.81 164 GLU B C 1
ATOM 3063 O O . GLU B 1 166 ? -4.449 8.542 30.161 1.00 26.82 164 GLU B O 1
ATOM 3069 N N . LYS B 1 167 ? -6.617 8.133 30.615 1.00 26.72 165 LYS B N 1
ATOM 3070 C CA . LYS B 1 167 ? -6.428 6.688 30.587 1.00 31.45 165 LYS B CA 1
ATOM 3071 C C . LYS B 1 167 ? -6.012 6.219 29.201 1.00 28.45 165 LYS B C 1
ATOM 3072 O O . LYS B 1 167 ? -5.187 5.308 29.067 1.00 25.20 165 LYS B O 1
ATOM 3077 N N . ALA B 1 168 ? -6.561 6.843 28.157 1.00 26.85 166 ALA B N 1
ATOM 3078 C CA . ALA B 1 168 ? -6.223 6.445 26.796 1.00 26.97 166 ALA B CA 1
ATOM 3079 C C . ALA B 1 168 ? -4.767 6.752 26.473 1.00 22.80 166 ALA B C 1
ATOM 3080 O O . ALA B 1 168 ? -4.092 5.955 25.811 1.00 21.56 166 ALA B O 1
ATOM 3082 N N . LEU B 1 169 ? -4.265 7.903 26.929 1.00 26.06 167 LEU B N 1
ATOM 3083 C CA . LEU B 1 169 ? -2.874 8.258 26.665 1.00 23.79 167 LEU B CA 1
ATOM 3084 C C . LEU B 1 169 ? -1.918 7.315 27.384 1.00 22.99 167 LEU B C 1
ATOM 3085 O O . LEU B 1 169 ? -0.859 6.967 26.847 1.00 23.09 167 LEU B O 1
ATOM 3090 N N . THR B 1 170 ? -2.272 6.894 28.600 1.00 23.22 168 THR B N 1
ATOM 3091 C CA . THR B 1 170 ? -1.439 5.941 29.325 1.00 22.57 168 THR B CA 1
ATOM 3092 C C . THR B 1 170 ? -1.370 4.606 28.593 1.00 24.14 168 THR B C 1
ATOM 3093 O O . THR B 1 170 ? -0.295 4.004 28.481 1.00 24.05 168 THR B O 1
ATOM 3097 N N . GLN B 1 171 ? -2.507 4.133 28.077 1.00 20.11 169 GLN B N 1
ATOM 3098 C CA . GLN B 1 171 ? -2.509 2.884 27.322 1.00 21.18 169 GLN B CA 1
ATOM 3099 C C . GLN B 1 171 ? -1.793 3.044 25.986 1.00 21.77 169 GLN B C 1
ATOM 3100 O O . GLN B 1 171 ? -1.075 2.137 25.550 1.00 22.23 169 GLN B O 1
ATOM 3106 N N . LEU B 1 172 ? -1.978 4.188 25.321 1.00 19.21 170 LEU B N 1
ATOM 3107 C CA . LEU B 1 172 ? -1.307 4.415 24.046 1.00 19.65 170 LEU B CA 1
ATOM 3108 C C . LEU B 1 172 ? 0.204 4.491 24.216 1.00 19.03 170 LEU B C 1
ATOM 3109 O O . LEU B 1 172 ? 0.952 4.059 23.331 1.00 15.55 170 LEU B O 1
ATOM 3114 N N . LEU B 1 173 ? 0.672 5.035 25.343 1.00 20.45 171 LEU B N 1
ATOM 3115 C CA . LEU B 1 173 ? 2.100 5.009 25.636 1.00 20.88 171 LEU B CA 1
ATOM 3116 C C . LEU B 1 173 ? 2.603 3.577 25.772 1.00 18.87 171 LEU B C 1
ATOM 3117 O O . LEU B 1 173 ? 3.678 3.236 25.266 1.00 20.03 171 LEU B O 1
ATOM 3122 N N . PHE B 1 174 ? 1.834 2.726 26.456 1.00 19.84 172 PHE B N 1
ATOM 3123 C CA . PHE B 1 174 ? 2.188 1.313 26.543 1.00 20.30 172 PHE B CA 1
ATOM 3124 C C . PHE B 1 174 ? 2.144 0.653 25.171 1.00 22.59 172 PHE B C 1
ATOM 3125 O O . PHE B 1 174 ? 2.999 -0.180 24.846 1.00 19.45 172 PHE B O 1
ATOM 3133 N N . VAL B 1 175 ? 1.154 1.018 24.352 1.00 18.65 173 VAL B N 1
ATOM 3134 C CA . VAL B 1 175 ? 1.030 0.445 23.015 1.00 16.44 173 VAL B CA 1
ATOM 3135 C C . VAL B 1 175 ? 2.246 0.797 22.167 1.00 17.31 173 VAL B C 1
ATOM 3136 O O . VAL B 1 175 ? 2.769 -0.043 21.424 1.00 17.61 173 VAL B O 1
ATOM 3140 N N . ALA B 1 176 ? 2.726 2.038 22.279 1.00 20.38 174 ALA B N 1
ATOM 3141 C CA . ALA B 1 176 ? 3.823 2.496 21.429 1.00 17.21 174 ALA B CA 1
ATOM 3142 C C . ALA B 1 176 ? 5.114 1.743 21.724 1.00 19.20 174 ALA B C 1
ATOM 3143 O O . ALA B 1 176 ? 5.809 1.300 20.801 1.00 23.74 174 ALA B O 1
ATOM 3145 N N . TRP B 1 177 ? 5.462 1.599 23.005 1.00 19.41 175 TRP B N 1
ATOM 3146 C CA . TRP B 1 177 ? 6.692 0.897 23.357 1.00 22.64 175 TRP B CA 1
ATOM 3147 C C . TRP B 1 177 ? 6.576 -0.596 23.080 1.00 18.89 175 TRP B C 1
ATOM 3148 O O . TRP B 1 177 ? 7.553 -1.236 22.675 1.00 20.02 175 TRP B O 1
ATOM 3159 N N . ALA B 1 178 ? 5.391 -1.167 23.302 1.00 17.18 176 ALA B N 1
ATOM 3160 C CA . ALA B 1 178 ? 5.182 -2.573 22.975 1.00 19.93 176 ALA B CA 1
ATOM 3161 C C . ALA B 1 178 ? 5.239 -2.795 21.469 1.00 19.77 176 ALA B C 1
ATOM 3162 O O . ALA B 1 178 ? 5.744 -3.825 21.005 1.00 19.48 176 ALA B O 1
ATOM 3164 N N . ALA B 1 179 ? 4.733 -1.833 20.693 1.00 21.10 177 ALA B N 1
ATOM 3165 C CA . ALA B 1 179 ? 4.854 -1.907 19.242 1.00 16.75 177 ALA B CA 1
ATOM 3166 C C . ALA B 1 179 ? 6.314 -1.890 18.810 1.00 19.22 177 ALA B C 1
ATOM 3167 O O . ALA B 1 179 ? 6.724 -2.673 17.947 1.00 16.77 177 ALA B O 1
ATOM 3169 N N . HIS B 1 180 ? 7.115 -0.997 19.393 1.00 18.09 178 HIS B N 1
ATOM 3170 C CA . HIS B 1 180 ? 8.536 -0.982 19.072 1.00 18.50 178 HIS B CA 1
ATOM 3171 C C . HIS B 1 180 ? 9.216 -2.268 19.519 1.00 20.89 178 HIS B C 1
ATOM 3172 O O . HIS B 1 180 ? 10.175 -2.717 18.881 1.00 19.60 178 HIS B O 1
ATOM 3179 N N . ALA B 1 181 ? 8.723 -2.884 20.594 1.00 19.31 179 ALA B N 1
ATOM 3180 C CA . ALA B 1 181 ? 9.317 -4.127 21.074 1.00 21.28 179 ALA B CA 1
ATOM 3181 C C . ALA B 1 181 ? 9.062 -5.274 20.103 1.00 20.22 179 ALA B C 1
ATOM 3182 O O . ALA B 1 181 ? 9.980 -6.032 19.771 1.00 21.94 179 ALA B O 1
ATOM 3184 N N . VAL B 1 182 ? 7.819 -5.416 19.630 1.00 16.64 180 VAL B N 1
ATOM 3185 C CA . VAL B 1 182 ? 7.502 -6.528 18.738 1.00 21.36 180 VAL B CA 1
ATOM 3186 C C . VAL B 1 182 ? 8.225 -6.375 17.408 1.00 16.49 180 VAL B C 1
ATOM 3187 O O . VAL B 1 182 ? 8.575 -7.374 16.767 1.00 19.08 180 VAL B O 1
ATOM 3191 N N . ALA B 1 183 ? 8.458 -5.137 16.965 1.00 19.11 181 ALA B N 1
ATOM 3192 C CA . ALA B 1 183 ? 9.150 -4.927 15.699 1.00 20.54 181 ALA B CA 1
ATOM 3193 C C . ALA B 1 183 ? 10.598 -5.390 15.782 1.00 20.73 181 ALA B C 1
ATOM 3194 O O . ALA B 1 183 ? 11.109 -6.018 14.848 1.00 21.64 181 ALA B O 1
ATOM 3196 N N . MET B 1 184 ? 11.274 -5.094 16.895 1.00 22.44 182 MET B N 1
ATOM 3197 C CA . MET B 1 184 ? 12.657 -5.530 17.057 1.00 21.88 182 MET B CA 1
ATOM 3198 C C . MET B 1 184 ? 12.743 -7.038 17.252 1.00 17.23 182 MET B C 1
ATOM 3199 O O . MET B 1 184 ? 13.660 -7.683 16.731 1.00 22.55 182 MET B O 1
ATOM 3204 N N . ILE B 1 185 ? 11.799 -7.618 17.999 1.00 18.28 183 ILE B N 1
ATOM 3205 C CA . ILE B 1 185 ? 11.790 -9.067 18.189 1.00 17.88 183 ILE B CA 1
ATOM 3206 C C . ILE B 1 185 ? 11.554 -9.776 16.861 1.00 23.39 183 ILE B C 1
ATOM 3207 O O . ILE B 1 185 ? 12.225 -10.765 16.541 1.00 23.42 183 ILE B O 1
ATOM 3212 N N . ALA B 1 186 ? 10.599 -9.282 16.069 1.00 23.57 184 ALA B N 1
ATOM 3213 C CA . ALA B 1 186 ? 10.342 -9.879 14.762 1.00 23.25 184 ALA B CA 1
ATOM 3214 C C . ALA B 1 186 ? 11.546 -9.726 13.842 1.00 19.19 184 ALA B C 1
ATOM 3215 O O . ALA B 1 186 ? 11.874 -10.642 13.079 1.00 22.49 184 ALA B O 1
ATOM 3217 N N . ALA B 1 187 ? 12.217 -8.573 13.899 1.00 18.44 185 ALA B N 1
ATOM 3218 C CA . ALA B 1 187 ? 13.443 -8.396 13.128 1.00 24.18 185 ALA B CA 1
ATOM 3219 C C . ALA B 1 187 ? 14.534 -9.342 13.613 1.00 24.17 185 ALA B C 1
ATOM 3220 O O . ALA B 1 187 ? 15.316 -9.863 12.810 1.00 23.86 185 ALA B O 1
ATOM 3222 N N . ALA B 1 188 ? 14.597 -9.579 14.925 1.00 23.82 186 ALA B N 1
ATOM 3223 C CA . ALA B 1 188 ? 15.566 -10.529 15.460 1.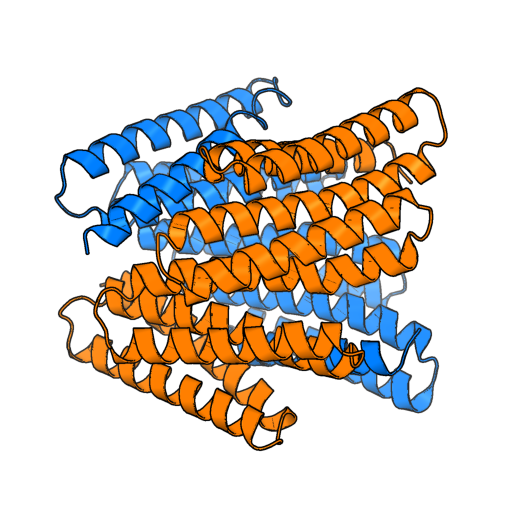00 26.75 186 ALA B CA 1
ATOM 3224 C C . ALA B 1 188 ? 15.271 -11.944 14.982 1.00 22.80 186 ALA B C 1
ATOM 3225 O O . ALA B 1 188 ? 16.187 -12.685 14.606 1.00 26.75 186 ALA B O 1
ATOM 3227 N N . ALA B 1 189 ? 13.993 -12.336 14.991 1.00 21.03 187 ALA B N 1
ATOM 3228 C CA . ALA B 1 189 ? 13.621 -13.660 14.505 1.00 26.77 187 ALA B CA 1
ATOM 3229 C C . ALA B 1 189 ? 13.955 -13.830 13.030 1.00 25.66 187 ALA B C 1
ATOM 3230 O O . ALA B 1 189 ? 14.322 -14.929 12.599 1.00 23.99 187 ALA B O 1
ATOM 3232 N N . ASN B 1 190 ? 13.834 -12.759 12.242 1.00 25.49 188 ASN B N 1
ATOM 3233 C CA . ASN B 1 190 ? 14.206 -12.828 10.832 1.00 26.20 188 ASN B CA 1
ATOM 3234 C C . ASN B 1 190 ? 15.719 -12.910 10.672 1.00 27.74 188 ASN B C 1
ATOM 3235 O O . ASN B 1 190 ? 16.228 -13.728 9.896 1.00 29.49 188 ASN B O 1
ATOM 3240 N N . LEU B 1 191 ? 16.454 -12.068 11.401 1.00 28.00 189 LEU B N 1
ATOM 3241 C CA . LEU B 1 191 ? 17.908 -12.049 11.277 1.00 30.22 189 LEU B CA 1
ATOM 3242 C C . LEU B 1 191 ? 18.541 -13.316 11.834 1.00 30.18 189 LEU B C 1
ATOM 3243 O O . LEU B 1 191 ? 19.628 -13.707 11.394 1.00 32.88 189 LEU B O 1
ATOM 3248 N N . ALA B 1 192 ? 17.887 -13.967 12.799 1.00 32.11 190 ALA B N 1
ATOM 3249 C CA . ALA B 1 192 ? 18.435 -15.200 13.355 1.00 29.82 190 ALA B CA 1
ATOM 3250 C C . ALA B 1 192 ? 18.409 -16.327 12.331 1.00 31.65 190 ALA B C 1
ATOM 3251 O O . ALA B 1 192 ? 19.366 -17.105 12.231 1.00 31.44 190 ALA B O 1
ATOM 3253 N N . GLY B 1 193 ? 17.329 -16.429 11.562 1.00 31.30 191 GLY B N 1
ATOM 3254 C CA . GLY B 1 193 ? 17.263 -17.450 10.528 1.00 28.22 191 GLY B CA 1
ATOM 3255 C C . GLY B 1 193 ? 17.156 -18.836 11.131 1.00 33.02 191 GLY B C 1
ATOM 3256 O O . GLY B 1 193 ? 16.307 -19.101 11.990 1.00 32.35 191 GLY B O 1
ATOM 3257 N N . THR B 1 194 ? 18.031 -19.738 10.680 1.00 32.21 192 THR B N 1
ATOM 3258 C CA . THR B 1 194 ? 18.048 -21.120 11.146 1.00 31.64 192 THR B CA 1
ATOM 3259 C C . THR B 1 194 ? 19.035 -21.347 12.286 1.00 31.90 192 THR B C 1
ATOM 3260 O O . THR B 1 194 ? 19.640 -22.423 12.370 1.00 35.77 192 THR B O 1
ATOM 3264 N N . ASP B 1 195 ? 19.219 -20.360 13.161 1.00 35.08 193 ASP B N 1
ATOM 3265 C CA . ASP B 1 195 ? 20.069 -20.513 14.336 1.00 30.76 193 ASP B CA 1
ATOM 3266 C C . ASP B 1 195 ? 19.202 -20.910 15.524 1.00 32.47 193 ASP B C 1
ATOM 3267 O O . ASP B 1 195 ? 18.516 -20.057 16.101 1.00 32.74 193 ASP B O 1
ATOM 3272 N N . PRO B 1 196 ? 19.206 -22.186 15.921 1.00 31.70 194 PRO B N 1
ATOM 3273 C CA . PRO B 1 196 ? 18.331 -22.602 17.031 1.00 31.75 194 PRO B CA 1
ATOM 3274 C C . PRO B 1 196 ? 18.670 -21.923 18.344 1.00 32.56 194 PRO B C 1
ATOM 3275 O O . PRO B 1 196 ? 17.766 -21.624 19.134 1.00 33.18 194 PRO B O 1
ATOM 3279 N N . ARG B 1 197 ? 19.956 -21.669 18.599 1.00 30.29 195 ARG B N 1
ATOM 3280 C CA . ARG B 1 197 ? 20.349 -20.993 19.831 1.00 29.88 195 ARG B CA 1
ATOM 3281 C C . ARG B 1 197 ? 19.796 -19.575 19.882 1.00 30.33 195 ARG B C 1
ATOM 3282 O O . ARG B 1 197 ? 19.315 -19.125 20.929 1.00 29.40 195 ARG B O 1
ATOM 3290 N N . LEU B 1 198 ? 19.855 -18.856 18.758 1.00 30.52 196 LEU B N 1
ATOM 3291 C CA . LEU B 1 198 ? 19.353 -17.487 18.730 1.00 28.24 196 LEU B CA 1
ATOM 3292 C C . LEU B 1 198 ? 17.832 -17.444 18.753 1.00 29.77 196 LEU B C 1
ATOM 3293 O O . LEU B 1 198 ? 17.250 -16.523 19.337 1.00 27.93 196 LEU B O 1
ATOM 3298 N N . GLN B 1 199 ? 17.171 -18.422 18.125 1.00 26.45 197 GLN B N 1
ATOM 3299 C CA . GLN B 1 199 ? 15.712 -18.430 18.113 1.00 28.60 197 GLN B CA 1
ATOM 3300 C C . GLN B 1 199 ? 15.140 -18.666 19.505 1.00 28.23 197 GLN B C 1
ATOM 3301 O O . GLN B 1 199 ? 14.058 -18.159 19.821 1.00 29.27 197 GLN B O 1
ATOM 3307 N N . GLN B 1 200 ? 15.843 -19.431 20.345 1.00 26.69 198 GLN B N 1
ATOM 3308 C CA . GLN B 1 200 ? 15.393 -19.618 21.721 1.00 26.70 198 GLN B CA 1
ATOM 3309 C C . GLN B 1 200 ? 15.420 -18.304 22.489 1.00 28.07 198 GLN B C 1
ATOM 3310 O O . GLN B 1 200 ? 14.504 -18.011 23.266 1.00 26.97 198 GLN B O 1
ATOM 3316 N N . GLN B 1 201 ? 16.466 -17.498 22.285 1.00 24.69 199 GLN B N 1
ATOM 3317 C CA . GLN B 1 201 ? 16.542 -16.203 22.952 1.00 30.03 199 GLN B CA 1
ATOM 3318 C C . GLN B 1 201 ? 15.439 -15.270 22.469 1.00 25.76 199 GLN B C 1
ATOM 3319 O O . GLN B 1 201 ? 14.823 -14.560 23.272 1.00 22.76 199 GLN B O 1
ATOM 3325 N N . VAL B 1 202 ? 15.178 -15.257 21.160 1.00 25.31 200 VAL B N 1
ATOM 3326 C CA . VAL B 1 202 ? 14.069 -14.472 20.625 1.00 26.29 200 VAL B CA 1
ATOM 3327 C C . VAL B 1 202 ? 12.747 -14.971 21.193 1.00 24.62 200 VAL B C 1
ATOM 3328 O O . VAL B 1 202 ? 11.875 -14.178 21.570 1.00 25.74 200 VAL B O 1
ATOM 3332 N N . LYS B 1 203 ? 12.586 -16.293 21.271 1.00 24.86 201 LYS B N 1
ATOM 3333 C CA . LYS B 1 203 ? 11.360 -16.873 21.811 1.00 28.00 201 LYS B CA 1
ATOM 3334 C C . LYS B 1 203 ? 11.145 -16.462 23.262 1.00 29.96 201 LYS B C 1
ATOM 3335 O O . LYS B 1 203 ? 10.024 -16.120 23.660 1.00 24.52 201 LYS B O 1
ATOM 3341 N N . GLU B 1 204 ? 12.210 -16.484 24.068 1.00 28.63 202 GLU B N 1
ATOM 3342 C CA . GLU B 1 204 ? 12.077 -16.146 25.481 1.00 26.62 202 GLU B CA 1
ATOM 3343 C C . GLU B 1 204 ? 11.785 -14.664 25.673 1.00 26.94 202 GLU B C 1
ATOM 3344 O O . GLU B 1 204 ? 11.004 -14.290 26.556 1.00 28.27 202 GLU B O 1
ATOM 3350 N N . ILE B 1 205 ? 12.403 -13.806 24.860 1.00 24.54 203 ILE B N 1
ATOM 3351 C CA . ILE B 1 205 ? 12.162 -12.371 24.973 1.00 23.70 203 ILE B CA 1
ATOM 3352 C C . ILE B 1 205 ? 10.732 -12.036 24.566 1.00 24.33 203 ILE B C 1
ATOM 3353 O O . ILE B 1 205 ? 10.100 -11.144 25.144 1.00 20.86 203 ILE B O 1
ATOM 3358 N N . LEU B 1 206 ? 10.193 -12.755 23.578 1.00 22.24 204 LEU B N 1
ATOM 3359 C CA . LEU B 1 206 ? 8.791 -12.572 23.214 1.00 24.59 204 LEU B CA 1
ATOM 3360 C C . LEU B 1 206 ? 7.871 -12.939 24.372 1.00 24.80 204 LEU B C 1
ATOM 3361 O O . LEU B 1 206 ? 6.821 -12.314 24.563 1.00 21.44 204 LEU B O 1
ATOM 3366 N N . GLU B 1 207 ? 8.252 -13.948 25.159 1.00 22.41 205 GLU B N 1
ATOM 3367 C CA . GLU B 1 207 ? 7.449 -14.330 26.317 1.00 26.93 205 GLU B CA 1
ATOM 3368 C C . GLU B 1 207 ? 7.512 -13.268 27.409 1.00 27.18 205 GLU B C 1
ATOM 3369 O O . GLU B 1 207 ? 6.509 -13.004 28.083 1.00 29.15 205 GLU B O 1
ATOM 3375 N N . LYS B 1 208 ? 8.684 -12.655 27.604 1.00 24.19 206 LYS B N 1
ATOM 3376 C CA . LYS B 1 208 ? 8.805 -11.587 28.592 1.00 25.39 206 LYS B CA 1
ATOM 3377 C C . LYS B 1 208 ? 7.928 -10.396 28.235 1.00 25.42 206 LYS B C 1
ATOM 3378 O O . LYS B 1 208 ? 7.434 -9.697 29.127 1.00 26.68 206 LYS B O 1
ATOM 3382 N N . LEU B 1 209 ? 7.724 -10.149 26.940 1.00 24.40 207 LEU B N 1
ATOM 3383 C CA . LEU B 1 209 ? 6.840 -9.066 26.525 1.00 25.50 207 LEU B CA 1
ATOM 3384 C C . LEU B 1 209 ? 5.378 -9.429 26.751 1.00 26.35 207 LEU B C 1
ATOM 3385 O O . LEU B 1 209 ? 4.573 -8.573 27.136 1.00 26.26 207 LEU B O 1
ATOM 3390 N N . LYS B 1 210 ? 5.017 -10.693 26.513 1.00 26.95 208 LYS B N 1
ATOM 3391 C CA . LYS B 1 210 ? 3.654 -11.135 26.787 1.00 27.64 208 LYS B CA 1
ATOM 3392 C C . LYS B 1 210 ? 3.313 -10.971 28.263 1.00 28.27 208 LYS B C 1
ATOM 3393 O O . LYS B 1 210 ? 2.207 -10.541 28.609 1.00 30.06 208 LYS B O 1
ATOM 3397 N N . GLU B 1 211 ? 4.259 -11.298 29.146 1.00 24.76 209 GLU B N 1
ATOM 3398 C CA . GLU B 1 211 ? 4.041 -11.107 30.576 1.00 29.47 209 GLU B CA 1
ATOM 3399 C C . GLU B 1 211 ? 3.882 -9.630 30.917 1.00 30.68 209 GLU B C 1
ATOM 3400 O O . GLU B 1 211 ? 3.102 -9.270 31.808 1.00 34.31 209 GLU B O 1
ATOM 3406 N N . ALA B 1 212 ? 4.607 -8.758 30.210 1.00 24.90 210 ALA B N 1
ATOM 3407 C CA . ALA B 1 212 ? 4.496 -7.325 30.463 1.00 31.28 210 ALA B CA 1
ATOM 3408 C C . ALA B 1 212 ? 3.101 -6.809 30.131 1.00 28.13 210 ALA B C 1
ATOM 3409 O O . ALA B 1 212 ? 2.551 -5.973 30.857 1.00 27.79 210 ALA B O 1
ATOM 3411 N N . ILE B 1 213 ? 2.513 -7.297 29.036 1.00 24.06 211 ILE B N 1
ATOM 3412 C CA . ILE B 1 213 ? 1.167 -6.875 28.662 1.00 29.72 211 ILE B CA 1
ATOM 3413 C C . ILE B 1 213 ? 0.147 -7.386 29.671 1.00 30.50 211 ILE B C 1
ATOM 3414 O O . ILE B 1 213 ? -0.821 -6.690 30.003 1.00 31.55 211 ILE B O 1
ATOM 3419 N N . GLU B 1 214 ? 0.344 -8.608 30.172 1.00 29.81 212 GLU B N 1
ATOM 3420 C CA . GLU B 1 214 ? -0.581 -9.165 31.153 1.00 30.83 212 GLU B CA 1
ATOM 3421 C C . GLU B 1 214 ? -0.528 -8.403 32.470 1.00 28.67 212 GLU B C 1
ATOM 3422 O O . GLU B 1 214 ? -1.555 -8.264 33.143 1.00 31.44 212 GLU B O 1
ATOM 3428 N N . THR B 1 215 ? 0.652 -7.914 32.859 1.00 30.89 213 THR B N 1
ATOM 3429 C CA . THR B 1 215 ? 0.747 -7.077 34.050 1.00 31.07 213 THR B CA 1
ATOM 3430 C C . THR B 1 215 ? -0.016 -5.772 33.866 1.00 34.47 213 THR B C 1
ATOM 3431 O O . THR B 1 215 ? -0.607 -5.257 34.822 1.00 34.94 213 THR B O 1
ATOM 3435 N N . PHE B 1 216 ? -0.023 -5.231 32.645 1.00 29.79 214 PHE B N 1
ATOM 3436 C CA . PHE B 1 216 ? -0.769 -4.006 32.379 1.00 31.17 214 PHE B CA 1
ATOM 3437 C C . PHE B 1 216 ? -2.270 -4.256 32.418 1.00 31.93 214 PHE B C 1
ATOM 3438 O O . PHE B 1 216 ? -3.022 -3.468 33.003 1.00 35.27 214 PHE B O 1
ATOM 3446 N N . GLN B 1 217 ? -2.724 -5.350 31.803 1.00 30.65 215 GLN B N 1
ATOM 3447 C CA . GLN B 1 217 ? -4.145 -5.674 31.806 1.00 33.94 215 GLN B CA 1
ATOM 3448 C C . GLN B 1 217 ? -4.652 -6.037 33.194 1.00 35.12 215 GLN B C 1
ATOM 3449 O O . GLN B 1 217 ? -5.851 -5.899 33.458 1.00 41.03 215 GLN B O 1
ATOM 3455 N N . LYS B 1 218 ? -3.771 -6.493 34.087 1.00 34.18 216 LYS B N 1
ATOM 3456 C CA . LYS B 1 218 ? -4.178 -6.817 35.448 1.00 38.71 216 LYS B CA 1
ATOM 3457 C C . LYS B 1 218 ? -4.401 -5.579 36.305 1.00 46.74 216 LYS B C 1
ATOM 3458 O O . LYS B 1 218 ? -5.050 -5.676 37.352 1.00 44.46 216 LYS B O 1
ATOM 3460 N N . GLY B 1 219 ? -3.878 -4.424 35.893 1.00 41.08 217 GLY B N 1
ATOM 3461 C CA . GLY B 1 219 ? -4.069 -3.175 36.600 1.00 40.86 217 GLY B CA 1
ATOM 3462 C C . GLY B 1 219 ? -2.810 -2.588 37.200 1.00 44.92 217 GLY B C 1
ATOM 3463 O O . GLY B 1 219 ? -2.804 -1.399 37.548 1.00 54.08 217 GLY B O 1
ATOM 3464 N N . ASP B 1 220 ? -1.746 -3.378 37.337 1.00 46.75 218 ASP B N 1
ATOM 3465 C CA . ASP B 1 220 ? -0.490 -2.901 37.917 1.00 41.44 218 ASP B CA 1
ATOM 3466 C C . ASP B 1 220 ? 0.319 -2.250 36.802 1.00 43.07 218 ASP B C 1
ATOM 3467 O O . ASP B 1 220 ? 1.174 -2.876 36.174 1.00 43.15 218 ASP B O 1
ATOM 3472 N N . GLU B 1 221 ? 0.047 -0.966 36.558 1.00 36.97 219 GLU B N 1
ATOM 3473 C CA . GLU B 1 221 ? 0.720 -0.263 35.470 1.00 35.13 219 GLU B CA 1
ATOM 3474 C C . GLU B 1 221 ? 2.176 0.034 35.811 1.00 31.98 219 GLU B C 1
ATOM 3475 O O . GLU B 1 221 ? 3.046 -0.033 34.935 1.00 30.15 219 GLU B O 1
ATOM 3481 N N . GLU B 1 222 ? 2.458 0.364 37.074 1.00 28.69 220 GLU B N 1
ATOM 3482 C CA . GLU B 1 222 ? 3.811 0.754 37.462 1.00 34.82 220 GLU B CA 1
ATOM 3483 C C . GLU B 1 222 ? 4.815 -0.354 37.167 1.00 37.43 220 GLU B C 1
ATOM 3484 O O . GLU B 1 222 ? 5.859 -0.115 36.549 1.00 33.86 220 GLU B O 1
ATOM 3487 N N . GLN B 1 223 ? 4.511 -1.580 37.598 1.00 37.19 221 GLN B N 1
ATOM 3488 C CA . GLN B 1 223 ? 5.406 -2.697 37.319 1.00 31.89 221 GLN B CA 1
ATOM 3489 C C . GLN B 1 223 ? 5.366 -3.095 35.849 1.00 28.67 221 GLN B C 1
ATOM 3490 O O . GLN B 1 223 ? 6.384 -3.529 35.299 1.00 27.79 221 GLN B O 1
ATOM 3496 N N . ALA B 1 224 ? 4.208 -2.952 35.198 1.00 30.86 222 ALA B N 1
ATOM 3497 C CA . ALA B 1 224 ? 4.104 -3.311 33.787 1.00 28.82 222 ALA B CA 1
ATOM 3498 C C . ALA B 1 224 ? 4.948 -2.400 32.907 1.00 29.37 222 ALA B C 1
ATOM 3499 O O . ALA B 1 224 ? 5.499 -2.853 31.897 1.00 25.60 222 ALA B O 1
ATOM 3501 N N . PHE B 1 225 ? 5.058 -1.120 33.266 1.00 23.89 223 PHE B N 1
ATOM 3502 C CA . PHE B 1 225 ? 5.855 -0.201 32.463 1.00 26.79 223 PHE B CA 1
ATOM 3503 C C . PHE B 1 225 ? 7.344 -0.484 32.616 1.00 24.17 223 PHE B C 1
ATOM 3504 O O . PHE B 1 225 ? 8.108 -0.358 31.651 1.00 21.46 223 PHE B O 1
ATOM 3512 N N . ARG B 1 226 ? 7.778 -0.872 33.818 1.00 25.29 224 ARG B N 1
ATOM 3513 C CA . ARG B 1 226 ? 9.174 -1.253 34.007 1.00 25.69 224 ARG B CA 1
ATOM 3514 C C . ARG B 1 226 ? 9.509 -2.518 33.228 1.00 24.31 224 ARG B C 1
ATOM 3515 O O . ARG B 1 226 ? 10.573 -2.607 32.605 1.00 23.99 224 ARG B O 1
ATOM 3523 N N . GLN B 1 227 ? 8.610 -3.506 33.248 1.00 22.23 225 GLN B N 1
ATOM 3524 C CA . GLN B 1 227 ? 8.849 -4.740 32.506 1.00 25.06 225 GLN B CA 1
ATOM 3525 C C . GLN B 1 227 ? 8.932 -4.474 31.008 1.00 21.56 225 GLN B C 1
ATOM 3526 O O . GLN B 1 227 ? 9.795 -5.030 30.318 1.00 20.83 225 GLN B O 1
ATOM 3532 N N . LEU B 1 228 ? 8.046 -3.621 30.489 1.00 18.22 226 LEU B N 1
ATOM 3533 C CA . LEU B 1 228 ? 8.080 -3.289 29.069 1.00 19.44 226 LEU B CA 1
ATOM 3534 C C . LEU B 1 228 ? 9.366 -2.557 28.704 1.00 19.96 226 LEU B C 1
ATOM 3535 O O . LEU B 1 228 ? 9.936 -2.784 27.631 1.00 16.01 226 LEU B O 1
ATOM 3540 N N . ALA B 1 229 ? 9.839 -1.676 29.589 1.00 20.01 227 ALA B N 1
ATOM 3541 C CA . ALA B 1 229 ? 11.087 -0.967 29.327 1.00 20.88 227 ALA B CA 1
ATOM 3542 C C . ALA B 1 229 ? 12.271 -1.926 29.302 1.00 18.64 227 ALA B C 1
ATOM 3543 O O . ALA B 1 229 ? 13.187 -1.767 28.487 1.00 17.52 227 ALA B O 1
ATOM 3545 N N . GLU B 1 230 ? 12.269 -2.928 30.185 1.00 15.79 228 GLU B N 1
ATOM 3546 C CA . GLU B 1 230 ? 13.344 -3.915 30.181 1.00 21.47 228 GLU B CA 1
ATOM 3547 C C . GLU B 1 230 ? 13.280 -4.793 28.937 1.00 21.60 228 GLU B C 1
ATOM 3548 O O . GLU B 1 230 ? 14.316 -5.104 28.338 1.00 24.95 228 GLU B O 1
ATOM 3554 N N . VAL B 1 231 ? 12.074 -5.200 28.534 1.00 16.17 229 VAL B N 1
ATOM 3555 C CA . VAL B 1 231 ? 11.924 -6.038 27.346 1.00 16.36 229 VAL B CA 1
ATOM 3556 C C . VAL B 1 231 ? 12.393 -5.292 26.104 1.00 17.03 229 VAL B C 1
ATOM 3557 O O . VAL B 1 231 ? 13.025 -5.875 25.213 1.00 18.80 229 VAL B O 1
ATOM 3561 N N . LEU B 1 232 ? 12.098 -3.991 26.027 1.00 19.48 230 LEU B N 1
ATOM 3562 C CA . LEU B 1 232 ? 12.491 -3.209 24.858 1.00 19.67 230 LEU B CA 1
ATOM 3563 C C . LEU B 1 232 ? 14.002 -3.209 24.673 1.00 18.79 230 LEU B C 1
ATOM 3564 O O . LEU B 1 232 ? 14.498 -3.376 23.552 1.00 18.67 230 LEU B O 1
ATOM 3569 N N . ALA B 1 233 ? 14.752 -3.020 25.761 1.00 20.92 231 ALA B N 1
ATOM 3570 C CA . ALA B 1 233 ? 16.207 -3.046 25.665 1.00 19.05 231 ALA B CA 1
ATOM 3571 C C . ALA B 1 233 ? 16.706 -4.425 25.256 1.00 18.65 231 ALA B C 1
ATOM 3572 O O . ALA B 1 233 ? 17.627 -4.544 24.440 1.00 21.03 231 ALA B O 1
ATOM 3574 N N . GLU B 1 234 ? 16.104 -5.482 25.809 1.00 19.38 232 GLU B N 1
ATOM 3575 C CA . GLU B 1 234 ? 16.519 -6.836 25.458 1.00 19.04 232 GLU B CA 1
ATOM 3576 C C . GLU B 1 234 ? 16.202 -7.150 24.002 1.00 20.95 232 GLU B C 1
ATOM 3577 O O . GLU B 1 234 ? 16.977 -7.837 23.326 1.00 22.61 232 GLU B O 1
ATOM 3583 N N . ALA B 1 235 ? 15.065 -6.657 23.502 1.00 16.27 233 ALA B N 1
ATOM 3584 C CA . ALA B 1 235 ? 14.719 -6.870 22.101 1.00 20.13 233 ALA B CA 1
ATOM 3585 C C . ALA B 1 235 ? 15.724 -6.195 21.177 1.00 19.72 233 ALA B C 1
ATOM 3586 O O . ALA B 1 235 ? 16.126 -6.768 20.158 1.00 17.02 233 ALA B O 1
ATOM 3588 N N . ALA B 1 236 ? 16.140 -4.972 21.517 1.00 18.70 234 ALA B N 1
ATOM 3589 C CA . ALA B 1 236 ? 17.135 -4.280 20.707 1.00 19.61 234 ALA B CA 1
ATOM 3590 C C . ALA B 1 236 ? 18.484 -4.984 20.753 1.00 19.15 234 ALA B C 1
ATOM 3591 O O . ALA B 1 236 ? 19.229 -4.959 19.767 1.00 20.16 234 ALA B O 1
ATOM 3593 N N . LEU B 1 237 ? 18.812 -5.620 21.879 1.00 17.02 235 LEU B N 1
ATOM 3594 C CA . LEU B 1 237 ? 20.099 -6.295 22.000 1.00 21.18 235 LEU B CA 1
ATOM 3595 C C . LEU B 1 237 ? 20.113 -7.622 21.248 1.00 22.10 235 LEU B C 1
ATOM 3596 O O . LEU B 1 237 ? 21.139 -7.993 20.666 1.00 22.99 235 LEU B O 1
ATOM 3601 N N . VAL B 1 238 ? 18.992 -8.347 21.242 1.00 18.00 236 VAL B N 1
ATOM 3602 C CA . VAL B 1 238 ? 18.962 -9.635 20.554 1.00 20.12 236 VAL B CA 1
ATOM 3603 C C . VAL B 1 238 ? 18.907 -9.443 19.043 1.00 21.19 236 VAL B C 1
ATOM 3604 O O . VAL B 1 238 ? 19.448 -10.262 18.288 1.00 25.34 236 VAL B O 1
ATOM 3608 N N . ALA B 1 239 ? 18.265 -8.370 18.573 1.00 19.00 237 ALA B N 1
ATOM 3609 C CA . ALA B 1 239 ? 18.282 -8.077 17.145 1.00 21.48 237 ALA B CA 1
ATOM 3610 C C . ALA B 1 239 ? 19.686 -7.729 16.675 1.00 24.54 237 ALA B C 1
ATOM 3611 O O . ALA B 1 239 ? 20.065 -8.068 15.547 1.00 22.91 237 ALA B O 1
ATOM 3613 N N . LEU B 1 240 ? 20.469 -7.061 17.527 1.00 23.34 238 LEU B N 1
ATOM 3614 C CA . LEU B 1 240 ? 21.862 -6.782 17.203 1.00 21.90 238 LEU B CA 1
ATOM 3615 C C . LEU B 1 240 ? 22.676 -8.070 17.152 1.00 25.37 238 LEU B C 1
ATOM 3616 O O . LEU B 1 240 ? 23.501 -8.255 16.249 1.00 29.83 238 LEU B O 1
ATOM 3621 N N . ARG B 1 241 ? 22.452 -8.976 18.109 1.00 24.26 239 ARG B N 1
ATOM 3622 C CA . ARG B 1 241 ? 23.161 -10.252 18.109 1.00 28.23 239 ARG B CA 1
ATOM 3623 C C . ARG B 1 241 ? 22.798 -11.079 16.883 1.00 27.44 239 ARG B C 1
ATOM 3624 O O . ARG B 1 241 ? 23.671 -11.665 16.234 1.00 29.70 239 ARG B O 1
ATOM 3632 N N . ALA B 1 242 ? 21.505 -11.140 16.554 1.00 29.17 240 ALA B N 1
ATOM 3633 C CA . ALA B 1 242 ? 21.073 -11.911 15.395 1.00 32.54 240 ALA B CA 1
ATOM 3634 C C . ALA B 1 242 ? 21.619 -11.329 14.099 1.00 33.19 240 ALA B C 1
ATOM 3635 O O . ALA B 1 242 ? 21.902 -12.075 13.154 1.00 34.14 240 ALA B O 1
ATOM 3637 N N . ALA B 1 243 ? 21.782 -10.006 14.037 1.00 34.33 241 ALA B N 1
ATOM 3638 C CA . ALA B 1 243 ? 22.290 -9.380 12.821 1.00 29.01 241 ALA B CA 1
ATOM 3639 C C . ALA B 1 243 ? 23.778 -9.639 12.628 1.00 34.06 241 ALA B C 1
ATOM 3640 O O . ALA B 1 243 ? 24.258 -9.660 11.488 1.00 38.01 241 ALA B O 1
ATOM 3642 N N . LEU B 1 244 ? 24.522 -9.841 13.714 1.00 36.72 242 LEU B N 1
ATOM 3643 C CA . LEU B 1 244 ? 25.964 -10.041 13.634 1.00 38.57 242 LEU B CA 1
ATOM 3644 C C . LEU B 1 244 ? 26.356 -11.443 13.188 1.00 38.18 242 LEU B C 1
ATOM 3645 O O . LEU B 1 244 ? 27.550 -11.702 13.003 1.00 42.13 242 LEU B O 1
ATOM 3650 N N . THR B 1 245 ? 25.398 -12.344 13.006 1.00 39.50 243 THR B N 1
ATOM 3651 C CA . THR B 1 245 ? 25.703 -13.703 12.573 1.00 39.00 243 THR B CA 1
ATOM 3652 C C . THR B 1 245 ? 25.475 -13.865 11.074 1.00 42.11 243 THR B C 1
ATOM 3653 O O . THR B 1 245 ? 24.395 -13.567 10.564 1.00 48.99 243 THR B O 1
#

Foldseek 3Di:
DDPVVQVVLLVLLVVLLVLQCVLQPPPPLLNVQSVLLVVLSVVLVVCCVPNDVVVSSLSSVLSSLLSLLSSLLSLLVVLQPPPVLLVVLSVLLSVLSVVLSVCVVVPVPVVSVLSSVLSSLLSNLSSLLSLLCSLLPPPPLLNVQSVVLSVLSVVLSVCVVVPCPVVSVLSSVLSSLLSLLSSLLSLLCSLQPPPPVLVVLSVVLSVLSVVLVVCVVVPNSVVSVVSSVVSSVSSNVSSVVSNVVD/DDPVVQVVLLVLLVVLLVLLCVLQPPPPLLVVQSVVLVVLSVVLVVCCVPHDVVVSSLSSVLSSLLSLLSSLLSLLPSLQDVPVLLVVLSVLLSVLSVVLVVCVVVPNPVVSVLSSVLSSLLSNLSSLLSLLCNLQPPPPLLVVLSVVLSVLLVVLSVCVVVPCPVVSVLSSVVSSLLSLLSSLLSLLCNLQPPPPVLVVLSVVLSVLSVVLVVCVVVPNSVVSVVSSVVSSVSSNVSSVVSNVD

Secondary structure (DSSP, 8-state):
--HHHHHHHHHHHHHHHHHHHHHHTT-HHHHHHHHHHHHHHHHHHHHHHSS-HHHHHHHHHHHHHHHHHHHHHHHHHHHHTT-HHHHHHHHHHHHHHHHHHHHHHHT-HHHHHHHHHHHHHHHHHHHHHHHHHHHHTT-HHHHHHHHHHHHHHHHHHHHHHHT-HHHHHHHHHHHHHHHHHHHHHHHHHHHHTT-HHHHHHHHHHHHHHHHHHHHHHHT-HHHHHHHHHHHHHHHHHHHHHHHHH-/--HHHHHHHHHHHHHHHHHHHHHHTT-HHHHHHHHHHHHHHHHHHHHHHHS-HHHHHHHHHHHHHHHHHHHHHHHHHHHHTT-HHHHHHHHHHHHHHHHHHHHHHTT-HHHHHHHHHHHHHHHHHHHHHHHHHHHHTT-HHHHHHHHHHHHHHHHHHHHHHHT-HHHHHHHHHHHHHHHHHHHHHHHHHHHHTT-HHHHHHHHHHHHHHHHHHHHHHHT-HHHHHHHHHHHHHHHHHHHHHHHT-

Radius of gyration: 21.44 Å; Cα contacts (8 Å, |Δi|>4): 690; chains: 2; bounding box: 52×61×56 Å